Protein AF-A0A7C2FHL5-F1 (afdb_monomer_lite)

Radius of gyration: 35.05 Å; chains: 1; bounding box: 114×62×92 Å

Foldseek 3Di:
DDDDDDDDDDPDPPDDPDPPPPPPPPLDAQLRCLQDLAQPPDPVSVVSNVVNLLPDQAFWQAEAEAQAALDDPPDDPLSNLLVLLVLLQQQLDSWHKYKYNADNRGDRRAYDPVRVVPDDPVVVQCSNCVFWPPGFDRKDWDWDADPNGIMIMITGHHHLPDDIFTQDWDWDPPPVDTDTSDHHRFGWHGDTNDIDGDDPVSVVVSVVVNVVSVVVVVCVQKDFDDPDDPDDPDDDPDDPPQPFDFDPPDPDPVDDTDTDGPDPVPDPDTDIDGDDDPVCLVALQSVLVVQVVVCVPPLARDDDPLNLLSCLLPVVRHDDDASSLLRSLLHCLVVVFQRLSSVLSYALLSNLVSLVVLLVVVDPPNLLVNLLLLLLLALVSLVVSLVSQCVVPVPPPDRDPSNVVSVVLSVCSVPDPSLCSSLVHHQQDWDQQVVVRDIDGLVVLLVDCSLSNSLSVLSVCCSPPVDPCRSVNRSSSSSHRSNSSSVCNVVNVVNHPD

Secondary structure (DSSP, 8-state):
-----------------------------HHHHHTSS-TTTSHHHHHHHHHHHHS--S-BTTEEEESS-SSSTT--HHHHHHHHHHHHHHHTTT-EEEEETB-TT--B--B-HHHHHT--HHHHHHHHHTTEESPP---EEEEEEETTEEEEEEEEPPPTT---EE---EEE-TTSS-EEEE-TTPBEEEETTEEEEPPHHHHHHHHHHHHHHHHHHHHTTEEE---PPPP-----SS-------EE--SS-TTSPPEE--S-TTT--S--EEE---GGGGSSHHHHHHHHHHHTTT-SS--S-HHHHHHHHHTGGGS---HHHHHHHHHHHHHHT---HHHHTTS-HHHHHHHHHHHHHT--TTHHHHHHHHHHHH-HHHHHHHHHHHHHHHTT-TT--HHHHHHHHHHHHHTTS-HHHHHHT--TT-EEEETTTTEEEEHHHHHTSTHHHHHHHHHHHHHHHH--S-HHHHHHHHHHHHHHHHHHTHHHHHTTS--

pLDDT: mean 81.29, std 19.79, range [27.56, 97.69]

Structure (mmCIF, N/CA/C/O backbone):
data_AF-A0A7C2FHL5-F1
#
_entry.id   AF-A0A7C2FHL5-F1
#
loop_
_atom_site.group_PDB
_atom_site.id
_atom_site.type_symbol
_atom_site.label_atom_id
_atom_site.label_alt_id
_atom_site.label_comp_id
_atom_site.label_asym_id
_atom_site.label_entity_id
_atom_site.label_seq_id
_atom_site.pdbx_PDB_ins_code
_atom_site.Cartn_x
_atom_site.Cartn_y
_atom_site.Cartn_z
_atom_site.occupancy
_atom_site.B_iso_or_equiv
_atom_site.auth_seq_id
_atom_site.auth_comp_id
_atom_site.auth_asym_id
_atom_site.auth_atom_id
_atom_site.pdbx_PDB_model_num
ATOM 1 N N . MET A 1 1 ? 76.579 -33.497 33.243 1.00 36.59 1 MET A N 1
ATOM 2 C CA . MET A 1 1 ? 76.816 -33.909 31.842 1.00 36.59 1 MET A CA 1
ATOM 3 C C . MET A 1 1 ? 75.713 -34.894 31.463 1.00 36.59 1 MET A C 1
ATOM 5 O O . MET A 1 1 ? 75.567 -35.861 32.191 1.00 36.59 1 MET A O 1
ATOM 9 N N . LYS A 1 2 ? 74.975 -34.618 30.372 1.00 33.00 2 LYS A N 1
ATOM 10 C CA . LYS A 1 2 ? 73.934 -35.451 29.712 1.00 33.00 2 LYS A CA 1
ATOM 11 C C . LYS A 1 2 ? 72.622 -35.642 30.502 1.00 33.00 2 LYS A C 1
ATOM 13 O O . LYS A 1 2 ? 72.586 -36.342 31.500 1.00 33.00 2 LYS A O 1
ATOM 18 N N . SER A 1 3 ? 71.605 -34.809 30.254 1.00 30.70 3 SER A N 1
ATOM 19 C CA . SER A 1 3 ? 70.575 -34.906 29.190 1.00 30.70 3 SER A CA 1
ATOM 20 C C . SER A 1 3 ? 69.556 -36.023 29.452 1.00 30.70 3 SER A C 1
ATOM 22 O O . SER A 1 3 ? 69.721 -37.145 28.984 1.00 30.70 3 SER A O 1
ATOM 24 N N . GLY A 1 4 ? 68.508 -35.684 30.209 1.00 30.34 4 GLY A N 1
ATOM 25 C CA . GLY A 1 4 ? 67.289 -36.480 30.323 1.00 30.34 4 GLY A CA 1
ATOM 26 C C . GLY A 1 4 ? 66.308 -36.100 29.214 1.00 30.34 4 GLY A C 1
ATOM 27 O O . GLY A 1 4 ? 65.880 -34.949 29.132 1.00 30.34 4 GLY A O 1
ATOM 28 N N . GLU A 1 5 ? 65.976 -37.066 28.362 1.00 34.44 5 GLU A N 1
ATOM 29 C CA . GLU A 1 5 ? 64.854 -36.999 27.428 1.00 34.44 5 GLU A CA 1
ATOM 30 C C . GLU A 1 5 ? 63.545 -37.211 28.195 1.00 34.44 5 GLU A C 1
ATOM 32 O O . GLU A 1 5 ? 63.223 -38.318 28.620 1.00 34.44 5 GLU A O 1
ATOM 37 N N . ALA A 1 6 ? 62.771 -36.139 28.351 1.00 35.81 6 ALA A N 1
ATOM 38 C CA . ALA A 1 6 ? 61.348 -36.213 28.645 1.00 35.81 6 ALA A CA 1
ATOM 39 C C . ALA A 1 6 ? 60.594 -35.762 27.389 1.00 35.81 6 ALA A C 1
ATOM 41 O O . ALA A 1 6 ? 60.762 -34.631 26.925 1.00 35.81 6 ALA A O 1
ATOM 42 N N . ARG A 1 7 ? 59.788 -36.670 26.830 1.00 34.12 7 ARG A N 1
ATOM 43 C CA . ARG A 1 7 ? 58.847 -36.402 25.738 1.00 34.12 7 ARG A CA 1
ATOM 44 C C . ARG A 1 7 ? 57.939 -35.234 26.134 1.00 34.12 7 ARG A C 1
ATOM 46 O O . ARG A 1 7 ? 57.180 -35.345 27.091 1.00 34.12 7 ARG A O 1
ATOM 53 N N . LYS A 1 8 ? 58.031 -34.125 25.400 1.00 33.88 8 LYS A N 1
ATOM 54 C CA . LYS A 1 8 ? 57.023 -33.063 25.395 1.00 33.88 8 LYS A CA 1
ATOM 55 C C . LYS A 1 8 ? 56.150 -33.258 24.167 1.00 33.88 8 LYS A C 1
ATOM 57 O O . LYS A 1 8 ? 56.648 -33.197 23.045 1.00 33.88 8 LYS A O 1
ATOM 62 N N . ASP A 1 9 ? 54.867 -33.479 24.411 1.00 30.56 9 ASP A N 1
ATOM 63 C CA . ASP A 1 9 ? 53.817 -33.419 23.407 1.00 30.56 9 ASP A CA 1
ATOM 64 C C . ASP A 1 9 ? 53.832 -32.039 22.742 1.00 30.56 9 ASP A C 1
ATOM 66 O O . ASP A 1 9 ? 53.577 -31.006 23.367 1.00 30.56 9 ASP A O 1
ATOM 70 N N . VAL A 1 10 ? 54.189 -32.022 21.461 1.00 30.88 10 VAL A N 1
ATOM 71 C CA . VAL A 1 10 ? 54.072 -30.847 20.603 1.00 30.88 10 VAL A CA 1
ATOM 72 C C . VAL A 1 10 ? 52.637 -30.812 20.090 1.00 30.88 10 VAL A C 1
ATOM 74 O O . VAL A 1 10 ? 52.254 -31.577 19.208 1.00 30.88 10 VAL A O 1
ATOM 77 N N . LEU A 1 11 ? 51.848 -29.901 20.657 1.00 28.73 11 LEU A N 1
ATOM 78 C CA . LEU A 1 11 ? 50.611 -29.397 20.068 1.00 28.73 11 LEU A CA 1
ATOM 79 C C . LEU A 1 11 ? 50.942 -28.750 18.715 1.00 28.73 11 LEU A C 1
ATOM 81 O O . LEU A 1 11 ? 51.384 -27.605 18.646 1.00 28.73 11 LEU A O 1
ATOM 85 N N . ILE A 1 12 ? 50.744 -29.505 17.637 1.00 29.19 12 ILE A N 1
ATOM 86 C CA . ILE A 1 12 ? 50.693 -28.975 16.274 1.00 29.19 12 ILE A CA 1
ATOM 87 C C . ILE A 1 12 ? 49.323 -28.299 16.117 1.00 29.19 12 ILE A C 1
ATOM 89 O O . ILE A 1 12 ? 48.303 -28.978 16.267 1.00 29.19 12 ILE A O 1
ATOM 93 N N . PRO A 1 13 ? 49.245 -26.992 15.810 1.00 28.92 13 PRO A N 1
ATOM 94 C CA . PRO A 1 13 ? 47.978 -26.376 15.464 1.00 28.92 13 PRO A CA 1
ATOM 95 C C . PRO A 1 13 ? 47.563 -26.895 14.085 1.00 28.92 13 PRO A C 1
ATOM 97 O O . PRO A 1 13 ? 48.164 -26.555 13.065 1.00 28.92 13 PRO A O 1
ATOM 100 N N . LEU A 1 14 ? 46.535 -27.745 14.060 1.00 28.62 14 LEU A N 1
ATOM 101 C CA . LEU A 1 14 ? 45.795 -28.087 12.850 1.00 28.62 14 LEU A CA 1
ATOM 102 C C . LEU A 1 14 ? 45.135 -26.807 12.326 1.00 28.62 14 LEU A C 1
ATOM 104 O O . LEU A 1 14 ? 44.044 -26.422 12.743 1.00 28.62 14 LEU A O 1
ATOM 108 N N . PHE A 1 15 ? 45.844 -26.135 11.421 1.00 27.78 15 PHE A N 1
ATOM 109 C CA . PHE A 1 15 ? 45.286 -25.157 10.501 1.00 27.78 15 PHE A CA 1
ATOM 110 C C . PHE A 1 15 ? 44.090 -25.803 9.799 1.00 27.78 15 PHE A C 1
ATOM 112 O O . PHE A 1 15 ? 44.254 -26.713 8.986 1.00 27.78 15 PHE A O 1
ATOM 119 N N . MET A 1 16 ? 42.883 -25.343 10.126 1.00 27.56 16 MET A N 1
ATOM 120 C CA . MET A 1 16 ? 41.711 -25.638 9.317 1.00 27.56 16 MET A CA 1
ATOM 121 C C . MET A 1 16 ? 41.935 -25.042 7.923 1.00 27.56 16 MET A C 1
ATOM 123 O O . MET A 1 16 ? 42.155 -23.831 7.819 1.00 27.56 16 MET A O 1
ATOM 127 N N . PRO A 1 17 ? 41.892 -25.847 6.849 1.00 29.75 17 PRO A N 1
ATOM 128 C CA . PRO A 1 17 ? 41.865 -25.302 5.511 1.00 29.75 17 PRO A CA 1
ATOM 129 C C . PRO A 1 17 ? 40.524 -24.592 5.356 1.00 29.75 17 PRO A C 1
ATOM 131 O O . PRO A 1 17 ? 39.458 -25.210 5.382 1.00 29.75 17 PRO A O 1
ATOM 134 N N . SER A 1 18 ? 40.588 -23.273 5.214 1.00 28.47 18 SER A N 1
ATOM 135 C CA . SER A 1 18 ? 39.524 -22.504 4.596 1.00 28.47 18 SER A CA 1
ATOM 136 C C . SER A 1 18 ? 39.122 -23.229 3.314 1.00 28.47 18 SER A C 1
ATOM 138 O O . SER A 1 18 ? 39.941 -23.425 2.414 1.00 28.47 18 SER A O 1
ATOM 140 N N . LEU A 1 19 ? 37.865 -23.673 3.247 1.00 29.00 19 LEU A N 1
ATOM 141 C CA . LEU A 1 19 ? 37.249 -24.128 2.009 1.00 29.00 19 LEU A CA 1
ATOM 142 C C . LEU A 1 19 ? 37.195 -22.925 1.055 1.00 29.00 19 LEU A C 1
ATOM 144 O O . LEU A 1 19 ? 36.190 -22.229 0.931 1.00 29.00 19 LEU A O 1
ATOM 148 N N . PHE A 1 20 ? 38.312 -22.673 0.379 1.00 27.91 20 PHE A N 1
ATOM 149 C CA . PHE A 1 20 ? 38.343 -22.023 -0.914 1.00 27.91 20 PHE A CA 1
ATOM 150 C C . PHE A 1 20 ? 37.576 -22.940 -1.864 1.00 27.91 20 PHE A C 1
ATOM 152 O O . PHE A 1 20 ? 38.133 -23.847 -2.484 1.00 27.91 20 PHE A O 1
ATOM 159 N N . ILE A 1 21 ? 36.269 -22.711 -1.974 1.00 30.30 21 ILE A N 1
ATOM 160 C CA . ILE A 1 21 ? 35.559 -23.067 -3.193 1.00 30.30 21 ILE A CA 1
ATOM 161 C C . ILE A 1 21 ? 36.204 -22.204 -4.274 1.00 30.30 21 ILE A C 1
ATOM 163 O O . ILE A 1 21 ? 35.972 -21.002 -4.367 1.00 30.30 21 ILE A O 1
ATOM 167 N N . ILE A 1 22 ? 37.087 -22.827 -5.048 1.00 30.38 22 ILE A N 1
ATOM 168 C CA . ILE A 1 22 ? 37.561 -22.305 -6.320 1.00 30.38 22 ILE A CA 1
ATOM 169 C C . ILE A 1 22 ? 36.314 -22.187 -7.199 1.00 30.38 22 ILE A C 1
ATOM 171 O O . ILE A 1 22 ? 35.903 -23.140 -7.863 1.00 30.38 22 ILE A O 1
ATOM 175 N N . GLU A 1 23 ? 35.677 -21.016 -7.181 1.00 32.62 23 GLU A N 1
ATOM 176 C CA . GLU A 1 23 ? 34.805 -20.594 -8.264 1.00 32.62 23 GLU A CA 1
ATOM 177 C C . GLU A 1 23 ? 35.649 -20.640 -9.538 1.00 32.62 23 GLU A C 1
ATOM 179 O O . GLU A 1 23 ? 36.493 -19.780 -9.797 1.00 32.62 23 GLU A O 1
ATOM 184 N N . ARG A 1 24 ? 35.432 -21.665 -10.366 1.00 35.47 24 ARG A N 1
ATOM 185 C CA . ARG A 1 24 ? 35.710 -21.552 -11.795 1.00 35.47 24 ARG A CA 1
ATOM 186 C C . ARG A 1 24 ? 34.969 -20.302 -12.268 1.00 35.47 24 ARG A C 1
ATOM 188 O O . ARG A 1 24 ? 33.759 -20.364 -12.473 1.00 35.47 24 ARG A O 1
ATOM 195 N N . GLN A 1 25 ? 35.678 -19.186 -12.434 1.00 44.12 25 GLN A N 1
ATOM 196 C CA . GLN A 1 25 ? 35.160 -17.999 -13.105 1.00 44.12 25 GLN A CA 1
ATOM 197 C C . GLN A 1 25 ? 34.717 -18.416 -14.512 1.00 44.12 25 GLN A C 1
ATOM 199 O O . GLN A 1 25 ? 35.515 -18.509 -15.445 1.00 44.12 25 GLN A O 1
ATOM 204 N N . MET A 1 26 ? 33.432 -18.740 -14.665 1.00 48.00 26 MET A N 1
ATOM 205 C CA . MET A 1 26 ? 32.828 -18.983 -15.965 1.00 48.00 26 MET A CA 1
ATOM 206 C C . MET A 1 26 ? 32.893 -17.671 -16.737 1.00 48.00 26 MET A C 1
ATOM 208 O O . MET A 1 26 ? 32.125 -16.764 -16.440 1.00 48.00 26 MET A O 1
ATOM 212 N N . ASN A 1 27 ? 33.787 -17.575 -17.723 1.00 68.88 27 ASN A N 1
ATOM 213 C CA . ASN A 1 27 ? 33.867 -16.444 -18.646 1.00 68.88 27 ASN A CA 1
ATOM 214 C C . ASN A 1 27 ? 32.524 -16.336 -19.406 1.00 68.88 27 ASN A C 1
ATOM 216 O O . ASN A 1 27 ? 32.251 -17.172 -20.276 1.00 68.88 27 ASN A O 1
ATOM 220 N N . PRO A 1 28 ? 31.634 -15.393 -19.045 1.00 81.38 28 PRO A N 1
ATOM 221 C CA . PRO A 1 28 ? 30.261 -15.393 -19.528 1.00 81.38 28 PRO A CA 1
ATOM 222 C C . PRO A 1 28 ? 30.222 -15.076 -21.029 1.00 81.38 28 PRO A C 1
ATOM 224 O O . PRO A 1 28 ? 30.988 -14.257 -21.541 1.00 81.38 28 PRO A O 1
ATOM 227 N N . SER A 1 29 ? 29.323 -15.734 -21.766 1.00 88.56 29 SER A N 1
ATOM 228 C CA . SER A 1 29 ? 29.104 -15.415 -23.180 1.00 88.56 29 SER A CA 1
ATOM 229 C C . SER A 1 29 ? 28.511 -14.009 -23.335 1.00 88.56 29 SER A C 1
ATOM 231 O O . SER A 1 29 ? 27.846 -13.509 -22.426 1.00 88.56 29 SER A O 1
ATOM 233 N N . LEU A 1 30 ? 28.680 -13.385 -24.508 1.00 88.50 30 LEU A N 1
ATOM 234 C CA . LEU A 1 30 ? 28.091 -12.066 -24.783 1.00 88.50 30 LEU A CA 1
ATOM 235 C C . LEU A 1 30 ? 26.561 -12.077 -24.612 1.00 88.50 30 LEU A C 1
ATOM 237 O O . LEU A 1 30 ? 25.988 -11.118 -24.109 1.00 88.50 30 LEU A O 1
ATOM 241 N N . LYS A 1 31 ? 25.913 -13.203 -24.940 1.00 89.31 31 LYS A N 1
ATOM 242 C CA . LYS A 1 31 ? 24.483 -13.428 -24.692 1.00 89.31 31 LYS A CA 1
ATOM 243 C C . LYS A 1 31 ? 24.139 -13.411 -23.200 1.00 89.31 31 LYS A C 1
ATOM 245 O O . LYS A 1 31 ? 23.158 -12.785 -22.813 1.00 89.31 31 LYS A O 1
ATOM 250 N N . LYS A 1 32 ? 24.948 -14.064 -22.357 1.00 89.06 32 LYS A N 1
ATOM 251 C CA . LYS A 1 32 ? 24.746 -14.048 -20.901 1.00 89.06 32 LYS A CA 1
ATOM 252 C C . LYS A 1 32 ? 24.898 -12.628 -20.352 1.00 89.06 32 LYS A C 1
ATOM 254 O O . LYS A 1 32 ? 24.041 -12.193 -19.595 1.00 89.06 32 LYS A O 1
ATOM 259 N N . LEU A 1 33 ? 25.914 -11.891 -20.803 1.00 90.56 33 LEU A N 1
ATOM 260 C CA . LEU A 1 33 ? 26.119 -10.485 -20.434 1.00 90.56 33 LEU A CA 1
ATOM 261 C C . LEU A 1 33 ? 24.955 -9.584 -20.876 1.00 90.56 33 LEU A C 1
ATOM 263 O O . LEU A 1 33 ? 24.512 -8.749 -20.097 1.00 90.56 33 LEU A O 1
ATOM 267 N N . ALA A 1 34 ? 24.424 -9.776 -22.086 1.00 90.50 34 ALA A N 1
ATOM 268 C CA . ALA A 1 34 ? 23.287 -9.005 -22.598 1.00 90.50 34 ALA A CA 1
ATOM 269 C C . ALA A 1 34 ? 22.016 -9.192 -21.755 1.00 90.50 34 ALA A C 1
ATOM 271 O O . ALA A 1 34 ? 21.274 -8.234 -21.542 1.00 90.50 34 ALA A O 1
ATOM 272 N N . SER A 1 35 ? 21.801 -10.405 -21.235 1.00 88.81 35 SER A N 1
ATOM 273 C CA . SER A 1 35 ? 20.651 -10.733 -20.385 1.00 88.81 35 SER A CA 1
ATOM 274 C C . SER A 1 35 ? 20.741 -10.205 -18.948 1.00 88.81 35 SER A C 1
ATOM 276 O O . SER A 1 35 ? 19.758 -10.285 -18.214 1.00 88.81 35 SER A O 1
ATOM 278 N N . MET A 1 36 ? 21.900 -9.689 -18.524 1.00 88.31 36 MET A N 1
ATOM 279 C CA . MET A 1 36 ? 22.076 -9.142 -17.177 1.00 88.31 36 MET A CA 1
ATOM 280 C C . MET A 1 36 ? 21.360 -7.800 -17.021 1.00 88.31 36 MET A C 1
ATOM 282 O O . MET A 1 36 ? 21.224 -7.035 -17.967 1.00 88.31 36 MET A O 1
ATOM 286 N N . ALA A 1 37 ? 20.966 -7.507 -15.783 1.00 83.00 37 ALA A N 1
ATOM 287 C CA . ALA A 1 37 ? 20.362 -6.250 -15.360 1.00 83.00 37 ALA A CA 1
ATOM 288 C C . ALA A 1 37 ? 21.249 -5.019 -15.625 1.00 83.00 37 ALA A C 1
ATOM 290 O O . ALA A 1 37 ? 20.792 -4.067 -16.248 1.00 83.00 37 ALA A O 1
ATOM 291 N N . SER A 1 38 ? 22.499 -5.071 -15.148 1.00 85.19 38 SER A N 1
ATOM 292 C CA . SER A 1 38 ? 23.453 -3.953 -15.164 1.00 85.19 38 SER A CA 1
ATOM 293 C C . SER A 1 38 ? 24.896 -4.440 -15.421 1.00 85.19 38 SER A C 1
ATOM 295 O O . SER A 1 38 ? 25.765 -4.310 -14.560 1.00 85.19 38 SER A O 1
ATOM 297 N N . PRO A 1 39 ? 25.212 -5.016 -16.598 1.00 86.56 39 PRO A N 1
ATOM 298 C CA . PRO A 1 39 ? 26.547 -5.548 -16.908 1.00 86.56 39 PRO A CA 1
ATOM 299 C C . PRO A 1 39 ? 27.641 -4.469 -17.006 1.00 86.56 39 PRO A C 1
ATOM 301 O O . PRO A 1 39 ? 28.822 -4.796 -17.115 1.00 86.56 39 PRO A O 1
ATOM 304 N N . LEU A 1 40 ? 27.262 -3.188 -17.016 1.00 87.44 40 LEU A N 1
ATOM 305 C CA . LEU A 1 40 ? 28.186 -2.064 -17.146 1.00 87.44 40 LEU A CA 1
ATOM 306 C C . LEU A 1 40 ? 28.649 -1.496 -15.798 1.00 87.44 40 LEU A C 1
ATOM 308 O O . LEU A 1 40 ? 29.641 -0.774 -15.792 1.00 87.44 40 LEU A O 1
ATOM 312 N N . GLU A 1 41 ? 27.988 -1.798 -14.677 1.00 83.69 41 GLU A N 1
ATOM 313 C CA . GLU A 1 41 ? 28.318 -1.220 -13.361 1.00 83.69 41 GLU A CA 1
ATOM 314 C C . GLU A 1 41 ? 29.601 -1.815 -12.766 1.00 83.69 41 GLU A C 1
ATOM 316 O O . GLU A 1 41 ? 30.485 -1.076 -12.335 1.00 83.69 41 GLU A O 1
ATOM 321 N N . ASP A 1 42 ? 29.744 -3.140 -12.815 1.00 85.00 42 ASP A N 1
ATOM 322 C CA . ASP A 1 42 ? 30.903 -3.844 -12.269 1.00 85.00 42 ASP A CA 1
ATOM 323 C C . ASP A 1 42 ? 32.143 -3.741 -13.181 1.00 85.00 42 ASP A C 1
ATOM 325 O O . ASP A 1 42 ? 32.095 -3.998 -14.389 1.00 85.00 42 ASP A O 1
ATOM 329 N N . SER A 1 43 ? 33.291 -3.404 -12.587 1.00 83.00 43 SER A N 1
ATOM 330 C CA . SER A 1 43 ? 34.558 -3.185 -13.300 1.00 83.00 43 SER A CA 1
ATOM 331 C C . SER A 1 43 ? 35.089 -4.462 -13.964 1.00 83.00 43 SER A C 1
ATOM 333 O O . SER A 1 43 ? 35.570 -4.422 -15.105 1.00 83.00 43 SER A O 1
ATOM 335 N N . ALA A 1 44 ? 34.961 -5.616 -13.299 1.00 84.12 44 ALA A N 1
ATOM 336 C CA . ALA A 1 44 ? 35.406 -6.895 -13.851 1.00 84.12 44 ALA A CA 1
ATOM 337 C C . ALA A 1 44 ? 34.530 -7.315 -15.042 1.00 84.12 44 ALA A C 1
ATOM 339 O O . ALA A 1 44 ? 35.044 -7.667 -16.110 1.00 84.12 44 ALA A O 1
ATOM 340 N N . THR A 1 45 ? 33.212 -7.183 -14.902 1.00 85.75 45 THR A N 1
ATOM 341 C CA . THR A 1 45 ? 32.221 -7.458 -15.949 1.00 85.75 45 THR A CA 1
ATOM 342 C C . THR A 1 45 ? 32.410 -6.540 -17.150 1.00 85.75 45 THR A C 1
ATOM 344 O O . THR A 1 45 ? 32.439 -7.016 -18.287 1.00 85.75 45 THR A O 1
ATOM 347 N N . ARG A 1 46 ? 32.669 -5.248 -16.924 1.00 87.19 46 ARG A N 1
ATOM 348 C CA . ARG A 1 46 ? 32.967 -4.279 -17.988 1.00 87.19 46 ARG A CA 1
ATOM 349 C C . ARG A 1 46 ? 34.236 -4.644 -18.763 1.00 87.19 46 ARG A C 1
ATOM 351 O O . ARG A 1 46 ? 34.265 -4.537 -19.992 1.00 87.19 46 ARG A O 1
ATOM 358 N N . LYS A 1 47 ? 35.285 -5.108 -18.075 1.00 86.69 47 LYS A N 1
ATOM 359 C CA . LYS A 1 47 ? 36.525 -5.578 -18.718 1.00 86.69 47 LYS A CA 1
ATOM 360 C C . LYS A 1 47 ? 36.278 -6.821 -19.578 1.00 86.69 47 LYS A C 1
ATOM 362 O O . LYS A 1 47 ? 36.762 -6.875 -20.707 1.00 86.69 47 LYS A O 1
ATOM 367 N N . MET A 1 48 ? 35.498 -7.782 -19.083 1.00 87.88 48 MET A N 1
ATOM 368 C CA . MET A 1 48 ? 35.122 -8.979 -19.847 1.00 87.88 48 MET A CA 1
ATOM 369 C C . MET A 1 48 ? 34.258 -8.633 -21.063 1.00 87.88 48 MET A C 1
ATOM 371 O O . MET A 1 48 ? 34.545 -9.092 -22.168 1.00 87.88 48 MET A O 1
ATOM 375 N N . LEU A 1 49 ? 33.251 -7.773 -20.887 1.00 90.25 49 LEU A N 1
ATOM 376 C CA . LEU A 1 49 ? 32.405 -7.280 -21.973 1.00 90.25 49 LEU A CA 1
ATOM 377 C C . LEU A 1 49 ? 33.248 -6.635 -23.071 1.00 90.25 49 LEU A C 1
ATOM 379 O O . LEU A 1 49 ? 33.070 -6.951 -24.243 1.00 90.25 49 LEU A O 1
ATOM 383 N N . LYS A 1 50 ? 34.216 -5.791 -22.699 1.00 89.62 50 LYS A N 1
ATOM 384 C CA . LYS A 1 50 ? 35.149 -5.180 -23.650 1.00 89.62 50 LYS A CA 1
ATOM 385 C C . LYS A 1 50 ? 35.871 -6.207 -24.503 1.00 89.62 50 LYS A C 1
ATOM 387 O O . LYS A 1 50 ? 35.915 -6.038 -25.715 1.00 89.62 50 LYS A O 1
ATOM 392 N N . MET A 1 51 ? 36.429 -7.246 -23.885 1.00 88.06 51 MET A N 1
ATOM 393 C CA . MET A 1 51 ? 37.112 -8.309 -24.623 1.00 88.06 51 MET A CA 1
ATOM 394 C C . MET A 1 51 ? 36.148 -8.981 -25.607 1.00 88.06 51 MET A C 1
ATOM 396 O O . MET A 1 51 ? 36.444 -9.057 -26.790 1.00 88.06 51 MET A O 1
ATOM 400 N N . LYS A 1 52 ? 34.940 -9.346 -25.156 1.00 90.62 52 LYS A N 1
ATOM 401 C CA . LYS A 1 52 ? 33.934 -10.003 -26.008 1.00 90.62 52 LYS A CA 1
ATOM 402 C C . LYS A 1 52 ? 33.430 -9.137 -27.162 1.00 90.62 52 LYS A C 1
ATOM 404 O O . LYS A 1 52 ? 33.134 -9.677 -28.222 1.00 90.62 52 LYS A O 1
ATOM 409 N N . LEU A 1 53 ? 33.295 -7.827 -26.958 1.00 90.31 53 LEU A N 1
ATOM 410 C CA . LEU A 1 53 ? 32.893 -6.897 -28.015 1.00 90.31 53 LEU A CA 1
ATOM 411 C C . LEU A 1 53 ? 33.994 -6.729 -29.066 1.00 90.31 53 LEU A C 1
ATOM 413 O O . LEU A 1 53 ? 33.679 -6.637 -30.245 1.00 90.31 53 LEU A O 1
ATOM 417 N N . VAL A 1 54 ? 35.261 -6.710 -28.644 1.00 87.94 54 VAL A N 1
ATOM 418 C CA . VAL A 1 54 ? 36.425 -6.628 -29.543 1.00 87.94 54 VAL A CA 1
ATOM 419 C C . VAL A 1 54 ? 36.623 -7.924 -30.329 1.00 87.94 54 VAL A C 1
ATOM 421 O O . VAL A 1 54 ? 36.928 -7.865 -31.514 1.00 87.94 54 VAL A O 1
ATOM 424 N N . ASP A 1 55 ? 36.396 -9.077 -29.699 1.00 87.62 55 ASP A N 1
ATOM 425 C CA . ASP A 1 55 ? 36.516 -10.393 -30.341 1.00 87.62 55 ASP A CA 1
ATOM 426 C C . ASP A 1 55 ? 35.365 -10.693 -31.324 1.00 87.62 55 ASP A C 1
ATOM 428 O O . ASP A 1 55 ? 35.416 -11.673 -32.071 1.00 87.62 55 ASP A O 1
ATOM 432 N N . ALA A 1 56 ? 34.293 -9.893 -31.318 1.00 87.00 56 ALA A N 1
ATOM 433 C CA . ALA A 1 56 ? 33.157 -10.094 -32.206 1.00 87.00 56 ALA A CA 1
ATOM 434 C C . ALA A 1 56 ? 33.516 -9.700 -33.647 1.00 87.00 56 ALA A C 1
ATOM 436 O O . ALA A 1 56 ? 33.853 -8.554 -33.925 1.00 87.00 56 ALA A O 1
ATOM 437 N N . SER A 1 57 ? 33.391 -10.647 -34.579 1.00 81.75 57 SER A N 1
ATOM 438 C CA . SER A 1 57 ? 33.690 -10.430 -36.001 1.00 81.75 57 SER A CA 1
ATOM 439 C C . SER A 1 57 ? 32.502 -9.917 -36.815 1.00 81.75 57 SER A C 1
ATOM 441 O O . SER A 1 57 ? 32.696 -9.371 -37.895 1.00 81.75 57 SER A O 1
ATOM 443 N N . THR A 1 58 ? 31.272 -10.101 -36.324 1.00 87.81 58 THR A N 1
ATOM 444 C CA . THR A 1 58 ? 30.034 -9.716 -37.018 1.00 87.81 58 THR A CA 1
ATOM 445 C C . THR A 1 58 ? 28.918 -9.352 -36.038 1.00 87.81 58 THR A C 1
ATOM 447 O O . THR A 1 58 ? 28.873 -9.841 -34.900 1.00 87.81 58 THR A O 1
ATOM 450 N N . GLU A 1 59 ? 27.978 -8.522 -36.502 1.00 90.12 59 GLU A N 1
ATOM 451 C CA . GLU A 1 59 ? 26.712 -8.281 -35.808 1.00 90.12 59 GLU A CA 1
ATOM 452 C C . GLU A 1 59 ? 25.933 -9.581 -35.602 1.00 90.12 59 GLU A C 1
ATOM 454 O O . GLU A 1 59 ? 25.935 -10.499 -36.426 1.00 90.12 59 GLU A O 1
ATOM 459 N N . ASN A 1 60 ? 25.216 -9.659 -34.486 1.00 90.94 60 ASN A N 1
ATOM 460 C CA . ASN A 1 60 ? 24.507 -10.871 -34.112 1.00 90.94 60 ASN A CA 1
ATOM 461 C C . ASN A 1 60 ? 23.246 -10.558 -33.294 1.00 90.94 60 ASN A C 1
ATOM 463 O O . ASN A 1 60 ? 22.758 -9.425 -33.241 1.00 90.94 60 ASN A O 1
ATOM 467 N N . ARG A 1 61 ? 22.692 -11.598 -32.662 1.00 91.56 61 ARG A N 1
ATOM 468 C CA . ARG A 1 61 ? 21.435 -11.532 -31.901 1.00 91.56 61 ARG A CA 1
ATOM 469 C C . ARG A 1 61 ? 21.477 -10.601 -30.696 1.00 91.56 61 ARG A C 1
ATOM 471 O O . ARG A 1 61 ? 20.415 -10.249 -30.208 1.00 91.56 61 ARG A O 1
ATOM 478 N N . VAL A 1 62 ? 22.660 -10.235 -30.215 1.00 94.31 62 VAL A N 1
ATOM 479 C CA . VAL A 1 62 ? 22.843 -9.407 -29.016 1.00 94.31 62 VAL A CA 1
ATOM 480 C C . VAL A 1 62 ? 23.792 -8.233 -29.258 1.00 94.31 62 VAL A C 1
ATOM 482 O O . VAL A 1 62 ? 24.167 -7.553 -28.310 1.00 94.31 62 VAL A O 1
ATOM 485 N N . LEU A 1 63 ? 24.203 -7.998 -30.508 1.00 94.88 63 LEU A N 1
ATOM 486 C CA . LEU A 1 63 ? 25.165 -6.963 -30.872 1.00 94.88 63 LEU A CA 1
ATOM 487 C C . LEU A 1 63 ? 24.756 -6.270 -32.171 1.00 94.88 63 LEU A C 1
ATOM 489 O O . LEU A 1 63 ? 24.510 -6.935 -33.180 1.00 94.88 63 LEU A O 1
ATOM 493 N N . GLU A 1 64 ? 24.721 -4.944 -32.119 1.00 95.38 64 GLU A N 1
ATOM 494 C CA . GLU A 1 64 ? 24.540 -4.030 -33.246 1.00 95.38 64 GLU A CA 1
ATOM 495 C C . GLU A 1 64 ? 25.694 -3.018 -33.258 1.00 95.38 64 GLU A C 1
ATOM 497 O O . GLU A 1 64 ? 26.063 -2.468 -32.214 1.00 95.38 64 GLU A O 1
ATOM 502 N N . TRP A 1 65 ? 26.236 -2.735 -34.436 1.00 95.00 65 TRP A N 1
ATOM 503 C CA . TRP A 1 65 ? 27.262 -1.726 -34.661 1.00 95.00 65 TRP A CA 1
ATOM 504 C C . TRP A 1 65 ? 26.684 -0.505 -35.365 1.00 95.00 65 TRP A C 1
ATOM 506 O O . TRP A 1 65 ? 25.773 -0.583 -36.194 1.00 95.00 65 TRP A O 1
ATOM 516 N N . LYS A 1 66 ? 27.191 0.669 -34.998 1.00 93.25 66 LYS A N 1
ATOM 517 C CA . LYS A 1 66 ? 26.837 1.941 -35.626 1.00 93.25 66 LYS A CA 1
ATOM 518 C C . LYS A 1 66 ? 28.089 2.780 -35.795 1.00 93.25 66 LYS A C 1
ATOM 520 O O . LYS A 1 66 ? 28.808 3.033 -34.834 1.00 93.25 66 LYS A O 1
ATOM 525 N N . SER A 1 67 ? 28.341 3.253 -37.011 1.00 89.75 67 SER A N 1
ATOM 526 C CA . SER A 1 67 ? 29.563 4.005 -37.313 1.00 89.75 67 SER A CA 1
ATOM 527 C C . SER A 1 67 ? 29.578 5.411 -36.717 1.00 89.75 67 SER A C 1
ATOM 529 O O . SER A 1 67 ? 30.651 5.935 -36.447 1.00 89.75 67 SER A O 1
ATOM 531 N N . THR A 1 68 ? 28.405 6.018 -36.539 1.00 90.00 68 THR A N 1
ATOM 532 C CA . THR A 1 68 ? 28.210 7.397 -36.063 1.00 90.00 68 THR A CA 1
ATOM 533 C C . THR A 1 68 ? 27.395 7.413 -34.778 1.00 90.00 68 THR A C 1
ATOM 535 O O . THR A 1 68 ? 26.794 6.399 -34.425 1.00 90.00 68 THR A O 1
ATOM 538 N N . GLY A 1 69 ? 27.317 8.568 -34.115 1.00 86.69 69 GLY A N 1
ATOM 539 C CA . GLY A 1 69 ? 26.435 8.776 -32.966 1.00 86.69 69 GLY A CA 1
ATOM 540 C C . GLY A 1 69 ? 24.931 8.650 -33.272 1.00 86.69 69 GLY A C 1
ATOM 541 O O . GLY A 1 69 ? 24.518 8.374 -34.403 1.00 86.69 69 GLY A O 1
ATOM 542 N N . LEU A 1 70 ? 24.100 8.854 -32.241 1.00 87.25 70 LEU A N 1
ATOM 543 C CA . LEU A 1 70 ? 22.629 8.847 -32.346 1.00 87.25 70 LEU A CA 1
ATOM 544 C C . LEU A 1 70 ? 22.017 10.252 -32.513 1.00 87.25 70 LEU A C 1
ATOM 546 O O . LEU A 1 70 ? 20.881 10.385 -32.979 1.00 87.25 70 LEU A O 1
ATOM 550 N N . PHE A 1 71 ? 22.773 11.284 -32.149 1.00 87.75 71 PHE A N 1
ATOM 551 C CA . PHE A 1 71 ? 22.382 12.691 -32.176 1.00 87.75 71 PHE A CA 1
ATOM 552 C C . PHE A 1 71 ? 23.454 13.525 -32.893 1.00 87.75 71 PHE A C 1
ATOM 554 O O . PHE A 1 71 ? 24.586 13.068 -33.049 1.00 87.75 71 PHE A O 1
ATOM 561 N N . GLY A 1 72 ? 23.082 14.731 -33.328 1.00 82.31 72 GLY A N 1
ATOM 562 C CA . GLY A 1 72 ? 23.936 15.648 -34.087 1.00 82.31 72 GLY A CA 1
ATOM 563 C C . GLY A 1 72 ? 23.552 15.763 -35.566 1.00 82.31 72 GLY A C 1
ATOM 564 O O . GLY A 1 72 ? 22.841 14.915 -36.112 1.00 82.31 72 GLY A O 1
ATOM 565 N N . ASP A 1 73 ? 24.043 16.817 -36.215 1.00 76.19 73 ASP A N 1
ATOM 566 C CA . ASP A 1 73 ? 23.662 17.198 -37.586 1.00 76.19 73 ASP A CA 1
ATOM 567 C C . ASP A 1 73 ? 24.101 16.181 -38.649 1.00 76.19 73 ASP A C 1
ATOM 569 O O . ASP A 1 73 ? 23.508 16.078 -39.722 1.00 76.19 73 ASP A O 1
ATOM 573 N N . SER A 1 74 ? 25.122 15.379 -38.340 1.00 76.56 74 SER A N 1
ATOM 574 C CA . SER A 1 74 ? 25.625 14.310 -39.206 1.00 76.56 74 SER A CA 1
ATOM 575 C C . SER A 1 74 ? 24.752 13.046 -39.191 1.00 76.56 74 SER A C 1
ATOM 577 O O . SER A 1 74 ? 24.945 12.154 -40.023 1.00 76.56 74 SER A O 1
ATOM 579 N N . VAL A 1 75 ? 23.782 12.937 -38.271 1.00 86.56 75 VAL A N 1
ATOM 580 C CA . VAL A 1 75 ? 22.969 11.727 -38.092 1.00 86.56 75 VAL A CA 1
ATOM 581 C C . VAL A 1 75 ? 21.692 11.801 -38.919 1.00 86.56 75 VAL A C 1
ATOM 583 O O . VAL A 1 75 ? 20.726 12.490 -38.597 1.00 86.56 75 VAL A O 1
ATOM 586 N N . THR A 1 76 ? 21.644 10.997 -39.979 1.00 89.38 76 THR A N 1
ATOM 587 C CA . THR A 1 76 ? 20.440 10.889 -40.810 1.00 89.38 76 THR A CA 1
ATOM 588 C C . THR A 1 76 ? 19.272 10.253 -40.049 1.00 89.38 76 THR A C 1
ATOM 590 O O . THR A 1 76 ? 19.440 9.368 -39.202 1.00 89.38 76 THR A O 1
ATOM 593 N N . LYS A 1 77 ? 18.043 10.620 -40.439 1.00 89.81 77 LYS A N 1
ATOM 594 C CA . LYS A 1 77 ? 16.796 10.002 -39.949 1.00 89.81 77 LYS A CA 1
ATOM 595 C C . LYS A 1 77 ? 16.826 8.471 -40.066 1.00 89.81 77 LYS A C 1
ATOM 597 O O . LYS A 1 77 ? 16.342 7.767 -39.180 1.00 89.81 77 LYS A O 1
ATOM 602 N N . ARG A 1 78 ? 17.443 7.965 -41.137 1.00 90.25 78 ARG A N 1
ATOM 603 C CA . ARG A 1 78 ? 17.643 6.538 -41.401 1.00 90.25 78 ARG A CA 1
ATOM 604 C C . ARG A 1 78 ? 18.455 5.851 -40.312 1.00 90.25 78 ARG A C 1
ATOM 606 O O . ARG A 1 78 ? 18.009 4.832 -39.791 1.00 90.25 78 ARG A O 1
ATOM 613 N N . ILE A 1 79 ? 19.620 6.398 -39.965 1.00 90.50 79 ILE A N 1
ATOM 614 C CA . ILE A 1 79 ? 20.487 5.848 -38.912 1.00 90.50 79 ILE A CA 1
ATOM 615 C C . ILE A 1 79 ? 19.747 5.894 -37.577 1.00 90.50 79 ILE A C 1
ATOM 617 O O . ILE A 1 79 ? 19.615 4.865 -36.915 1.00 90.50 79 ILE A O 1
ATOM 621 N N . LYS A 1 80 ? 19.168 7.053 -37.246 1.00 93.25 80 LYS A N 1
ATOM 622 C CA . LYS A 1 80 ? 18.446 7.285 -35.992 1.00 93.25 80 LYS A CA 1
ATOM 623 C C . LYS A 1 80 ? 17.365 6.233 -35.737 1.00 93.25 80 LYS A C 1
ATOM 625 O O . LYS A 1 80 ? 17.391 5.546 -34.719 1.00 93.25 80 LYS A O 1
ATOM 630 N N . TYR A 1 81 ? 16.442 6.051 -36.681 1.00 94.06 81 TYR A N 1
ATOM 631 C CA . TYR A 1 81 ? 15.312 5.140 -36.477 1.00 94.06 81 TYR A CA 1
ATOM 632 C C . TYR A 1 81 ? 15.634 3.666 -36.736 1.00 94.06 81 TYR A C 1
ATOM 634 O O . TYR A 1 81 ? 14.946 2.804 -36.191 1.00 94.06 81 TYR A O 1
ATOM 642 N N . ARG A 1 82 ? 16.712 3.342 -37.463 1.00 92.81 82 ARG A N 1
ATOM 643 C CA . ARG A 1 82 ? 17.255 1.972 -37.479 1.00 92.81 82 ARG A CA 1
ATOM 644 C C . ARG A 1 82 ? 17.824 1.579 -36.121 1.00 92.81 82 ARG A C 1
ATOM 646 O O . ARG A 1 82 ? 17.568 0.466 -35.668 1.00 92.81 82 ARG A O 1
ATOM 653 N N . THR A 1 83 ? 18.514 2.498 -35.450 1.00 95.06 83 THR A N 1
ATOM 654 C CA . THR A 1 83 ? 19.001 2.272 -34.086 1.00 95.06 83 THR A CA 1
ATOM 655 C C . THR A 1 83 ? 17.843 2.127 -33.101 1.00 95.06 83 THR A C 1
ATOM 657 O O . THR A 1 83 ? 17.825 1.166 -32.338 1.00 95.06 83 THR A O 1
ATOM 660 N N . VAL A 1 84 ? 16.822 2.992 -33.171 1.00 96.31 84 VAL A N 1
ATOM 661 C CA . VAL A 1 84 ? 15.597 2.843 -32.355 1.00 96.31 84 VAL A CA 1
ATOM 662 C C . VAL A 1 84 ? 14.942 1.478 -32.593 1.00 96.31 84 VAL A C 1
ATOM 664 O O . VAL A 1 84 ? 14.626 0.769 -31.642 1.00 96.31 84 VAL A O 1
ATOM 667 N N . LYS A 1 85 ? 14.809 1.048 -33.853 1.00 96.31 85 LYS A N 1
ATOM 668 C CA . LYS A 1 85 ? 14.275 -0.279 -34.195 1.00 96.31 85 LYS A CA 1
ATOM 669 C C . LYS A 1 85 ? 15.105 -1.419 -33.586 1.00 96.31 85 LYS A C 1
ATOM 671 O O . LYS A 1 85 ? 14.528 -2.399 -33.111 1.00 96.31 85 LYS A O 1
ATOM 676 N N . ALA A 1 86 ? 16.436 -1.313 -33.586 1.00 96.06 86 ALA A N 1
ATOM 677 C CA . ALA A 1 86 ? 17.321 -2.290 -32.950 1.00 96.06 86 ALA A CA 1
ATOM 678 C C . ALA A 1 86 ? 17.138 -2.332 -31.427 1.00 96.06 86 ALA A C 1
ATOM 680 O O . ALA A 1 86 ? 16.956 -3.415 -30.877 1.00 96.06 86 ALA A O 1
ATOM 681 N N . ILE A 1 87 ? 17.072 -1.171 -30.772 1.00 97.12 87 ILE A N 1
ATOM 682 C CA . ILE A 1 87 ? 16.811 -1.047 -29.330 1.00 97.12 87 ILE A CA 1
ATOM 683 C C . ILE A 1 87 ? 15.501 -1.749 -28.943 1.00 97.12 87 ILE A C 1
ATOM 685 O O . ILE A 1 87 ? 15.490 -2.596 -28.049 1.00 97.12 87 ILE A O 1
ATOM 689 N N . ILE A 1 88 ? 14.412 -1.464 -29.662 1.00 97.19 88 ILE A N 1
ATOM 690 C CA . ILE A 1 88 ? 13.099 -2.086 -29.422 1.00 97.19 88 ILE A CA 1
ATOM 691 C C . ILE A 1 88 ? 13.180 -3.608 -29.597 1.00 97.19 88 ILE A C 1
ATOM 693 O O . ILE A 1 88 ? 12.645 -4.371 -28.793 1.00 97.19 88 ILE A O 1
ATOM 697 N N . SER A 1 89 ? 13.895 -4.059 -30.629 1.00 96.81 89 SER A N 1
ATOM 698 C CA . SER A 1 89 ? 14.063 -5.485 -30.919 1.00 96.81 89 SER A CA 1
ATOM 699 C C . SER A 1 89 ? 14.849 -6.216 -29.832 1.00 96.81 89 SER A C 1
ATOM 701 O O . SER A 1 89 ? 14.504 -7.353 -29.505 1.00 96.81 89 SER A O 1
ATOM 703 N N . PHE A 1 90 ? 15.873 -5.585 -29.250 1.00 97.19 90 PHE A N 1
ATOM 704 C CA . PHE A 1 90 ? 16.622 -6.144 -28.122 1.00 97.19 90 PHE A CA 1
ATOM 705 C C . PHE A 1 90 ? 15.754 -6.262 -26.869 1.00 97.19 90 PHE A C 1
ATOM 707 O O . PHE A 1 90 ? 15.701 -7.340 -26.275 1.00 97.19 90 PHE A O 1
ATOM 714 N N . ALA A 1 91 ? 15.000 -5.212 -26.527 1.00 96.19 91 ALA A N 1
ATOM 715 C CA . ALA A 1 91 ? 14.100 -5.216 -25.371 1.00 96.19 91 ALA A CA 1
ATOM 716 C C . ALA A 1 91 ? 13.022 -6.316 -25.464 1.00 96.19 91 ALA A C 1
ATOM 718 O O . ALA A 1 91 ? 12.706 -6.962 -24.466 1.00 96.19 91 ALA A O 1
ATOM 719 N N . ASN A 1 92 ? 12.505 -6.581 -26.670 1.00 95.50 92 ASN A N 1
ATOM 720 C CA . ASN A 1 92 ? 11.524 -7.644 -26.938 1.00 95.50 92 ASN A CA 1
ATOM 721 C C . ASN A 1 92 ? 12.126 -9.059 -27.044 1.00 95.50 92 ASN A C 1
ATOM 723 O O . ASN A 1 92 ? 11.388 -10.038 -27.202 1.00 95.50 92 ASN A O 1
ATOM 727 N N . THR A 1 93 ? 13.454 -9.192 -26.996 1.00 93.69 93 THR A N 1
ATOM 728 C CA . THR A 1 93 ? 14.153 -10.476 -27.126 1.00 93.69 93 THR A CA 1
ATOM 729 C C . THR A 1 93 ? 15.090 -10.737 -25.945 1.00 93.69 93 THR A C 1
ATOM 731 O O . THR A 1 93 ? 14.638 -10.793 -24.803 1.00 93.69 93 THR A O 1
ATOM 734 N N . GLU A 1 94 ? 16.369 -10.997 -26.191 1.00 91.25 94 GLU A N 1
ATOM 735 C CA . GLU A 1 94 ? 17.338 -11.456 -25.185 1.00 91.25 94 GLU A CA 1
ATOM 736 C C . GLU A 1 94 ? 18.168 -10.300 -24.608 1.00 91.25 94 GLU A C 1
ATOM 738 O O . GLU A 1 94 ? 19.157 -10.538 -23.917 1.00 91.25 94 GLU A O 1
ATOM 743 N N . GLY A 1 95 ? 17.763 -9.056 -24.877 1.00 95.00 95 GLY A N 1
ATOM 744 C CA . GLY A 1 95 ? 18.603 -7.886 -24.673 1.00 95.00 95 GLY A CA 1
ATOM 745 C C . GLY A 1 95 ? 19.725 -7.799 -25.708 1.00 95.00 95 GLY A C 1
ATOM 746 O O . GLY A 1 95 ? 19.800 -8.590 -26.654 1.00 95.00 95 GLY A O 1
ATOM 747 N N . GLY A 1 96 ? 20.602 -6.817 -25.545 1.00 96.38 96 GLY A N 1
ATOM 748 C CA . GLY A 1 96 ? 21.742 -6.629 -26.428 1.00 96.38 96 GLY A CA 1
ATOM 749 C C . GLY A 1 96 ? 22.534 -5.361 -26.162 1.00 96.38 96 GLY A C 1
ATOM 750 O O . GLY A 1 96 ? 22.262 -4.600 -25.232 1.00 96.38 96 GLY A O 1
ATOM 751 N N . PHE A 1 97 ? 23.528 -5.152 -27.014 1.00 96.62 97 PHE A N 1
ATOM 752 C CA . PHE A 1 97 ? 24.421 -4.009 -26.998 1.00 96.62 97 PHE A CA 1
ATOM 753 C C . PHE A 1 97 ? 24.386 -3.305 -28.351 1.00 96.62 97 PHE A C 1
ATOM 755 O O . PHE A 1 97 ? 24.468 -3.948 -29.399 1.00 96.62 97 PHE A O 1
ATOM 762 N N . VAL A 1 98 ? 24.316 -1.979 -28.321 1.00 96.19 98 VAL A N 1
ATOM 763 C CA . VAL A 1 98 ? 24.594 -1.126 -29.476 1.00 96.19 98 VAL A CA 1
ATOM 764 C C . VAL A 1 98 ? 25.934 -0.447 -29.229 1.00 96.19 98 VAL A C 1
ATOM 766 O O . VAL A 1 98 ? 26.093 0.270 -28.239 1.00 96.19 98 VAL A O 1
ATOM 769 N N . VAL A 1 99 ? 26.901 -0.685 -30.113 1.00 95.50 99 VAL A N 1
ATOM 770 C CA . VAL A 1 99 ? 28.238 -0.084 -30.036 1.00 95.50 99 VAL A CA 1
ATOM 771 C C . VAL A 1 99 ? 28.371 0.981 -31.115 1.00 95.50 99 VAL A C 1
ATOM 773 O O . VAL A 1 99 ? 28.285 0.690 -32.308 1.00 95.50 99 VAL A O 1
ATOM 776 N N . PHE A 1 100 ? 28.601 2.216 -30.685 1.00 95.12 100 PHE A N 1
ATOM 777 C CA . PHE A 1 100 ? 28.780 3.367 -31.560 1.00 95.12 100 PHE A CA 1
ATOM 778 C C . PHE A 1 100 ? 30.268 3.650 -31.809 1.00 95.12 100 PHE A C 1
ATOM 780 O O . PHE A 1 100 ? 31.094 3.542 -30.900 1.00 95.12 100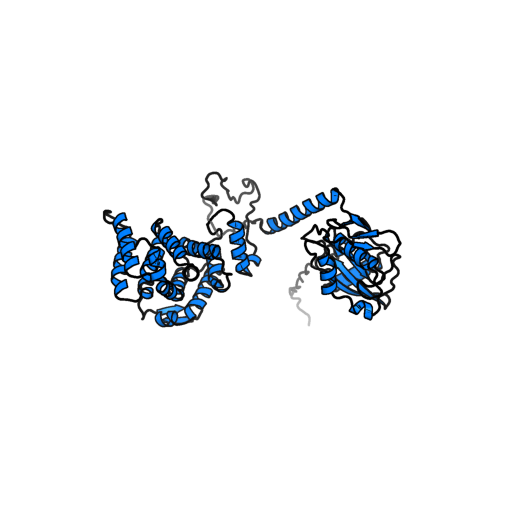 PHE A O 1
ATOM 787 N N . GLY A 1 101 ? 30.602 4.042 -33.038 1.00 92.06 101 GLY A N 1
ATOM 788 C CA . GLY A 1 101 ? 31.967 4.232 -33.535 1.00 92.06 101 GLY A CA 1
ATOM 789 C C . GLY A 1 101 ? 32.547 3.015 -34.267 1.00 92.06 101 GLY A C 1
ATOM 790 O O . GLY A 1 101 ? 33.745 3.001 -34.547 1.00 92.06 101 GLY A O 1
ATOM 791 N N . VAL A 1 102 ? 31.739 1.998 -34.585 1.00 92.38 102 VAL A N 1
ATOM 792 C CA . VAL A 1 102 ? 32.161 0.787 -35.317 1.00 92.38 102 VAL A CA 1
ATOM 793 C C . VAL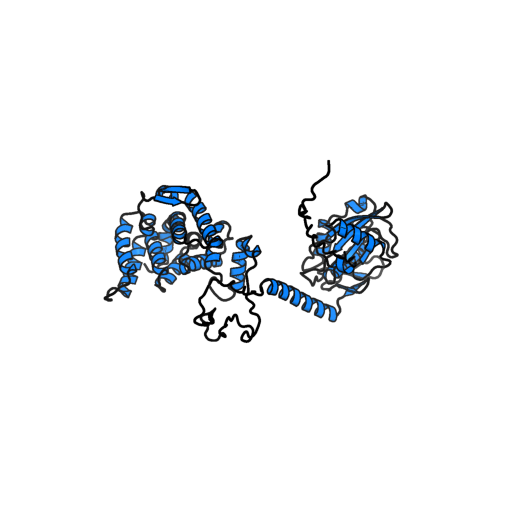 A 1 102 ? 31.392 0.718 -36.631 1.00 92.38 102 VAL A C 1
ATOM 795 O O . VAL A 1 102 ? 30.174 0.874 -36.631 1.00 92.38 102 VAL A O 1
ATOM 798 N N . SER A 1 103 ? 32.077 0.558 -37.763 1.00 88.81 103 SER A N 1
ATOM 799 C CA . SER A 1 103 ? 31.390 0.419 -39.052 1.00 88.81 103 SER A CA 1
ATOM 800 C C . SER A 1 103 ? 30.769 -0.959 -39.245 1.00 88.81 103 SER A C 1
ATOM 802 O O . SER A 1 103 ? 31.097 -1.909 -38.544 1.00 88.81 103 SER A O 1
ATOM 804 N N . ASP A 1 104 ? 29.870 -1.055 -40.224 1.00 83.50 104 ASP A N 1
ATOM 805 C CA . ASP A 1 104 ? 29.129 -2.279 -40.550 1.00 83.50 104 ASP A CA 1
ATOM 806 C C . ASP A 1 104 ? 30.049 -3.464 -40.934 1.00 83.50 104 ASP A C 1
ATOM 808 O O . ASP A 1 104 ? 29.638 -4.618 -40.858 1.00 83.50 104 ASP A O 1
ATOM 812 N N . ASP A 1 105 ? 31.302 -3.189 -41.317 1.00 84.00 105 ASP A N 1
ATOM 813 C CA . ASP A 1 105 ? 32.368 -4.163 -41.606 1.00 84.00 105 ASP A CA 1
ATOM 814 C C . ASP A 1 105 ? 33.214 -4.556 -40.374 1.00 84.00 105 ASP A C 1
ATOM 816 O O . ASP A 1 105 ? 34.149 -5.345 -40.493 1.00 84.00 105 ASP A O 1
ATOM 820 N N . GLY A 1 106 ? 32.913 -4.004 -39.194 1.00 83.69 106 GLY A N 1
ATOM 821 C CA . GLY A 1 106 ? 33.640 -4.253 -37.946 1.00 83.69 106 GLY A CA 1
ATOM 822 C C . GLY A 1 106 ? 34.869 -3.376 -37.719 1.00 83.69 106 GLY A C 1
ATOM 823 O O . GLY A 1 106 ? 35.585 -3.575 -36.734 1.00 83.69 106 GLY A O 1
ATOM 824 N N . ALA A 1 107 ? 35.134 -2.379 -38.571 1.00 88.50 107 ALA A N 1
ATOM 825 C CA . ALA A 1 107 ? 36.263 -1.481 -38.347 1.00 88.50 107 ALA A CA 1
ATOM 826 C C . ALA A 1 107 ? 35.988 -0.470 -37.210 1.00 88.50 107 ALA A C 1
ATOM 828 O O . ALA A 1 107 ? 35.010 0.283 -37.209 1.00 88.50 107 ALA A O 1
ATOM 829 N N . TRP A 1 108 ? 36.907 -0.407 -36.242 1.00 90.25 108 TRP A N 1
ATOM 830 C CA . TRP A 1 108 ? 36.832 0.466 -35.064 1.00 90.25 108 TRP A CA 1
ATOM 831 C C . TRP A 1 108 ? 37.242 1.911 -35.413 1.00 90.25 108 TRP A C 1
ATOM 833 O O . TRP A 1 108 ? 38.401 2.331 -35.266 1.00 90.25 108 TRP A O 1
ATOM 843 N N . LYS A 1 109 ? 36.284 2.701 -35.910 1.00 90.56 109 LYS A N 1
ATOM 844 C CA . LYS A 1 109 ? 36.493 4.093 -36.349 1.00 90.56 109 LYS A CA 1
ATOM 845 C C . LYS A 1 109 ? 36.645 5.071 -35.186 1.00 90.56 109 LYS A C 1
ATOM 847 O O . LYS A 1 109 ? 37.521 5.933 -35.274 1.00 90.56 109 LYS A O 1
ATOM 852 N N . GLY A 1 110 ? 35.921 4.848 -34.091 1.00 90.81 110 GLY A N 1
ATOM 853 C CA . GLY A 1 110 ? 35.858 5.737 -32.929 1.00 90.81 110 GLY A CA 1
ATOM 854 C C . GLY A 1 110 ? 34.912 6.913 -33.151 1.00 90.81 110 GLY A C 1
ATOM 855 O O . GLY A 1 110 ? 34.566 7.226 -34.287 1.00 90.81 110 GLY A O 1
ATOM 856 N N . LEU A 1 111 ? 34.507 7.551 -32.058 1.00 91.44 111 LEU A N 1
ATOM 857 C CA . LEU A 1 111 ? 33.727 8.789 -32.061 1.00 91.44 111 LEU A CA 1
ATOM 858 C C . LEU A 1 111 ? 34.606 9.975 -31.662 1.00 91.44 111 LEU A C 1
ATOM 860 O O . LEU A 1 111 ? 35.578 9.811 -30.913 1.00 91.44 111 LEU A O 1
ATOM 864 N N . LYS A 1 112 ? 34.254 11.166 -32.147 1.00 90.44 112 LYS A N 1
ATOM 865 C CA . LYS A 1 112 ? 34.863 12.424 -31.697 1.00 90.44 112 LYS A CA 1
ATOM 866 C C . LYS A 1 112 ? 34.305 12.843 -30.335 1.00 90.44 112 LYS A C 1
ATOM 868 O O . LYS A 1 112 ? 33.213 12.430 -29.946 1.00 90.44 112 LYS A O 1
ATOM 873 N N . ASP A 1 113 ? 35.040 13.688 -29.616 1.00 88.25 113 ASP A N 1
ATOM 874 C CA . ASP A 1 113 ? 34.640 14.136 -28.277 1.00 88.25 113 ASP A CA 1
ATOM 875 C C . ASP A 1 113 ? 33.331 14.943 -28.297 1.00 88.25 113 ASP A C 1
ATOM 877 O O . ASP A 1 113 ? 32.554 14.868 -27.345 1.00 88.25 113 ASP A O 1
ATOM 881 N N . GLU A 1 114 ? 33.042 15.661 -29.384 1.00 86.31 114 GLU A N 1
ATOM 882 C CA . GLU A 1 114 ? 31.774 16.377 -29.564 1.00 86.31 114 GLU A CA 1
ATOM 883 C C . GLU A 1 114 ? 30.596 15.404 -29.715 1.00 86.31 114 GLU A C 1
ATOM 885 O O . GLU A 1 114 ? 29.562 15.585 -29.081 1.00 86.31 114 GLU A O 1
ATOM 890 N N . GLU A 1 115 ? 30.770 14.327 -30.490 1.00 86.56 115 GLU A N 1
ATOM 891 C CA . GLU A 1 115 ? 29.738 13.300 -30.686 1.00 86.56 115 GLU A CA 1
ATOM 892 C C . GLU A 1 115 ? 29.448 12.535 -29.391 1.00 86.56 115 GLU A C 1
ATOM 894 O O . GLU A 1 115 ? 28.308 12.157 -29.139 1.00 86.56 115 GLU A O 1
ATOM 899 N N . ILE A 1 116 ? 30.471 12.313 -28.561 1.00 88.81 116 ILE A N 1
ATOM 900 C CA . ILE A 1 116 ? 30.342 11.636 -27.264 1.00 88.81 116 ILE A CA 1
ATOM 901 C C . ILE A 1 116 ? 29.533 12.481 -26.280 1.00 88.81 116 ILE A C 1
ATOM 903 O O . ILE A 1 116 ? 28.687 11.937 -25.575 1.00 88.81 116 ILE A O 1
ATOM 907 N N . LYS A 1 117 ? 29.748 13.803 -26.251 1.00 87.62 117 LYS A N 1
ATOM 908 C CA . LYS A 1 117 ? 29.006 14.724 -25.371 1.00 87.62 117 LYS A CA 1
ATOM 909 C C . LYS A 1 117 ? 27.507 14.771 -25.673 1.00 87.62 117 LYS A C 1
ATOM 911 O O . LYS A 1 117 ? 26.725 15.088 -24.784 1.00 87.62 117 LYS A O 1
ATOM 916 N N . GLU A 1 118 ? 27.103 14.441 -26.897 1.00 87.25 118 GLU A N 1
ATOM 917 C CA . GLU A 1 118 ? 25.690 14.385 -27.284 1.00 87.25 118 GLU A CA 1
ATOM 918 C C . GLU A 1 118 ? 24.957 13.132 -26.774 1.00 87.25 118 GLU A C 1
ATOM 920 O O . GLU A 1 118 ? 23.722 13.090 -26.794 1.00 87.25 118 GLU A O 1
ATOM 925 N N . PHE A 1 119 ? 25.682 12.112 -26.299 1.00 88.50 119 PHE A N 1
ATOM 926 C CA . PHE A 1 119 ? 25.076 10.936 -25.680 1.00 88.50 119 PHE A CA 1
ATOM 927 C C . PHE A 1 119 ? 24.616 11.243 -24.255 1.00 88.50 119 PHE A C 1
ATOM 929 O O . PHE A 1 119 ? 25.352 11.077 -23.286 1.00 88.50 119 PHE A O 1
ATOM 936 N N . ASP A 1 120 ? 23.352 11.631 -24.143 1.00 89.25 120 ASP A N 1
ATOM 937 C CA . ASP A 1 120 ? 22.630 11.743 -22.880 1.00 89.25 120 ASP A CA 1
ATOM 938 C C . ASP A 1 120 ? 21.589 10.625 -22.785 1.00 89.25 120 ASP A C 1
ATOM 940 O O . ASP A 1 120 ? 20.781 10.420 -23.697 1.00 89.25 120 ASP A O 1
ATOM 944 N N . MET A 1 121 ? 21.603 9.910 -21.662 1.00 91.50 121 MET A N 1
ATOM 945 C CA . MET A 1 121 ? 20.657 8.841 -21.371 1.00 91.50 121 MET A CA 1
ATOM 946 C C . MET A 1 121 ? 19.199 9.314 -21.457 1.00 91.50 121 MET A C 1
ATOM 948 O O . MET A 1 121 ? 18.367 8.626 -22.047 1.00 91.50 121 MET A O 1
ATOM 952 N N . SER A 1 122 ? 18.907 10.519 -20.966 1.00 91.38 122 SER A N 1
ATOM 953 C CA . SER A 1 122 ? 17.556 11.093 -20.971 1.00 91.38 122 SER A CA 1
ATOM 954 C C . SER A 1 122 ? 17.059 11.328 -22.400 1.00 91.38 122 SER A C 1
ATOM 956 O O . SER A 1 122 ? 15.930 10.974 -22.738 1.00 91.38 122 SER A O 1
ATOM 958 N N . LYS A 1 123 ? 17.933 11.837 -23.283 1.00 93.12 123 LYS A N 1
ATOM 959 C CA . LYS A 1 123 ? 17.622 12.031 -24.710 1.00 93.12 123 LYS A CA 1
ATOM 960 C C . LYS A 1 123 ? 17.368 10.700 -25.423 1.00 93.12 123 LYS A C 1
ATOM 962 O O . LYS A 1 123 ? 16.513 10.625 -26.308 1.00 93.12 123 LYS A O 1
ATOM 967 N N . ILE A 1 124 ? 18.122 9.649 -25.080 1.00 94.12 124 ILE A N 1
ATOM 968 C CA . ILE A 1 124 ? 17.935 8.301 -25.646 1.00 94.12 124 ILE A CA 1
ATOM 969 C C . ILE A 1 124 ? 16.582 7.738 -25.211 1.00 94.12 124 ILE A C 1
ATOM 971 O O . ILE A 1 124 ? 15.823 7.265 -26.061 1.00 94.12 124 ILE A O 1
ATOM 975 N N . GLU A 1 125 ? 16.265 7.822 -23.918 1.00 94.31 125 GLU A N 1
ATOM 976 C CA . GLU A 1 125 ? 14.983 7.373 -23.374 1.00 94.31 125 GLU A CA 1
ATOM 977 C C . GLU A 1 125 ? 13.812 8.104 -24.012 1.00 94.31 125 GLU A C 1
ATOM 979 O O . GLU A 1 125 ? 12.884 7.452 -24.486 1.00 94.31 125 GLU A O 1
ATOM 984 N N . GLU A 1 126 ? 13.867 9.432 -24.091 1.00 95.00 126 GLU A N 1
ATOM 985 C CA . GLU A 1 126 ? 12.821 10.240 -24.715 1.00 95.00 126 GLU A CA 1
ATOM 986 C C . GLU A 1 126 ? 12.621 9.849 -26.186 1.00 95.00 126 GLU A C 1
ATOM 988 O O . GLU A 1 126 ? 11.498 9.582 -26.629 1.00 95.00 126 GLU A O 1
ATOM 993 N N . LEU A 1 127 ? 13.712 9.733 -26.950 1.00 94.75 127 LEU A N 1
ATOM 994 C CA . LEU A 1 127 ? 13.653 9.350 -28.357 1.00 94.75 127 LEU A CA 1
ATOM 995 C C . LEU A 1 127 ? 12.984 7.982 -28.547 1.00 94.75 127 LEU A C 1
ATOM 997 O O . LEU A 1 127 ? 12.076 7.847 -29.377 1.00 94.75 127 LEU A O 1
ATOM 1001 N N . VAL A 1 128 ? 13.430 6.976 -27.794 1.00 96.12 128 VAL A N 1
ATOM 1002 C CA . VAL A 1 128 ? 12.935 5.600 -27.909 1.00 96.12 128 VAL A CA 1
ATOM 1003 C C . VAL A 1 128 ? 11.495 5.508 -27.407 1.00 96.12 128 VAL A C 1
ATOM 1005 O O . VAL A 1 128 ? 10.624 5.048 -28.147 1.00 96.12 128 VAL A O 1
ATOM 1008 N N . ASN A 1 129 ? 11.218 5.997 -26.197 1.00 96.56 129 ASN A N 1
ATOM 1009 C CA . ASN A 1 129 ? 9.917 5.863 -25.538 1.00 96.56 129 ASN A CA 1
ATOM 1010 C C . ASN A 1 129 ? 8.832 6.731 -26.171 1.00 96.56 129 ASN A C 1
ATOM 1012 O O . ASN A 1 129 ? 7.662 6.362 -26.124 1.00 96.56 129 ASN A O 1
ATOM 1016 N N . SER A 1 130 ? 9.189 7.801 -26.887 1.00 95.12 130 SER A N 1
ATOM 1017 C CA . SER A 1 130 ? 8.219 8.513 -27.726 1.00 95.12 130 SER A CA 1
ATOM 1018 C C . SER A 1 130 ? 7.677 7.659 -28.884 1.00 95.12 130 SER A C 1
ATOM 1020 O O . SER A 1 130 ? 6.721 8.072 -29.539 1.00 95.12 130 SER A O 1
ATOM 1022 N N . SER A 1 131 ? 8.297 6.512 -29.185 1.00 94.88 131 SER A N 1
ATOM 1023 C CA . SER A 1 131 ? 7.974 5.659 -30.335 1.00 94.88 131 SER A CA 1
ATOM 1024 C C . SER A 1 131 ? 7.394 4.292 -29.956 1.00 94.88 131 SER A C 1
ATOM 1026 O O . SER A 1 131 ? 7.070 3.531 -30.870 1.00 94.88 131 SER A O 1
ATOM 1028 N N . VAL A 1 132 ? 7.252 3.963 -28.663 1.00 96.56 132 VAL A N 1
ATOM 1029 C CA . VAL A 1 132 ? 6.763 2.653 -28.189 1.00 96.56 132 VAL A CA 1
ATOM 1030 C C . VAL A 1 132 ? 5.829 2.733 -26.985 1.00 96.56 132 VAL A C 1
ATOM 1032 O O . VAL A 1 132 ? 5.885 3.670 -26.198 1.00 96.56 132 VAL A O 1
ATOM 1035 N N . THR A 1 133 ? 4.997 1.704 -26.824 1.00 93.88 133 THR A N 1
ATOM 1036 C CA . THR A 1 133 ? 4.218 1.431 -25.613 1.00 93.88 133 THR A CA 1
ATOM 1037 C C . THR A 1 133 ? 4.243 -0.073 -25.286 1.00 93.88 133 THR A C 1
ATOM 1039 O O . THR A 1 133 ? 4.127 -0.884 -26.211 1.00 93.88 133 THR A O 1
ATOM 1042 N N . PRO A 1 134 ? 4.416 -0.480 -24.012 1.00 95.31 134 PRO A N 1
ATOM 1043 C CA . PRO A 1 134 ? 4.807 0.355 -22.872 1.00 95.31 134 PRO A CA 1
ATOM 1044 C C . PRO A 1 134 ? 6.233 0.913 -23.044 1.00 95.31 134 PRO A C 1
ATOM 1046 O O . PRO A 1 134 ? 6.961 0.502 -23.947 1.00 95.31 134 PRO A O 1
ATOM 1049 N N . ALA A 1 135 ? 6.640 1.865 -22.201 1.00 95.81 135 ALA A N 1
ATOM 1050 C CA . ALA A 1 135 ? 7.991 2.431 -22.243 1.00 95.81 135 ALA A CA 1
ATOM 1051 C C . ALA A 1 135 ? 9.062 1.382 -21.880 1.00 95.81 135 ALA A C 1
ATOM 1053 O O . ALA A 1 135 ? 8.865 0.564 -20.978 1.00 95.81 135 ALA A O 1
ATOM 1054 N N . ILE A 1 136 ? 10.202 1.423 -22.569 1.00 94.94 136 ILE A N 1
ATOM 1055 C CA . ILE A 1 136 ? 11.402 0.643 -22.251 1.00 94.94 136 ILE A CA 1
ATOM 1056 C C . ILE A 1 136 ? 12.170 1.383 -21.148 1.00 94.94 136 ILE A C 1
ATOM 1058 O O . ILE A 1 136 ? 12.312 2.606 -21.189 1.00 94.94 136 ILE A O 1
ATOM 1062 N N . LYS A 1 137 ? 12.655 0.637 -20.153 1.00 91.38 137 LYS A N 1
ATOM 1063 C CA . LYS A 1 137 ? 13.391 1.154 -18.990 1.00 91.38 137 LYS A CA 1
ATOM 1064 C C . LYS A 1 137 ? 14.743 0.446 -18.854 1.00 91.38 137 LYS A C 1
ATOM 1066 O O . LYS A 1 137 ? 14.942 -0.606 -19.459 1.00 91.38 137 LYS A O 1
ATOM 1071 N N . ARG A 1 138 ? 15.607 0.969 -17.973 1.00 89.44 138 ARG A N 1
ATOM 1072 C CA . ARG A 1 138 ? 16.872 0.340 -17.530 1.00 89.44 138 ARG A CA 1
ATOM 1073 C C . ARG A 1 138 ? 17.939 0.235 -18.620 1.00 89.44 138 ARG A C 1
ATOM 1075 O O . ARG A 1 138 ? 18.638 -0.768 -18.722 1.00 89.44 138 ARG A O 1
ATOM 1082 N N . PHE A 1 139 ? 18.068 1.268 -19.440 1.00 92.56 139 PHE A N 1
ATOM 1083 C CA . PHE A 1 139 ? 19.205 1.359 -20.345 1.00 92.56 139 PHE A CA 1
ATOM 1084 C C . PHE A 1 139 ? 20.501 1.558 -19.554 1.00 92.56 139 PHE A C 1
ATOM 1086 O O . PHE A 1 139 ? 20.531 2.294 -18.569 1.00 92.56 139 PHE A O 1
ATOM 1093 N N . GLY A 1 140 ? 21.580 0.925 -20.005 1.00 92.62 140 GLY A N 1
ATOM 1094 C CA . GLY A 1 140 ? 22.924 1.167 -19.491 1.00 92.62 140 GLY A CA 1
ATOM 1095 C C . GLY A 1 140 ? 23.766 1.898 -20.528 1.00 92.62 140 GLY A C 1
ATOM 1096 O O . GLY A 1 140 ? 23.760 1.516 -21.693 1.00 92.62 140 GLY A O 1
ATOM 1097 N N . LEU A 1 141 ? 24.528 2.913 -20.128 1.00 93.56 141 LEU A N 1
ATOM 1098 C CA . LEU A 1 141 ? 25.405 3.661 -21.030 1.00 93.56 141 LEU A CA 1
ATOM 1099 C C . LEU A 1 141 ? 26.828 3.697 -20.472 1.00 93.56 141 LEU A C 1
ATOM 1101 O O . LEU A 1 141 ? 27.030 3.998 -19.298 1.00 93.56 141 LEU A O 1
ATOM 1105 N N . CYS A 1 142 ? 27.824 3.391 -21.302 1.00 92.69 142 CYS A N 1
ATOM 1106 C CA . CYS A 1 142 ? 29.229 3.440 -20.901 1.00 92.69 142 CYS A CA 1
ATOM 1107 C C . CYS A 1 142 ? 30.132 3.914 -22.043 1.00 92.69 142 CYS A C 1
ATOM 1109 O O . CYS A 1 142 ? 30.040 3.419 -23.167 1.00 92.69 142 CYS A O 1
ATOM 1111 N N . GLU A 1 143 ? 31.075 4.806 -21.729 1.00 93.19 143 GLU A N 1
ATOM 1112 C CA . GLU A 1 143 ? 32.213 5.100 -22.605 1.00 93.19 143 GLU A CA 1
ATOM 1113 C C . GLU A 1 143 ? 33.273 3.999 -22.480 1.00 93.19 143 GLU A C 1
ATOM 1115 O O . GLU A 1 143 ? 33.626 3.555 -21.383 1.00 93.19 143 GLU A O 1
ATOM 1120 N N . MET A 1 144 ? 33.813 3.560 -23.613 1.00 91.00 144 MET A N 1
ATOM 1121 C CA . MET A 1 144 ? 34.872 2.561 -23.687 1.00 91.00 144 MET A CA 1
ATOM 1122 C C . MET A 1 144 ? 36.009 3.043 -24.583 1.00 91.00 144 MET A C 1
ATOM 1124 O O . MET A 1 144 ? 35.789 3.655 -25.623 1.00 91.00 144 MET A O 1
ATOM 1128 N N . LYS A 1 145 ? 37.250 2.728 -24.196 1.00 90.88 145 LYS A N 1
ATOM 1129 C CA . LYS A 1 145 ? 38.454 3.071 -24.970 1.00 90.88 145 LYS A CA 1
ATOM 1130 C C . LYS A 1 145 ? 39.069 1.837 -25.618 1.00 90.88 145 LYS A C 1
ATOM 1132 O O . LYS A 1 145 ? 39.434 0.904 -24.902 1.00 90.88 145 LYS A O 1
ATOM 1137 N N . HIS A 1 146 ? 39.258 1.831 -26.932 1.00 88.00 146 HIS A N 1
ATOM 1138 C CA . HIS A 1 146 ? 39.928 0.755 -27.674 1.00 88.00 146 HIS A CA 1
ATOM 1139 C C . HIS A 1 146 ? 40.829 1.354 -28.765 1.00 88.00 146 HIS A C 1
ATOM 1141 O O . HIS A 1 146 ? 40.433 2.303 -29.426 1.00 88.00 146 HIS A O 1
ATOM 1147 N N . ILE A 1 147 ? 42.069 0.870 -28.909 1.00 86.94 147 ILE A N 1
ATOM 1148 C CA . ILE A 1 147 ? 43.061 1.402 -29.875 1.00 86.94 147 ILE A CA 1
ATOM 1149 C C . ILE A 1 147 ? 43.157 2.947 -29.806 1.00 86.94 147 ILE A C 1
ATOM 1151 O O . ILE A 1 147 ? 43.058 3.650 -30.803 1.00 86.94 147 ILE A O 1
ATOM 1155 N N . ARG A 1 148 ? 43.273 3.501 -28.586 1.00 87.38 148 ARG A N 1
ATOM 1156 C CA . ARG A 1 148 ? 43.317 4.959 -28.301 1.00 87.38 148 ARG A CA 1
ATOM 1157 C C . ARG A 1 148 ? 42.115 5.781 -28.802 1.00 87.38 148 ARG A C 1
ATOM 1159 O O . ARG A 1 148 ? 42.137 7.002 -28.702 1.00 87.38 148 ARG A O 1
ATOM 1166 N N . LYS A 1 149 ? 41.057 5.131 -29.275 1.00 92.00 149 LYS A N 1
ATOM 1167 C CA . LYS A 1 149 ? 39.797 5.745 -29.691 1.00 92.00 149 LYS A CA 1
ATOM 1168 C C . LYS A 1 149 ? 38.722 5.506 -28.638 1.00 92.00 149 LYS A C 1
ATOM 1170 O O . LYS A 1 149 ? 38.810 4.547 -27.865 1.00 92.00 149 LYS A O 1
ATOM 1175 N N . LYS A 1 150 ? 37.724 6.382 -28.605 1.00 92.69 150 LYS A N 1
ATOM 1176 C CA . LYS A 1 150 ? 36.580 6.307 -27.694 1.00 92.69 150 LYS A CA 1
ATOM 1177 C C . LYS A 1 150 ? 35.340 5.811 -28.435 1.00 92.69 150 LYS A C 1
ATOM 1179 O O . LYS A 1 150 ? 35.146 6.126 -29.608 1.00 92.69 150 LYS A O 1
ATOM 1184 N N . PHE A 1 151 ? 34.524 5.035 -27.736 1.00 94.12 151 PHE A N 1
ATOM 1185 C CA . PHE A 1 151 ? 33.304 4.400 -28.226 1.00 94.12 151 PHE A CA 1
ATOM 1186 C C . PHE A 1 151 ? 32.239 4.503 -27.146 1.00 94.12 151 PHE A C 1
ATOM 1188 O O . PHE A 1 151 ? 32.564 4.515 -25.957 1.00 94.12 151 PHE A O 1
ATOM 1195 N N . ILE A 1 152 ? 30.978 4.512 -27.557 1.00 94.69 152 ILE A N 1
ATOM 1196 C CA . ILE A 1 152 ? 29.848 4.434 -26.636 1.00 94.69 152 ILE A CA 1
ATOM 1197 C C . ILE A 1 152 ? 29.203 3.063 -26.764 1.00 94.69 152 ILE A C 1
ATOM 1199 O O . ILE A 1 152 ? 28.941 2.593 -27.871 1.00 94.69 152 ILE A O 1
ATOM 1203 N N . VAL A 1 153 ? 28.941 2.433 -25.625 1.00 95.31 153 VAL A N 1
ATOM 1204 C CA . VAL A 1 153 ? 28.184 1.187 -25.540 1.00 95.31 153 VAL A CA 1
ATOM 1205 C C . VAL A 1 153 ? 26.883 1.460 -24.811 1.00 95.31 153 VAL A C 1
ATOM 1207 O O . VAL A 1 153 ? 26.885 1.839 -23.639 1.00 95.31 153 VAL A O 1
ATOM 1210 N N . LEU A 1 154 ? 25.782 1.254 -25.525 1.00 96.62 154 LEU A N 1
ATOM 1211 C CA . LEU A 1 154 ? 24.434 1.250 -24.979 1.00 96.62 154 LEU A CA 1
ATOM 1212 C C . LEU A 1 154 ? 24.019 -0.202 -24.749 1.00 96.62 154 LEU A C 1
ATOM 1214 O O . LEU A 1 154 ? 23.994 -1.004 -25.681 1.00 96.62 154 LEU A O 1
ATOM 1218 N N . HIS A 1 155 ? 23.692 -0.541 -23.512 1.00 96.81 155 HIS A N 1
ATOM 1219 C CA . HIS A 1 155 ? 23.134 -1.823 -23.115 1.00 96.81 155 HIS A CA 1
ATOM 1220 C C . HIS A 1 155 ? 21.616 -1.710 -22.976 1.00 96.81 155 HIS A C 1
ATOM 1222 O O . HIS A 1 155 ? 21.094 -0.772 -22.372 1.00 96.81 155 HIS A O 1
ATOM 1228 N N . ILE A 1 156 ? 20.921 -2.678 -23.567 1.00 96.81 156 ILE A N 1
ATOM 1229 C CA . ILE A 1 156 ? 19.473 -2.816 -23.529 1.00 96.81 156 ILE A CA 1
ATOM 1230 C C . ILE A 1 156 ? 19.186 -4.187 -22.914 1.00 96.81 156 ILE A C 1
ATOM 1232 O O . ILE A 1 156 ? 19.393 -5.195 -23.595 1.00 96.81 156 ILE A O 1
ATOM 1236 N N . PRO A 1 157 ? 18.734 -4.274 -21.654 1.00 94.38 157 PRO A N 1
ATOM 1237 C CA . PRO A 1 157 ? 18.355 -5.555 -21.077 1.00 94.38 157 PRO A CA 1
ATOM 1238 C C . PRO A 1 157 ? 17.077 -6.102 -21.739 1.00 94.38 157 PRO A C 1
ATOM 1240 O O . PRO A 1 157 ? 16.292 -5.341 -22.318 1.00 94.38 157 PRO A O 1
ATOM 1243 N N . PRO A 1 158 ? 16.821 -7.421 -21.645 1.00 93.50 158 PRO A N 1
ATOM 1244 C CA . PRO A 1 158 ? 15.491 -7.947 -21.910 1.00 93.50 158 PRO A CA 1
ATOM 1245 C C . PRO A 1 158 ? 14.476 -7.244 -21.008 1.00 93.50 158 PRO A C 1
ATOM 1247 O O . PRO A 1 158 ? 14.700 -7.130 -19.805 1.00 93.50 158 PRO A O 1
ATOM 1250 N N . SER A 1 159 ? 13.359 -6.797 -21.570 1.00 93.56 159 SER A N 1
ATOM 1251 C CA . SER A 1 159 ? 12.375 -6.057 -20.789 1.00 93.56 159 SER A CA 1
ATOM 1252 C C . SER A 1 159 ? 11.399 -6.971 -20.065 1.00 93.56 159 SER A C 1
ATOM 1254 O O . SER A 1 159 ? 10.807 -7.869 -20.661 1.00 93.56 159 SER A O 1
ATOM 1256 N N . ASP A 1 160 ? 11.134 -6.670 -18.800 1.00 89.31 160 ASP A N 1
ATOM 1257 C CA . ASP A 1 160 ? 10.094 -7.351 -18.030 1.00 89.31 160 ASP A CA 1
ATOM 1258 C C . ASP A 1 160 ? 8.679 -6.924 -18.472 1.00 89.31 160 ASP A C 1
ATOM 1260 O O . ASP A 1 160 ? 7.707 -7.644 -18.242 1.00 89.31 160 ASP A O 1
ATOM 1264 N N . LEU A 1 161 ? 8.558 -5.784 -19.168 1.00 90.38 161 LEU A N 1
ATOM 1265 C CA . LEU A 1 161 ? 7.302 -5.197 -19.656 1.00 90.38 161 LEU A CA 1
ATOM 1266 C C . LEU A 1 161 ? 6.997 -5.512 -21.129 1.00 90.38 161 LEU A C 1
ATOM 1268 O O . LEU A 1 161 ? 6.078 -4.926 -21.697 1.00 90.38 161 LEU A O 1
ATOM 1272 N N . LEU A 1 162 ? 7.751 -6.416 -21.761 1.00 90.50 162 LEU A N 1
ATOM 1273 C CA . LEU A 1 162 ? 7.481 -6.837 -23.138 1.00 90.50 162 LEU A CA 1
ATOM 1274 C C . LEU A 1 162 ? 6.024 -7.350 -23.298 1.00 90.50 162 LEU A C 1
ATOM 1276 O O . LEU A 1 162 ? 5.473 -7.931 -22.361 1.00 90.50 162 LEU A O 1
ATOM 1280 N N . PRO A 1 163 ? 5.377 -7.188 -24.466 1.00 94.81 163 PRO A N 1
ATOM 1281 C CA . PRO A 1 163 ? 5.915 -6.627 -25.703 1.00 94.81 163 PRO A CA 1
ATOM 1282 C C . PRO A 1 163 ? 5.880 -5.094 -25.762 1.00 94.81 163 PRO A C 1
ATOM 1284 O O . PRO A 1 163 ? 4.862 -4.480 -25.469 1.00 94.81 163 PRO A O 1
ATOM 1287 N N . HIS A 1 164 ? 6.956 -4.494 -26.272 1.00 95.81 164 HIS A N 1
ATOM 1288 C CA . HIS A 1 164 ? 7.016 -3.093 -26.689 1.00 95.81 164 HIS A CA 1
ATOM 1289 C C . HIS A 1 164 ? 6.573 -2.956 -28.143 1.00 95.81 164 HIS A C 1
ATOM 1291 O O . HIS A 1 164 ? 7.272 -3.402 -29.061 1.00 95.81 164 HIS A O 1
ATOM 1297 N N . ILE A 1 165 ? 5.415 -2.334 -28.340 1.00 96.19 165 ILE A N 1
ATOM 1298 C CA . ILE A 1 165 ? 4.775 -2.134 -29.640 1.00 96.19 165 ILE A CA 1
ATOM 1299 C C . ILE A 1 165 ? 4.977 -0.685 -30.071 1.00 96.19 165 ILE A C 1
ATOM 1301 O O . ILE A 1 165 ? 4.846 0.241 -29.270 1.00 96.19 165 ILE A O 1
ATOM 1305 N N . THR A 1 166 ? 5.294 -0.467 -31.342 1.00 97.19 166 THR A N 1
ATOM 1306 C CA . THR A 1 166 ? 5.523 0.881 -31.865 1.00 97.19 166 THR A CA 1
ATOM 1307 C C . THR A 1 166 ? 4.243 1.699 -31.998 1.00 97.19 166 THR A C 1
ATOM 1309 O O . THR A 1 166 ? 3.187 1.194 -32.370 1.00 97.19 166 THR A O 1
ATOM 1312 N N . THR A 1 167 ? 4.336 3.003 -31.748 1.00 94.69 167 THR A N 1
ATOM 1313 C CA . THR A 1 167 ? 3.194 3.939 -31.796 1.00 94.69 167 THR A CA 1
ATOM 1314 C C . THR A 1 167 ? 3.258 4.915 -32.970 1.00 94.69 167 THR A C 1
ATOM 1316 O O . THR A 1 167 ? 2.256 5.549 -33.307 1.00 94.69 167 THR A O 1
ATOM 1319 N N . LYS A 1 168 ? 4.422 5.017 -33.619 1.00 92.12 168 LYS A N 1
ATOM 1320 C CA . LYS A 1 168 ? 4.706 5.951 -34.713 1.00 92.12 168 LYS A CA 1
ATOM 1321 C C . LYS A 1 168 ? 4.999 5.221 -36.013 1.00 92.12 168 LYS A C 1
ATOM 1323 O O . LYS A 1 168 ? 5.536 4.117 -36.011 1.00 92.12 168 LYS A O 1
ATOM 1328 N N . GLU A 1 169 ? 4.708 5.900 -37.113 1.00 93.38 169 GLU A N 1
ATOM 1329 C CA . GLU A 1 169 ? 5.090 5.487 -38.456 1.00 93.38 169 GLU A CA 1
ATOM 1330 C C . GLU A 1 169 ? 6.077 6.490 -39.050 1.00 93.38 169 GLU A C 1
ATOM 1332 O O . GLU A 1 169 ? 5.900 7.705 -38.948 1.00 93.38 169 GLU A O 1
ATOM 1337 N N . ILE A 1 170 ? 7.170 5.979 -39.609 1.00 92.12 170 ILE A N 1
ATOM 1338 C CA . ILE A 1 170 ? 8.328 6.780 -39.983 1.00 92.12 170 ILE A CA 1
ATOM 1339 C C . ILE A 1 170 ? 8.888 6.280 -41.306 1.00 92.12 170 ILE A C 1
ATOM 1341 O O . ILE A 1 170 ? 9.398 5.164 -41.398 1.00 92.12 170 ILE A O 1
ATOM 1345 N N . TYR A 1 171 ? 8.865 7.162 -42.301 1.00 90.12 171 TYR A N 1
ATOM 1346 C CA . TYR A 1 171 ? 9.432 6.933 -43.625 1.00 90.12 171 TYR A CA 1
ATOM 1347 C C . TYR A 1 171 ? 10.730 7.711 -43.841 1.00 90.12 171 TYR A C 1
ATOM 1349 O O . TYR A 1 171 ? 10.924 8.810 -43.297 1.00 90.12 171 TYR A O 1
ATOM 1357 N N . ASP A 1 172 ? 11.592 7.129 -44.667 1.00 87.19 172 ASP A N 1
ATOM 1358 C CA . ASP A 1 172 ? 12.722 7.773 -45.322 1.00 87.19 172 ASP A CA 1
ATOM 1359 C C . ASP A 1 172 ? 12.360 8.076 -46.781 1.00 87.19 172 ASP A C 1
ATOM 1361 O O . ASP A 1 172 ? 11.938 7.181 -47.514 1.00 87.19 172 ASP A O 1
ATOM 1365 N N . GLN A 1 173 ? 12.507 9.335 -47.193 1.00 80.06 173 GLN A N 1
ATOM 1366 C CA . GLN A 1 173 ? 12.213 9.802 -48.555 1.00 80.06 173 GLN A CA 1
ATOM 1367 C C . GLN A 1 173 ? 13.483 10.149 -49.348 1.00 80.06 173 GLN A C 1
ATOM 1369 O O . GLN A 1 173 ? 13.399 10.545 -50.506 1.00 80.06 173 GLN A O 1
ATOM 1374 N N . SER A 1 174 ? 14.671 9.964 -48.764 1.00 70.94 174 SER A N 1
ATOM 1375 C CA . SER A 1 174 ? 15.951 10.396 -49.347 1.00 70.94 174 SER A CA 1
ATOM 1376 C C . SER A 1 174 ? 16.384 9.647 -50.620 1.00 70.94 174 SER A C 1
ATOM 1378 O O . SER A 1 174 ? 17.325 10.067 -51.283 1.00 70.94 174 SER A O 1
ATOM 1380 N N . SER A 1 175 ? 15.708 8.553 -50.990 1.00 59.50 175 SER A N 1
ATOM 1381 C CA . SER A 1 175 ? 16.085 7.672 -52.113 1.00 59.50 175 SER A CA 1
ATOM 1382 C C . SER A 1 175 ? 15.011 7.551 -53.209 1.00 59.50 175 SER A C 1
ATOM 1384 O O . SER A 1 175 ? 15.014 6.596 -53.983 1.00 59.50 175 SER A O 1
ATOM 1386 N N . GLY A 1 176 ? 14.067 8.498 -53.289 1.00 67.25 176 GLY A N 1
ATOM 1387 C CA . GLY A 1 176 ? 13.046 8.568 -54.352 1.00 67.25 176 GLY A CA 1
ATOM 1388 C C . GLY A 1 176 ? 11.913 7.532 -54.254 1.00 67.25 176 GLY A C 1
ATOM 1389 O O . GLY A 1 176 ? 10.855 7.722 -54.847 1.00 67.25 176 GLY A O 1
ATOM 1390 N N . LYS A 1 177 ? 12.081 6.472 -53.453 1.00 73.50 177 LYS A N 1
ATOM 1391 C CA . LYS A 1 177 ? 11.016 5.563 -53.001 1.00 73.50 177 LYS A CA 1
ATOM 1392 C C . LYS A 1 177 ? 10.877 5.677 -51.486 1.00 73.50 177 LYS A C 1
ATOM 1394 O O . LYS A 1 177 ? 11.877 5.605 -50.776 1.00 73.50 177 LYS A O 1
ATOM 1399 N N . ALA A 1 178 ? 9.649 5.831 -50.989 1.00 79.56 178 ALA A N 1
ATOM 1400 C CA . ALA A 1 178 ? 9.387 5.894 -49.554 1.00 79.56 178 ALA A CA 1
ATOM 1401 C C . ALA A 1 178 ? 9.730 4.546 -48.894 1.00 79.56 178 ALA A C 1
ATOM 1403 O O . ALA A 1 178 ? 9.015 3.559 -49.066 1.00 79.56 178 ALA A O 1
ATOM 1404 N N . GLN A 1 179 ? 10.834 4.491 -48.143 1.00 84.56 179 GLN A N 1
ATOM 1405 C CA . GLN A 1 179 ? 11.226 3.307 -47.377 1.00 84.56 179 GLN A CA 1
ATOM 1406 C C . GLN A 1 179 ? 10.741 3.453 -45.931 1.00 84.56 179 GLN A C 1
ATOM 1408 O O . GLN A 1 179 ? 11.126 4.390 -45.233 1.00 84.56 179 GLN A O 1
ATOM 1413 N N . MET A 1 180 ? 9.927 2.511 -45.452 1.00 88.44 180 MET A N 1
ATOM 1414 C CA . MET A 1 180 ? 9.491 2.488 -44.053 1.00 88.44 180 MET A CA 1
ATOM 1415 C C . MET A 1 180 ? 10.661 2.113 -43.130 1.00 88.44 180 MET A C 1
ATOM 1417 O O . MET A 1 180 ? 11.267 1.049 -43.270 1.00 88.44 180 MET A O 1
ATOM 1421 N N . LEU A 1 181 ? 10.975 2.988 -42.176 1.00 90.50 181 LEU A N 1
ATOM 1422 C CA . LEU A 1 181 ? 11.991 2.766 -41.143 1.00 90.50 181 LEU A CA 1
ATOM 1423 C C . LEU A 1 181 ? 11.380 2.155 -39.880 1.00 90.50 181 LEU A C 1
ATOM 1425 O O . LEU A 1 181 ? 11.971 1.255 -39.282 1.00 90.50 181 LEU A O 1
ATOM 1429 N N . LEU A 1 182 ? 10.194 2.636 -39.501 1.00 93.62 182 LEU A N 1
ATOM 1430 C CA . LEU A 1 182 ? 9.425 2.181 -38.348 1.00 93.62 182 LEU A CA 1
ATOM 1431 C C . LEU A 1 182 ? 7.939 2.199 -38.725 1.00 93.62 182 LEU A C 1
ATOM 1433 O O . LEU A 1 182 ? 7.447 3.228 -39.174 1.00 93.62 182 LEU A O 1
ATOM 1437 N N . GLY A 1 183 ? 7.246 1.073 -38.588 1.00 92.44 183 GLY A N 1
ATOM 1438 C CA . GLY A 1 183 ? 5.801 0.970 -38.810 1.00 92.44 183 GLY A CA 1
ATOM 1439 C C . GLY A 1 183 ? 5.035 1.174 -37.510 1.00 92.44 183 GLY A C 1
ATOM 1440 O O . GLY A 1 183 ? 5.571 0.879 -36.444 1.00 92.44 183 GLY A O 1
ATOM 1441 N N . LYS A 1 184 ? 3.793 1.656 -37.585 1.00 94.38 184 LYS A N 1
ATOM 1442 C CA . LYS A 1 184 ? 2.910 1.816 -36.420 1.00 94.38 184 LYS A CA 1
ATOM 1443 C C . LYS A 1 184 ? 2.258 0.480 -36.045 1.00 94.38 184 LYS A C 1
ATOM 1445 O O . LYS A 1 184 ? 1.866 -0.282 -36.920 1.00 94.38 184 LYS A O 1
ATOM 1450 N N . HIS A 1 185 ? 2.124 0.217 -34.746 1.00 94.56 185 HIS A N 1
ATOM 1451 C CA . HIS A 1 185 ? 1.587 -1.020 -34.159 1.00 94.56 185 HIS A CA 1
ATOM 1452 C C . HIS A 1 185 ? 2.374 -2.289 -34.504 1.00 94.56 185 HIS A C 1
ATOM 1454 O O . HIS A 1 185 ? 1.843 -3.397 -34.446 1.00 94.56 185 HIS A O 1
ATOM 1460 N N . TYR A 1 186 ? 3.646 -2.143 -34.868 1.00 95.12 186 TYR A N 1
ATOM 1461 C CA . TYR A 1 186 ? 4.497 -3.273 -35.201 1.00 95.12 186 TYR A CA 1
ATOM 1462 C C . TYR A 1 186 ? 5.272 -3.721 -33.969 1.00 95.12 186 TYR A C 1
ATOM 1464 O O . TYR A 1 186 ? 5.760 -2.924 -33.166 1.00 95.12 186 TYR A O 1
ATOM 1472 N N . LEU A 1 187 ? 5.396 -5.037 -33.846 1.00 95.44 187 LEU A N 1
ATOM 1473 C CA . LEU A 1 187 ? 6.256 -5.672 -32.869 1.00 95.44 187 LEU A CA 1
ATOM 1474 C C . LEU A 1 187 ? 7.546 -6.076 -33.572 1.00 95.44 187 LEU A C 1
ATOM 1476 O O . LEU A 1 187 ? 7.515 -6.896 -34.486 1.00 95.44 187 LEU A O 1
ATOM 1480 N N . TYR A 1 188 ? 8.672 -5.502 -33.158 1.00 96.56 188 TYR A N 1
ATOM 1481 C CA . TYR A 1 188 ? 9.976 -5.843 -33.720 1.00 96.56 188 TYR A CA 1
ATOM 1482 C C . TYR A 1 188 ? 10.738 -6.797 -32.805 1.00 96.56 188 TYR A C 1
ATOM 1484 O O . TYR A 1 188 ? 10.759 -6.618 -31.585 1.00 96.56 188 TYR A O 1
ATOM 1492 N N . CYS A 1 189 ? 11.355 -7.810 -33.409 1.00 95.62 189 CYS A N 1
ATOM 1493 C CA . CYS A 1 189 ? 12.171 -8.829 -32.762 1.00 95.62 189 CYS A CA 1
ATOM 1494 C C . CYS A 1 189 ? 13.513 -8.983 -33.488 1.00 95.62 189 CYS A C 1
ATOM 1496 O O . CYS A 1 189 ? 13.666 -8.654 -34.668 1.00 95.62 189 CYS A O 1
ATOM 1498 N N . ARG A 1 190 ? 14.506 -9.492 -32.758 1.00 93.50 190 ARG A N 1
ATOM 1499 C CA . ARG A 1 190 ? 15.860 -9.711 -33.263 1.00 93.50 190 ARG A CA 1
ATOM 1500 C C . ARG A 1 190 ? 16.025 -11.122 -33.842 1.00 93.50 190 ARG A C 1
ATOM 1502 O O . ARG A 1 190 ? 15.817 -12.114 -33.141 1.00 93.50 190 ARG A O 1
ATOM 1509 N N . TYR A 1 191 ? 16.476 -11.212 -35.094 1.00 91.62 191 TYR A N 1
ATOM 1510 C CA . TYR A 1 191 ? 16.794 -12.458 -35.800 1.00 91.62 191 TYR A CA 1
ATOM 1511 C C . TYR A 1 191 ? 18.210 -12.387 -36.378 1.00 91.62 191 TYR A C 1
ATOM 1513 O O . TYR A 1 191 ? 18.464 -11.692 -37.362 1.00 91.62 191 TYR A O 1
ATOM 1521 N N . GLY A 1 192 ? 19.156 -13.102 -35.765 1.00 88.25 192 GLY A N 1
ATOM 1522 C CA . GLY A 1 192 ? 20.573 -12.921 -36.101 1.00 88.25 192 GLY A CA 1
ATOM 1523 C C . GLY A 1 192 ? 20.988 -11.460 -35.892 1.00 88.25 192 GLY A C 1
ATOM 1524 O O . GLY A 1 192 ? 20.601 -10.857 -34.896 1.00 88.25 192 GLY A O 1
ATOM 1525 N N . GLY A 1 193 ? 21.718 -10.881 -36.844 1.00 86.12 193 GLY A N 1
ATOM 1526 C CA . GLY A 1 193 ? 22.074 -9.455 -36.856 1.00 86.12 193 GLY A CA 1
ATOM 1527 C C . GLY A 1 193 ? 20.974 -8.506 -37.360 1.00 86.12 193 GLY A C 1
ATOM 1528 O O . GLY A 1 193 ? 21.259 -7.347 -37.620 1.00 86.12 193 GLY A O 1
ATOM 1529 N N . LYS A 1 194 ? 19.725 -8.957 -37.562 1.00 91.06 194 LYS A N 1
ATOM 1530 C CA . LYS A 1 194 ? 18.659 -8.129 -38.161 1.00 91.06 194 LYS A CA 1
ATOM 1531 C C . LYS A 1 194 ? 17.468 -7.931 -37.230 1.00 91.06 194 LYS A C 1
ATOM 1533 O O . LYS A 1 194 ? 17.086 -8.827 -36.481 1.00 91.06 194 LYS A O 1
ATOM 1538 N N . SER A 1 195 ? 16.850 -6.758 -37.335 1.00 94.44 195 SER A N 1
ATOM 1539 C CA . SER A 1 195 ? 15.631 -6.377 -36.614 1.00 94.44 195 SER A CA 1
ATOM 1540 C C . SER A 1 195 ? 14.435 -6.396 -37.563 1.00 94.44 195 SER A C 1
ATOM 1542 O O . SER A 1 195 ? 14.364 -5.572 -38.485 1.00 94.44 195 SER A O 1
ATOM 1544 N N . ASP A 1 196 ? 13.499 -7.317 -37.343 1.00 94.62 196 ASP A N 1
ATOM 1545 C CA . ASP A 1 196 ? 12.368 -7.562 -38.245 1.00 94.62 196 ASP A CA 1
ATOM 1546 C C . ASP A 1 196 ? 11.043 -7.734 -37.491 1.00 94.62 196 ASP A C 1
ATOM 1548 O O . ASP A 1 196 ? 11.025 -7.793 -36.260 1.00 94.62 196 ASP A O 1
ATOM 1552 N N . ILE A 1 197 ? 9.928 -7.733 -38.220 1.00 94.44 197 ILE A N 1
ATOM 1553 C CA . ILE A 1 197 ? 8.582 -7.884 -37.656 1.00 94.44 197 ILE A CA 1
ATOM 1554 C C . ILE A 1 197 ? 8.451 -9.273 -37.017 1.00 94.44 197 ILE A C 1
ATOM 1556 O O . ILE A 1 197 ? 8.935 -10.268 -37.558 1.00 94.44 197 ILE A O 1
ATOM 1560 N N . ALA A 1 198 ? 7.799 -9.323 -35.857 1.00 94.25 198 ALA A N 1
ATOM 1561 C CA . ALA A 1 198 ? 7.548 -10.543 -35.109 1.00 94.25 198 ALA A CA 1
ATOM 1562 C C . ALA A 1 198 ? 6.801 -11.587 -35.951 1.00 94.25 198 ALA A C 1
ATOM 1564 O O . ALA A 1 198 ? 5.806 -11.290 -36.613 1.00 94.25 198 ALA A O 1
ATOM 1565 N N . LYS A 1 199 ? 7.262 -12.837 -35.886 1.00 93.69 199 LYS A N 1
ATOM 1566 C CA . LYS A 1 199 ? 6.599 -13.999 -36.485 1.00 93.69 199 LYS A CA 1
ATOM 1567 C C . LYS A 1 199 ? 5.636 -14.618 -35.464 1.00 93.69 199 LYS A C 1
ATOM 1569 O O . LYS A 1 199 ? 5.802 -14.387 -34.268 1.00 93.69 199 LYS A O 1
ATOM 1574 N N . PRO A 1 200 ? 4.677 -15.470 -35.874 1.00 90.81 200 PRO A N 1
ATOM 1575 C CA . PRO A 1 200 ? 3.745 -16.131 -34.949 1.00 90.81 200 PRO A CA 1
ATOM 1576 C C . PRO A 1 200 ? 4.417 -16.806 -33.736 1.00 90.81 200 PRO A C 1
ATOM 1578 O O . PRO A 1 200 ? 3.954 -16.663 -32.607 1.00 90.81 200 PRO A O 1
ATOM 1581 N N . ALA A 1 201 ? 5.569 -17.454 -33.945 1.00 88.25 201 ALA A N 1
ATOM 1582 C CA . ALA A 1 201 ? 6.350 -18.079 -32.874 1.00 88.25 201 ALA A CA 1
ATOM 1583 C C . ALA A 1 201 ? 6.872 -17.076 -31.822 1.00 88.25 201 ALA A C 1
ATOM 1585 O O . ALA A 1 201 ? 7.039 -17.426 -30.654 1.00 88.25 201 ALA A O 1
ATOM 1586 N N . ASP A 1 202 ? 7.119 -15.820 -32.206 1.00 91.12 202 ASP A N 1
ATOM 1587 C CA . ASP A 1 202 ? 7.552 -14.775 -31.279 1.00 91.12 202 ASP A CA 1
ATOM 1588 C C . ASP A 1 202 ? 6.423 -14.342 -30.351 1.00 91.12 202 ASP A C 1
ATOM 1590 O O . ASP A 1 202 ? 6.673 -14.162 -29.163 1.00 91.12 202 ASP A O 1
ATOM 1594 N N . TYR A 1 203 ? 5.189 -14.239 -30.855 1.00 90.56 203 TYR A N 1
ATOM 1595 C CA . TYR A 1 203 ? 4.021 -13.943 -30.021 1.00 90.56 203 TYR A CA 1
ATOM 1596 C C . TYR A 1 203 ? 3.808 -15.031 -28.970 1.00 90.56 203 TYR A C 1
ATOM 1598 O O . TYR A 1 203 ? 3.621 -14.715 -27.797 1.00 90.56 203 TYR A O 1
ATOM 1606 N N . GLN A 1 204 ? 3.926 -16.305 -29.360 1.00 87.88 204 GLN A N 1
ATOM 1607 C CA . GLN A 1 204 ? 3.846 -17.423 -28.420 1.00 87.88 204 GLN A CA 1
ATOM 1608 C C . GLN A 1 204 ? 4.964 -17.356 -27.372 1.00 87.88 204 GLN A C 1
ATOM 1610 O O . GLN A 1 204 ? 4.687 -17.455 -26.178 1.00 87.88 204 GLN A O 1
ATOM 1615 N N . ARG A 1 205 ? 6.219 -17.128 -27.788 1.00 91.94 205 ARG A N 1
ATOM 1616 C CA . ARG A 1 205 ? 7.351 -16.967 -26.859 1.00 91.94 205 ARG A CA 1
ATOM 1617 C C . ARG A 1 205 ? 7.116 -15.816 -25.882 1.00 91.94 205 ARG A C 1
ATOM 1619 O O . ARG A 1 205 ? 7.396 -15.959 -24.698 1.00 91.94 205 ARG A O 1
ATOM 1626 N N . ILE A 1 206 ? 6.641 -14.676 -26.372 1.00 91.06 206 ILE A N 1
ATOM 1627 C CA . ILE A 1 206 ? 6.378 -13.476 -25.572 1.00 91.06 206 ILE A CA 1
ATOM 1628 C C . ILE A 1 206 ? 5.257 -13.734 -24.566 1.00 91.06 206 ILE A C 1
ATOM 1630 O O . ILE A 1 206 ? 5.422 -13.412 -23.392 1.00 91.06 206 ILE A O 1
ATOM 1634 N N . ALA A 1 207 ? 4.164 -14.368 -24.996 1.00 85.88 207 ALA A N 1
ATOM 1635 C CA . ALA A 1 207 ? 3.060 -14.741 -24.121 1.00 85.88 207 ALA A CA 1
ATOM 1636 C C . ALA A 1 207 ? 3.514 -15.723 -23.032 1.00 85.88 207 ALA A C 1
ATOM 1638 O O . ALA A 1 207 ? 3.252 -15.482 -21.857 1.00 85.88 207 ALA A O 1
ATOM 1639 N N . LEU A 1 208 ? 4.259 -16.773 -23.398 1.00 87.69 208 LEU A N 1
ATOM 1640 C CA . LEU A 1 208 ? 4.811 -17.743 -22.446 1.00 87.69 208 LEU A CA 1
ATOM 1641 C C . LEU A 1 208 ? 5.783 -17.088 -21.469 1.00 87.69 208 LEU A C 1
ATOM 1643 O O . LEU A 1 208 ? 5.680 -17.306 -20.270 1.00 87.69 208 LEU A O 1
ATOM 1647 N N . ARG A 1 209 ? 6.686 -16.235 -21.959 1.00 84.00 209 ARG A N 1
ATOM 1648 C CA . ARG A 1 209 ? 7.636 -15.519 -21.107 1.00 84.00 209 ARG A CA 1
ATOM 1649 C C . ARG A 1 209 ? 6.933 -14.558 -20.158 1.00 84.00 209 ARG A C 1
ATOM 1651 O O . ARG A 1 209 ? 7.336 -14.455 -19.008 1.00 84.00 209 ARG A O 1
ATOM 1658 N N . ARG A 1 210 ? 5.885 -13.860 -20.602 1.00 84.00 210 ARG A N 1
ATOM 1659 C CA . ARG A 1 210 ? 5.080 -13.001 -19.721 1.00 84.00 210 ARG A CA 1
ATOM 1660 C C . ARG A 1 210 ? 4.297 -13.814 -18.709 1.00 84.00 210 ARG A C 1
ATOM 1662 O O . ARG A 1 210 ? 4.278 -13.432 -17.547 1.00 84.00 210 ARG A O 1
ATOM 1669 N N . ALA A 1 211 ? 3.723 -14.942 -19.115 1.00 81.69 211 ALA A N 1
ATOM 1670 C CA . ALA A 1 211 ? 3.096 -15.875 -18.193 1.00 81.69 211 ALA A CA 1
ATOM 1671 C C . ALA A 1 211 ? 4.110 -16.399 -17.169 1.00 81.69 211 ALA A C 1
ATOM 1673 O O . ALA A 1 211 ? 3.779 -16.467 -15.997 1.00 81.69 211 ALA A O 1
ATOM 1674 N N . GLU A 1 212 ? 5.347 -16.695 -17.569 1.00 81.75 212 GLU A N 1
ATOM 1675 C CA . GLU A 1 212 ? 6.410 -17.145 -16.671 1.00 81.75 212 GLU A CA 1
ATOM 1676 C C . GLU A 1 212 ? 6.915 -16.032 -15.749 1.00 81.75 212 GLU A C 1
ATOM 1678 O O . GLU A 1 212 ? 7.112 -16.287 -14.569 1.00 81.75 212 GLU A O 1
ATOM 1683 N N . LEU A 1 213 ? 7.078 -14.799 -16.237 1.00 79.50 213 LEU A N 1
ATOM 1684 C CA . LEU A 1 213 ? 7.420 -13.641 -15.405 1.00 79.50 213 LEU A CA 1
ATOM 1685 C C . LEU A 1 213 ? 6.327 -13.376 -14.374 1.00 79.50 213 LEU A C 1
ATOM 1687 O O . LEU A 1 213 ? 6.634 -13.279 -13.194 1.00 79.50 213 LEU A O 1
ATOM 1691 N N . LEU A 1 214 ? 5.062 -13.353 -14.798 1.00 76.06 214 LEU A N 1
ATOM 1692 C CA . LEU A 1 214 ? 3.922 -13.231 -13.893 1.00 76.06 214 LEU A CA 1
ATOM 1693 C C . LEU A 1 214 ? 3.868 -14.415 -12.930 1.00 76.06 214 LEU A C 1
ATOM 1695 O O . LEU A 1 214 ? 3.703 -14.215 -11.738 1.00 76.06 214 LEU A O 1
ATOM 1699 N N . ARG A 1 215 ? 4.073 -15.647 -13.405 1.00 71.31 215 ARG A N 1
ATOM 1700 C CA . ARG A 1 215 ? 4.129 -16.844 -12.560 1.00 71.31 215 ARG A CA 1
ATOM 1701 C C . ARG A 1 215 ? 5.273 -16.757 -11.565 1.00 71.31 215 ARG A C 1
ATOM 1703 O O . ARG A 1 215 ? 5.072 -17.147 -10.435 1.00 71.31 215 ARG A O 1
ATOM 1710 N N . ASN A 1 216 ? 6.446 -16.260 -11.936 1.00 69.31 216 ASN A N 1
ATOM 1711 C CA . ASN A 1 216 ? 7.596 -16.129 -11.044 1.00 69.31 216 ASN A CA 1
ATOM 1712 C C . ASN A 1 216 ? 7.427 -14.948 -10.081 1.00 69.31 216 ASN A C 1
ATOM 1714 O O . ASN A 1 216 ? 7.869 -15.040 -8.943 1.00 69.31 216 ASN A O 1
ATOM 1718 N N . GLU A 1 217 ? 6.755 -13.871 -10.484 1.00 67.00 217 GLU A N 1
ATOM 1719 C CA . GLU A 1 217 ? 6.304 -12.816 -9.573 1.00 67.00 217 GLU A CA 1
ATOM 1720 C C . GLU A 1 217 ? 5.245 -13.331 -8.599 1.00 67.00 217 GLU A C 1
ATOM 1722 O O . GLU A 1 217 ? 5.270 -12.946 -7.435 1.00 67.00 217 GLU A O 1
ATOM 1727 N N . MET A 1 218 ? 4.355 -14.221 -9.044 1.00 52.31 218 MET A N 1
ATOM 1728 C CA . MET A 1 218 ? 3.387 -14.904 -8.188 1.00 52.31 218 MET A CA 1
ATOM 1729 C C . MET A 1 218 ? 4.097 -15.912 -7.277 1.00 52.31 218 MET A C 1
ATOM 1731 O O . MET A 1 218 ? 3.876 -15.883 -6.083 1.00 52.31 218 MET A O 1
ATOM 1735 N N . LEU A 1 219 ? 5.014 -16.737 -7.789 1.00 50.84 219 LEU A N 1
ATOM 1736 C CA . LEU A 1 219 ? 5.784 -17.755 -7.057 1.00 50.84 219 LEU A CA 1
ATOM 1737 C C . LEU A 1 219 ? 6.842 -17.180 -6.128 1.00 50.84 219 LEU A C 1
ATOM 1739 O O . LEU A 1 219 ? 7.118 -17.792 -5.109 1.00 50.84 219 LEU A O 1
ATOM 1743 N N . ARG A 1 220 ? 7.369 -15.981 -6.384 1.00 52.03 220 ARG A N 1
ATOM 1744 C CA . ARG A 1 220 ? 8.108 -15.221 -5.363 1.00 52.03 220 ARG A CA 1
ATOM 1745 C C . ARG A 1 220 ? 7.256 -14.944 -4.121 1.00 52.03 220 ARG A C 1
ATOM 1747 O O . ARG A 1 220 ? 7.826 -14.697 -3.067 1.00 52.03 220 ARG A O 1
ATOM 1754 N N . ARG A 1 221 ? 5.924 -15.003 -4.235 1.00 42.66 221 ARG A N 1
ATOM 1755 C CA . ARG A 1 221 ? 4.970 -14.908 -3.118 1.00 42.66 221 ARG A CA 1
ATOM 1756 C C . ARG A 1 221 ? 4.691 -16.261 -2.459 1.00 42.66 221 ARG A C 1
ATOM 1758 O O . ARG A 1 221 ? 4.050 -16.278 -1.420 1.00 42.66 221 ARG A O 1
ATOM 1765 N N . PHE A 1 222 ? 5.161 -17.376 -3.021 1.00 36.25 222 PHE A N 1
ATOM 1766 C CA . PHE A 1 222 ? 5.002 -18.718 -2.460 1.00 36.25 222 PHE A CA 1
ATOM 1767 C C . PHE A 1 222 ? 6.363 -19.233 -1.970 1.00 36.25 222 PHE A C 1
ATOM 1769 O O . PHE A 1 222 ? 7.209 -19.636 -2.767 1.00 36.25 222 PHE A O 1
ATOM 1776 N N . GLN A 1 223 ? 6.584 -19.238 -0.654 1.00 38.78 223 GLN A N 1
ATOM 1777 C CA . GLN A 1 223 ? 7.725 -19.934 -0.052 1.00 38.78 223 GLN A CA 1
ATOM 1778 C C . GLN A 1 223 ? 7.341 -21.380 0.282 1.00 38.78 223 GLN A C 1
ATOM 1780 O O . GLN A 1 223 ? 6.256 -21.652 0.796 1.00 38.78 223 GLN A O 1
ATOM 1785 N N . GLU A 1 224 ? 8.251 -22.314 0.009 1.00 39.91 224 GLU A N 1
ATOM 1786 C CA . GLU A 1 224 ? 8.177 -23.667 0.556 1.00 39.91 224 GLU A CA 1
ATOM 1787 C C . GLU A 1 224 ? 8.565 -23.611 2.039 1.00 39.91 224 GLU A C 1
ATOM 1789 O O . GLU A 1 224 ? 9.693 -23.252 2.388 1.00 39.91 224 GLU A O 1
ATOM 1794 N N . VAL A 1 225 ? 7.630 -23.941 2.931 1.00 39.47 225 VAL A N 1
ATOM 1795 C CA . VAL A 1 225 ? 7.916 -23.991 4.369 1.00 39.47 225 VAL A CA 1
ATOM 1796 C C . VAL A 1 225 ? 8.615 -25.302 4.681 1.00 39.47 225 VAL A C 1
ATOM 1798 O O . VAL A 1 225 ? 8.001 -26.369 4.699 1.00 39.47 225 VAL A O 1
ATOM 1801 N N . THR A 1 226 ? 9.907 -25.219 4.990 1.00 40.00 226 THR A N 1
ATOM 1802 C CA . THR A 1 226 ? 10.612 -26.345 5.601 1.00 40.00 226 THR A CA 1
ATOM 1803 C C . THR A 1 226 ? 10.215 -26.395 7.073 1.00 40.00 226 THR A C 1
ATOM 1805 O O . THR A 1 226 ? 10.608 -25.541 7.864 1.00 40.00 226 THR A O 1
ATOM 1808 N N . VAL A 1 227 ? 9.398 -27.376 7.459 1.00 39.88 227 VAL A N 1
ATOM 1809 C CA . VAL A 1 227 ? 9.103 -27.613 8.877 1.00 39.88 227 VAL A CA 1
ATOM 1810 C C . VAL A 1 227 ? 10.380 -28.148 9.523 1.00 39.88 227 VAL A C 1
ATOM 1812 O O . VAL A 1 227 ? 10.750 -29.302 9.304 1.00 39.88 227 VAL A O 1
ATOM 1815 N N . ASN A 1 228 ? 11.071 -27.307 10.297 1.00 35.81 228 ASN A N 1
ATOM 1816 C CA . ASN A 1 228 ? 12.228 -27.737 11.078 1.00 35.81 228 ASN A CA 1
ATOM 1817 C C . ASN A 1 228 ? 11.827 -28.929 11.959 1.00 35.81 228 ASN A C 1
ATOM 1819 O O . ASN A 1 228 ? 10.792 -28.899 12.635 1.00 35.81 228 ASN A O 1
ATOM 1823 N N . LYS A 1 229 ? 12.647 -29.987 11.965 1.00 36.94 229 LYS A N 1
ATOM 1824 C CA . LYS A 1 229 ? 12.554 -31.006 13.014 1.00 36.94 229 LYS A CA 1
ATOM 1825 C C . LYS A 1 229 ? 12.733 -30.276 14.347 1.00 36.94 229 LYS A C 1
ATOM 1827 O O . LYS A 1 229 ? 13.693 -29.528 14.495 1.00 36.94 229 LYS A O 1
ATOM 1832 N N . CYS A 1 230 ? 11.799 -30.452 15.284 1.00 35.47 230 CYS A N 1
ATOM 1833 C CA . CYS A 1 230 ? 12.077 -30.090 16.673 1.00 35.47 230 CYS A CA 1
ATOM 1834 C C . CYS A 1 230 ? 13.3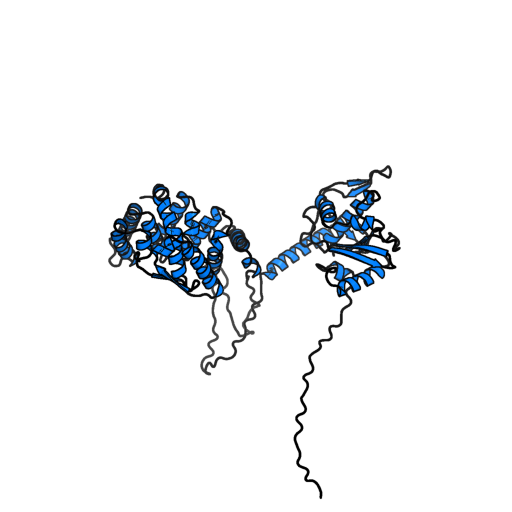32 -30.856 17.076 1.00 35.47 230 CYS A C 1
ATOM 1836 O O . CYS A 1 230 ? 13.314 -32.082 17.013 1.00 35.47 230 CYS A O 1
ATOM 1838 N N . GLU A 1 231 ? 14.386 -30.149 17.470 1.00 36.03 231 GLU A N 1
ATOM 1839 C CA . GLU A 1 231 ? 15.391 -30.759 18.326 1.00 36.03 231 GLU A CA 1
ATOM 1840 C C . GLU A 1 231 ? 14.700 -31.158 19.629 1.00 36.03 231 GLU A C 1
ATOM 1842 O O . GLU A 1 231 ? 13.842 -30.432 20.146 1.00 36.03 231 GLU A O 1
ATOM 1847 N N . ASP A 1 232 ? 15.005 -32.371 20.069 1.00 39.00 232 ASP A N 1
ATOM 1848 C CA . ASP A 1 232 ? 14.327 -33.084 21.137 1.00 39.00 232 ASP A CA 1
ATOM 1849 C C . ASP A 1 232 ? 14.462 -32.340 22.471 1.00 39.00 232 ASP A C 1
ATOM 1851 O O . ASP A 1 232 ? 15.360 -32.583 23.276 1.00 39.00 232 ASP A O 1
ATOM 1855 N N . ALA A 1 233 ? 13.526 -31.432 22.744 1.00 36.41 233 ALA A N 1
ATOM 1856 C CA . ALA A 1 233 ? 13.203 -31.065 24.110 1.00 36.41 233 ALA A CA 1
ATOM 1857 C C . ALA A 1 233 ? 12.597 -32.312 24.763 1.00 36.41 233 ALA A C 1
ATOM 1859 O O . ALA A 1 233 ? 11.447 -32.641 24.494 1.00 36.41 233 ALA A O 1
ATOM 1860 N N . ALA A 1 234 ? 13.423 -33.015 25.541 1.00 38.75 234 ALA A N 1
ATOM 1861 C CA . ALA A 1 234 ? 13.122 -34.137 26.427 1.00 38.75 234 ALA A CA 1
ATOM 1862 C C . ALA A 1 234 ? 11.618 -34.378 26.682 1.00 38.75 234 ALA A C 1
ATOM 1864 O O . ALA A 1 234 ? 11.056 -33.918 27.676 1.00 38.75 234 ALA A O 1
ATOM 1865 N N . PHE A 1 235 ? 10.970 -35.135 25.797 1.00 37.97 235 PHE A N 1
ATOM 1866 C CA . PHE A 1 235 ? 9.679 -35.753 26.072 1.00 37.97 235 PHE A CA 1
ATOM 1867 C C . PHE A 1 235 ? 9.935 -37.229 26.355 1.00 37.97 235 PHE A C 1
ATOM 1869 O O . PHE A 1 235 ? 10.522 -37.937 25.541 1.00 37.97 235 PHE A O 1
ATOM 1876 N N . SER A 1 236 ? 9.542 -37.655 27.555 1.00 37.28 236 SER A N 1
ATOM 1877 C CA . SER A 1 236 ? 9.697 -39.016 28.060 1.00 37.28 236 SER A CA 1
ATOM 1878 C C . SER A 1 236 ? 9.133 -40.055 27.094 1.00 37.28 236 SER A C 1
ATOM 1880 O O . SER A 1 236 ? 8.058 -39.848 26.527 1.00 37.28 236 SER A O 1
ATOM 1882 N N . GLU A 1 237 ? 9.814 -41.196 27.005 1.00 40.78 237 GLU A N 1
ATOM 1883 C CA . GLU A 1 237 ? 9.385 -42.432 26.346 1.00 40.78 237 GLU A CA 1
ATOM 1884 C C . GLU A 1 237 ? 8.073 -42.976 26.948 1.00 40.78 237 GLU A C 1
ATOM 1886 O O . GLU A 1 237 ? 8.063 -43.926 27.721 1.00 40.78 237 GLU A O 1
ATOM 1891 N N . ALA A 1 238 ? 6.942 -42.350 26.636 1.00 39.44 238 ALA A N 1
ATOM 1892 C CA . ALA A 1 238 ? 5.612 -42.912 26.839 1.00 39.44 238 ALA A CA 1
ATOM 1893 C C . ALA A 1 238 ? 4.588 -42.074 26.064 1.00 39.44 238 ALA A C 1
ATOM 1895 O O . ALA A 1 238 ? 4.207 -40.984 26.490 1.00 39.44 238 ALA A O 1
ATOM 1896 N N . ASN A 1 239 ? 4.093 -42.648 24.965 1.00 36.44 239 ASN A N 1
ATOM 1897 C CA . ASN A 1 239 ? 3.104 -42.132 24.012 1.00 36.44 239 ASN A CA 1
ATOM 1898 C C . ASN A 1 239 ? 3.682 -41.365 22.816 1.00 36.44 239 ASN A C 1
ATOM 1900 O O . ASN A 1 239 ? 3.821 -40.142 22.836 1.00 36.44 239 ASN A O 1
ATOM 1904 N N . GLU A 1 240 ? 3.842 -42.091 21.707 1.00 38.72 240 GLU A N 1
ATOM 1905 C CA . GLU A 1 240 ? 3.740 -41.555 20.347 1.00 38.72 240 GLU A CA 1
ATOM 1906 C C . GLU A 1 240 ? 2.364 -40.894 20.143 1.00 38.72 240 GLU A C 1
ATOM 1908 O O . GLU A 1 240 ? 1.449 -41.436 19.525 1.00 38.72 240 GLU A O 1
ATOM 1913 N N . ARG A 1 241 ? 2.174 -39.687 20.672 1.00 39.53 241 ARG A N 1
ATOM 1914 C CA . ARG A 1 241 ? 1.133 -38.790 20.176 1.00 39.53 241 ARG A CA 1
ATOM 1915 C C . ARG A 1 241 ? 1.748 -37.995 19.042 1.00 39.53 241 ARG A C 1
ATOM 1917 O O . ARG A 1 241 ? 2.316 -36.927 19.252 1.00 39.53 241 ARG A O 1
ATOM 1924 N N . VAL A 1 242 ? 1.616 -38.528 17.829 1.00 42.81 242 VAL A N 1
ATOM 1925 C CA . VAL A 1 242 ? 1.754 -37.746 16.599 1.00 42.81 242 VAL A CA 1
ATOM 1926 C C . VAL A 1 242 ? 0.804 -36.558 16.739 1.00 42.81 242 VAL A C 1
ATOM 1928 O O . VAL A 1 242 ? -0.415 -36.713 16.696 1.00 42.81 242 VAL A O 1
ATOM 1931 N N . VAL A 1 243 ? 1.351 -35.372 17.004 1.00 38.81 243 VAL A N 1
ATOM 1932 C CA . VAL A 1 243 ? 0.566 -34.142 17.115 1.00 38.81 243 VAL A CA 1
ATOM 1933 C C . VAL A 1 243 ? 0.034 -33.811 15.722 1.00 38.81 243 VAL A C 1
ATOM 1935 O O . VAL A 1 243 ? 0.684 -33.125 14.938 1.00 38.81 243 VAL A O 1
ATOM 1938 N N . VAL A 1 244 ? -1.157 -34.319 15.405 1.00 41.09 244 VAL A N 1
ATOM 1939 C CA . VAL A 1 244 ? -1.922 -33.935 14.218 1.00 41.09 244 VAL A CA 1
ATOM 1940 C C . VAL A 1 244 ? -2.615 -32.614 14.541 1.00 41.09 244 VAL A C 1
ATOM 1942 O O . VAL A 1 244 ? -3.724 -32.583 15.072 1.00 41.09 244 VAL A O 1
ATOM 1945 N N . ARG A 1 245 ? -1.956 -31.488 14.255 1.00 39.41 245 ARG A N 1
ATOM 1946 C CA . ARG A 1 245 ? -2.655 -30.197 14.211 1.00 39.41 245 ARG A CA 1
ATOM 1947 C C . ARG A 1 245 ? -3.391 -30.111 12.877 1.00 39.41 245 ARG A C 1
ATOM 1949 O O . ARG A 1 245 ? -2.768 -29.941 11.833 1.00 39.41 245 ARG A O 1
ATOM 1956 N N . THR A 1 246 ? -4.715 -30.235 12.923 1.00 37.34 246 THR A N 1
ATOM 1957 C CA . THR A 1 246 ? -5.580 -29.875 11.794 1.00 37.34 246 THR A CA 1
ATOM 1958 C C . THR A 1 246 ? -5.744 -28.363 11.828 1.00 37.34 246 THR A C 1
ATOM 1960 O O . THR A 1 246 ? -6.342 -27.835 12.764 1.00 37.34 246 THR A O 1
ATOM 1963 N N . ILE A 1 247 ? -5.170 -27.657 10.856 1.00 42.72 247 ILE A N 1
ATOM 1964 C CA . ILE A 1 247 ? -5.397 -26.219 10.703 1.00 42.72 247 ILE A CA 1
ATOM 1965 C C . ILE A 1 247 ? -6.497 -26.070 9.661 1.00 42.72 247 ILE A C 1
ATOM 1967 O O . ILE A 1 247 ? -6.281 -26.299 8.475 1.00 42.72 247 ILE A O 1
ATOM 1971 N N . VAL A 1 248 ? -7.693 -25.726 10.125 1.00 39.84 248 VAL A N 1
ATOM 1972 C CA . VAL A 1 248 ? -8.787 -25.295 9.259 1.00 39.84 248 VAL A CA 1
ATOM 1973 C C . VAL A 1 248 ? -8.581 -23.799 9.031 1.00 39.84 248 VAL A C 1
ATOM 1975 O O . VAL A 1 248 ? -8.790 -22.997 9.936 1.00 39.84 248 VAL A O 1
ATOM 1978 N N . THR A 1 249 ? -8.077 -23.418 7.857 1.00 41.62 249 THR A N 1
ATOM 1979 C CA . THR A 1 249 ? -7.774 -22.019 7.502 1.00 41.62 249 THR A CA 1
ATOM 1980 C C . THR A 1 249 ? -9.002 -21.218 7.048 1.00 41.62 249 THR A C 1
ATOM 1982 O O . THR A 1 249 ? -8.862 -20.042 6.720 1.00 41.62 249 THR A O 1
ATOM 1985 N N . SER A 1 250 ? -10.208 -21.800 7.045 1.00 44.81 250 SER A N 1
ATOM 1986 C CA . SER A 1 250 ? -11.440 -21.091 6.674 1.00 44.81 250 SER A CA 1
ATOM 1987 C C . SER A 1 250 ? -12.696 -21.707 7.301 1.00 44.81 250 SER A C 1
ATOM 1989 O O . SER A 1 250 ? -12.743 -22.919 7.482 1.00 44.81 250 SER A O 1
ATOM 1991 N N . ASP A 1 251 ? -13.743 -20.908 7.512 1.00 44.75 251 ASP A N 1
ATOM 1992 C CA . ASP A 1 251 ? -15.073 -21.383 7.937 1.00 44.75 251 ASP A CA 1
ATOM 1993 C C . ASP A 1 251 ? -15.830 -22.175 6.838 1.00 44.75 251 ASP A C 1
ATOM 1995 O O . ASP A 1 251 ? -16.961 -22.612 7.054 1.00 44.75 251 ASP A O 1
ATOM 1999 N N . ASP A 1 252 ? -15.243 -22.353 5.647 1.00 47.03 252 ASP A N 1
ATOM 2000 C CA . ASP A 1 252 ? -15.853 -23.063 4.522 1.00 47.03 252 ASP A CA 1
ATOM 2001 C C . ASP A 1 252 ? -15.598 -24.578 4.607 1.00 47.03 252 ASP A C 1
ATOM 2003 O O . ASP A 1 252 ? -14.498 -25.074 4.351 1.00 47.03 252 ASP A O 1
ATOM 2007 N N . SER A 1 253 ? -16.649 -25.329 4.945 1.00 53.38 253 SER A N 1
ATOM 2008 C CA . SER A 1 253 ? -16.627 -26.795 5.062 1.00 53.38 253 SER A CA 1
ATOM 2009 C C . SER A 1 253 ? -16.381 -27.543 3.745 1.00 53.38 253 SER A C 1
ATOM 2011 O O . SER A 1 253 ? -16.177 -28.756 3.772 1.00 53.38 253 SER A O 1
ATOM 2013 N N . SER A 1 254 ? -16.432 -26.854 2.600 1.00 49.16 254 SER A N 1
ATOM 2014 C CA . SER A 1 254 ? -16.165 -27.450 1.286 1.00 49.16 254 SER A CA 1
ATOM 2015 C C . SER A 1 254 ? -14.672 -27.562 0.964 1.00 49.16 254 SER A C 1
ATOM 2017 O O . SER A 1 254 ? -14.296 -28.284 0.037 1.00 49.16 254 SER A O 1
ATOM 2019 N N . LEU A 1 255 ? -13.810 -26.880 1.728 1.00 46.34 255 LEU A N 1
ATOM 2020 C CA . LEU A 1 255 ? -12.371 -26.913 1.508 1.00 46.34 255 LEU A CA 1
ATOM 2021 C C . LEU A 1 255 ? -11.723 -28.141 2.172 1.00 46.34 255 LEU A C 1
ATOM 2023 O O . LEU A 1 255 ? -12.059 -28.502 3.304 1.00 46.34 255 LEU A O 1
ATOM 2027 N N . PRO A 1 256 ? -10.770 -28.801 1.490 1.00 48.75 256 PRO A N 1
ATOM 2028 C CA . PRO A 1 256 ? -10.122 -29.997 2.009 1.00 48.75 256 PRO A CA 1
ATOM 2029 C C . PRO A 1 256 ? -9.284 -29.683 3.258 1.00 48.75 256 PRO A C 1
ATOM 2031 O O . PRO A 1 256 ? -8.466 -28.764 3.269 1.00 48.75 256 PRO A O 1
ATOM 2034 N N . SER A 1 257 ? -9.459 -30.480 4.315 1.00 53.56 257 SER A N 1
ATOM 2035 C CA . SER A 1 257 ? -8.693 -30.349 5.558 1.00 53.56 257 SER A CA 1
ATOM 2036 C C . SER A 1 257 ? -7.215 -30.679 5.333 1.00 53.56 257 SER A C 1
ATOM 2038 O O . SER A 1 257 ? -6.892 -31.785 4.891 1.00 53.56 257 SER A O 1
ATOM 2040 N N . ILE A 1 258 ? -6.315 -29.769 5.701 1.00 54.22 258 ILE A N 1
ATOM 2041 C CA . ILE A 1 258 ? -4.869 -29.994 5.610 1.00 54.22 258 ILE A CA 1
ATOM 2042 C C . ILE A 1 258 ? -4.384 -30.690 6.888 1.00 54.22 258 ILE A C 1
ATOM 2044 O O . ILE A 1 258 ? -4.612 -30.206 8.001 1.00 54.22 258 ILE A O 1
ATOM 2048 N N . ARG A 1 259 ? -3.696 -31.830 6.734 1.00 56.00 259 ARG A N 1
ATOM 2049 C CA . ARG A 1 259 ? -3.047 -32.561 7.835 1.00 56.00 259 ARG A CA 1
ATOM 2050 C C . ARG A 1 259 ? -1.540 -32.347 7.778 1.00 56.00 259 ARG A C 1
ATOM 2052 O O . ARG A 1 259 ? -0.893 -32.755 6.819 1.00 56.00 259 ARG A O 1
ATOM 2059 N N . LEU A 1 260 ? -0.985 -31.740 8.822 1.00 55.34 260 LEU A N 1
ATOM 2060 C CA . LEU A 1 260 ? 0.459 -31.617 8.996 1.00 55.34 260 LEU A CA 1
ATOM 2061 C C . LEU A 1 260 ? 0.975 -32.850 9.747 1.00 55.34 260 LEU A C 1
ATOM 2063 O O . LEU A 1 260 ? 0.489 -33.158 10.835 1.00 55.34 260 LEU A O 1
ATOM 2067 N N . SER A 1 261 ? 1.951 -33.551 9.170 1.00 58.66 261 SER A N 1
ATOM 2068 C CA . SER A 1 261 ? 2.622 -34.688 9.803 1.00 58.66 261 SER A CA 1
ATOM 2069 C C . SER A 1 261 ? 4.136 -34.570 9.664 1.00 58.66 261 SER A C 1
ATOM 2071 O O . SER A 1 261 ? 4.639 -34.060 8.665 1.00 58.66 261 SER A O 1
ATOM 2073 N N . ARG A 1 262 ? 4.860 -35.054 10.678 1.00 55.88 262 ARG A N 1
ATOM 2074 C CA . ARG A 1 262 ? 6.326 -35.182 10.664 1.00 55.88 262 ARG A CA 1
ATOM 2075 C C . ARG A 1 262 ? 6.801 -36.479 10.001 1.00 55.88 262 ARG A C 1
ATOM 2077 O O . ARG A 1 262 ? 7.985 -36.598 9.696 1.00 55.88 262 ARG A O 1
ATOM 2084 N N . ASP A 1 263 ? 5.899 -37.435 9.790 1.00 58.19 263 ASP A N 1
ATOM 2085 C CA . ASP A 1 263 ? 6.197 -38.697 9.119 1.00 58.19 263 ASP A CA 1
ATOM 2086 C C . ASP A 1 263 ? 6.059 -38.536 7.596 1.00 58.19 263 ASP A C 1
ATOM 2088 O O . ASP A 1 263 ? 4.966 -38.312 7.067 1.00 58.19 263 ASP A O 1
ATOM 2092 N N . LYS A 1 264 ? 7.197 -38.660 6.898 1.00 59.12 264 LYS A N 1
ATOM 2093 C CA . LYS A 1 264 ? 7.306 -38.538 5.436 1.00 59.12 264 LYS A CA 1
ATOM 2094 C C . LYS A 1 264 ? 6.495 -39.594 4.679 1.00 59.12 264 LYS A C 1
ATOM 2096 O O . LYS A 1 264 ? 6.166 -39.365 3.519 1.00 59.12 264 LYS A O 1
ATOM 2101 N N . ASN A 1 265 ? 6.161 -40.721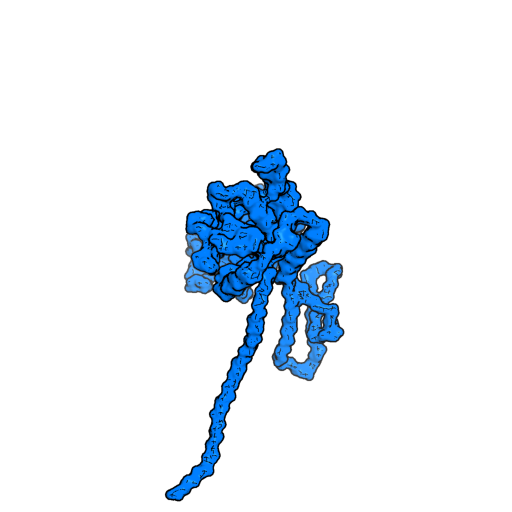 5.307 1.00 63.66 265 ASN A N 1
ATOM 2102 C CA . ASN A 1 265 ? 5.405 -41.796 4.661 1.00 63.66 265 ASN A CA 1
ATOM 2103 C C . ASN A 1 265 ? 3.906 -41.479 4.546 1.00 63.66 265 ASN A C 1
ATOM 2105 O O . ASN A 1 265 ? 3.216 -42.079 3.725 1.00 63.66 265 ASN A O 1
ATOM 2109 N N . ILE A 1 266 ? 3.402 -40.529 5.345 1.00 60.28 266 ILE A N 1
ATOM 2110 C CA . ILE A 1 266 ? 1.985 -40.124 5.355 1.00 60.28 266 ILE A CA 1
ATOM 2111 C C . ILE A 1 266 ? 1.746 -38.709 4.812 1.00 60.28 266 ILE A C 1
ATOM 2113 O O . ILE A 1 266 ? 0.595 -38.290 4.672 1.00 60.28 266 ILE A O 1
ATOM 2117 N N . THR A 1 267 ? 2.803 -37.963 4.475 1.00 57.91 267 THR A N 1
ATOM 2118 C CA . THR A 1 267 ? 2.695 -36.663 3.796 1.00 57.91 267 THR A CA 1
ATOM 2119 C C . THR A 1 267 ? 2.382 -36.848 2.311 1.00 57.91 267 THR A C 1
ATOM 2121 O O . THR A 1 267 ? 3.166 -37.451 1.585 1.00 57.91 267 THR A O 1
ATOM 2124 N N . GLN A 1 268 ? 1.256 -36.298 1.846 1.00 53.78 268 GLN A N 1
ATOM 2125 C CA . GLN A 1 268 ? 0.780 -36.449 0.460 1.00 53.78 268 GLN A CA 1
ATOM 2126 C C . GLN A 1 268 ? 1.344 -35.413 -0.534 1.00 53.78 268 GLN A C 1
ATOM 2128 O O . GLN A 1 268 ? 1.009 -35.458 -1.715 1.00 53.78 268 GLN A O 1
ATOM 2133 N N . GLY A 1 269 ? 2.207 -34.491 -0.095 1.00 54.25 269 GLY A N 1
ATOM 2134 C CA . GLY A 1 269 ? 2.865 -33.530 -0.982 1.00 54.25 269 GLY A CA 1
ATOM 2135 C C . GLY A 1 269 ? 3.434 -32.306 -0.255 1.00 54.25 269 GLY A C 1
ATOM 2136 O O . GLY A 1 269 ? 3.203 -32.143 0.946 1.00 54.25 269 GLY A O 1
ATOM 2137 N N . PRO A 1 270 ? 4.191 -31.454 -0.968 1.00 51.34 270 PRO A N 1
ATOM 2138 C CA . PRO A 1 270 ? 4.670 -30.175 -0.449 1.00 51.34 270 PRO A CA 1
ATOM 2139 C C . PRO A 1 270 ? 3.509 -29.192 -0.231 1.00 51.34 270 PRO A C 1
ATOM 2141 O O . PRO A 1 270 ? 2.581 -29.112 -1.037 1.00 51.34 270 PRO A O 1
ATOM 2144 N N . PHE A 1 271 ? 3.569 -28.435 0.867 1.00 52.22 271 PHE A N 1
ATOM 2145 C CA . PHE A 1 271 ? 2.615 -27.373 1.182 1.00 52.22 271 PHE A CA 1
ATOM 2146 C C . PHE A 1 271 ? 3.206 -26.018 0.789 1.00 52.22 271 PHE A C 1
ATOM 2148 O O . PHE A 1 271 ? 4.274 -25.637 1.267 1.00 52.22 271 PHE A O 1
ATOM 2155 N N . TYR A 1 272 ? 2.488 -25.289 -0.060 1.00 45.91 272 TYR A N 1
ATOM 2156 C CA . TYR A 1 272 ? 2.825 -23.926 -0.452 1.00 45.91 272 TYR A CA 1
ATOM 2157 C C . TYR A 1 272 ? 1.782 -22.987 0.143 1.00 45.91 272 TYR A C 1
ATOM 2159 O O . TYR A 1 272 ? 0.584 -23.228 -0.010 1.00 45.91 272 TYR A O 1
ATOM 2167 N N . HIS A 1 273 ? 2.219 -21.913 0.796 1.00 47.03 273 HIS A N 1
ATOM 2168 C CA . HIS A 1 273 ? 1.321 -20.832 1.185 1.00 47.03 273 HIS A CA 1
ATOM 2169 C C . HIS A 1 273 ? 1.875 -19.485 0.745 1.00 47.03 273 HIS A C 1
ATOM 2171 O O . HIS A 1 273 ? 3.087 -19.301 0.621 1.00 47.03 273 HIS A O 1
ATOM 2177 N N . GLU A 1 274 ? 0.960 -18.557 0.486 1.00 40.75 274 GLU A N 1
ATOM 2178 C CA . GLU A 1 274 ? 1.314 -17.191 0.140 1.00 40.75 274 GLU A CA 1
ATOM 2179 C C . GLU A 1 274 ? 1.851 -16.467 1.380 1.00 40.75 274 GLU A C 1
ATOM 2181 O O . GLU A 1 274 ? 1.237 -16.500 2.453 1.00 40.75 274 GLU A O 1
ATOM 2186 N N . VAL A 1 275 ? 3.001 -15.813 1.229 1.00 42.31 275 VAL A N 1
ATOM 2187 C CA . VAL A 1 275 ? 3.578 -14.894 2.214 1.00 42.31 275 VAL A CA 1
ATOM 2188 C C . VAL A 1 275 ? 3.740 -13.538 1.540 1.00 42.31 275 VAL A C 1
ATOM 2190 O O . VAL A 1 275 ? 4.210 -13.438 0.405 1.00 42.31 275 VAL A O 1
ATOM 2193 N N . LEU A 1 276 ? 3.317 -12.478 2.227 1.00 46.31 276 LEU A N 1
ATOM 2194 C CA . LEU A 1 276 ? 3.500 -11.112 1.745 1.00 46.31 276 LEU A CA 1
ATOM 2195 C C . LEU A 1 276 ? 4.994 -10.775 1.742 1.00 46.31 276 LEU A C 1
ATOM 2197 O O . LEU A 1 276 ? 5.692 -11.062 2.707 1.00 46.31 276 LEU A O 1
ATOM 2201 N N . SER A 1 277 ? 5.483 -10.170 0.657 1.00 52.50 277 SER A N 1
ATOM 2202 C CA . SER A 1 277 ? 6.880 -9.734 0.566 1.00 52.50 277 SER A CA 1
ATOM 2203 C C . SER A 1 277 ? 7.179 -8.640 1.593 1.00 52.50 277 SER A C 1
ATOM 2205 O O . SER A 1 277 ? 6.382 -7.716 1.740 1.00 52.50 277 SER A O 1
ATOM 2207 N N . ASP A 1 278 ? 8.350 -8.693 2.234 1.00 51.47 278 ASP A N 1
ATOM 2208 C CA . ASP A 1 278 ? 8.780 -7.683 3.212 1.00 51.47 278 ASP A CA 1
ATOM 2209 C C . ASP A 1 278 ? 8.833 -6.263 2.621 1.00 51.47 278 ASP A C 1
ATOM 2211 O O . ASP A 1 278 ? 8.500 -5.297 3.308 1.00 51.47 278 ASP A O 1
ATOM 2215 N N . SER A 1 279 ? 9.134 -6.127 1.320 1.00 51.41 279 SER A N 1
ATOM 2216 C CA . SER A 1 279 ? 9.160 -4.826 0.634 1.00 51.41 279 SER A CA 1
ATOM 2217 C C . SER A 1 279 ? 7.777 -4.174 0.530 1.00 51.41 279 SER A C 1
ATOM 2219 O O . SER A 1 279 ? 7.675 -2.968 0.323 1.00 51.41 279 SER A O 1
ATOM 2221 N N . LEU A 1 280 ? 6.689 -4.944 0.688 1.00 54.44 280 LEU A N 1
ATOM 2222 C CA . LEU A 1 280 ? 5.332 -4.396 0.776 1.00 54.44 280 LEU A CA 1
ATOM 2223 C C . LEU A 1 280 ? 5.191 -3.464 1.984 1.00 54.44 280 LEU A C 1
ATOM 2225 O O . LEU A 1 280 ? 4.441 -2.495 1.926 1.00 54.44 280 LEU A O 1
ATOM 2229 N N . PHE A 1 281 ? 5.902 -3.760 3.071 1.00 56.62 281 PHE A N 1
ATOM 2230 C CA . PHE A 1 281 ? 5.795 -3.044 4.339 1.00 56.62 281 PHE A CA 1
ATOM 2231 C C . PHE A 1 281 ? 6.761 -1.857 4.455 1.00 56.62 281 PHE A C 1
ATOM 2233 O O . PHE A 1 281 ? 6.702 -1.141 5.462 1.00 56.62 281 PHE A O 1
ATOM 2240 N N . GLU A 1 282 ? 7.615 -1.637 3.447 1.00 62.84 282 GLU A N 1
ATOM 2241 C CA . GLU A 1 282 ? 8.518 -0.479 3.370 1.00 62.84 282 GLU A CA 1
ATOM 2242 C C . GLU A 1 282 ? 7.747 0.833 3.180 1.00 62.84 282 GLU A C 1
ATOM 2244 O O . GLU A 1 282 ? 8.121 1.849 3.758 1.00 62.84 282 GLU A O 1
ATOM 2249 N N . GLU A 1 283 ? 6.635 0.808 2.439 1.00 78.00 283 GLU A N 1
ATOM 2250 C CA . GLU A 1 283 ? 5.786 1.976 2.196 1.00 78.00 283 GLU A CA 1
ATOM 2251 C C . GLU A 1 283 ? 4.324 1.654 2.514 1.00 78.00 283 GLU A C 1
ATOM 2253 O O . GLU A 1 283 ? 3.730 0.730 1.955 1.00 78.00 283 GLU A O 1
ATOM 2258 N N . ILE A 1 284 ? 3.707 2.440 3.402 1.00 83.56 284 ILE A N 1
ATOM 2259 C CA . ILE A 1 284 ? 2.394 2.082 3.941 1.00 83.56 284 ILE A CA 1
ATOM 2260 C C . ILE A 1 284 ? 1.269 2.085 2.903 1.00 83.56 284 ILE A C 1
ATOM 2262 O O . ILE A 1 284 ? 0.336 1.285 2.995 1.00 83.56 284 ILE A O 1
ATOM 2266 N N . ASN A 1 285 ? 1.375 2.940 1.884 1.00 85.19 285 ASN A N 1
ATOM 2267 C CA . ASN A 1 285 ? 0.390 2.996 0.809 1.00 85.19 285 ASN A CA 1
ATOM 2268 C C . ASN A 1 285 ? 0.430 1.734 -0.063 1.00 85.19 285 ASN A C 1
ATOM 2270 O O . ASN A 1 285 ? -0.629 1.281 -0.483 1.00 85.19 285 ASN A O 1
ATOM 2274 N N . ASN A 1 286 ? 1.585 1.067 -0.200 1.00 80.56 286 ASN A N 1
ATOM 2275 C CA . ASN A 1 286 ? 1.664 -0.225 -0.888 1.00 80.56 286 ASN A CA 1
ATOM 2276 C C . ASN A 1 286 ? 0.874 -1.305 -0.135 1.00 80.56 286 ASN A C 1
ATOM 2278 O O . ASN A 1 286 ? 0.163 -2.095 -0.757 1.00 80.56 286 ASN A O 1
ATOM 2282 N N . VAL A 1 287 ? 0.925 -1.311 1.204 1.00 81.50 287 VAL A N 1
ATOM 2283 C CA . VAL A 1 287 ? 0.111 -2.217 2.037 1.00 81.50 287 VAL A CA 1
ATOM 2284 C C . VAL A 1 287 ? -1.384 -1.950 1.828 1.00 81.50 287 VAL A C 1
ATOM 2286 O O . VAL A 1 287 ? -2.176 -2.881 1.674 1.00 81.50 287 VAL A O 1
ATOM 2289 N N . VAL A 1 288 ? -1.787 -0.679 1.805 1.00 82.19 288 VAL A N 1
ATOM 2290 C CA . VAL A 1 288 ? -3.189 -0.281 1.611 1.00 82.19 288 VAL A CA 1
ATOM 2291 C C . VAL A 1 288 ? -3.682 -0.642 0.206 1.00 82.19 288 VAL A C 1
ATOM 2293 O O . VAL A 1 288 ? -4.763 -1.225 0.072 1.00 82.19 288 VAL A O 1
ATOM 2296 N N . ASP A 1 289 ? -2.874 -0.385 -0.821 1.00 80.94 289 ASP A N 1
ATOM 2297 C CA . ASP A 1 289 ? -3.163 -0.728 -2.214 1.00 80.94 289 ASP A CA 1
ATOM 2298 C C . ASP A 1 289 ? -3.237 -2.241 -2.420 1.00 80.94 289 ASP A C 1
ATOM 2300 O O . ASP A 1 289 ? -4.142 -2.734 -3.097 1.00 80.94 289 ASP A O 1
ATOM 2304 N N . ALA A 1 290 ? -2.362 -3.012 -1.771 1.00 78.06 290 ALA A N 1
ATOM 2305 C CA . ALA A 1 290 ? -2.453 -4.466 -1.780 1.00 78.06 290 ALA A CA 1
ATOM 2306 C C . ALA A 1 290 ? -3.762 -4.951 -1.144 1.00 78.06 290 ALA A C 1
ATOM 2308 O O . ALA A 1 290 ? -4.443 -5.793 -1.732 1.00 78.06 290 ALA A O 1
ATOM 2309 N N . ASN A 1 291 ? -4.180 -4.388 -0.001 1.00 81.69 291 ASN A N 1
ATOM 2310 C CA . ASN A 1 291 ? -5.481 -4.732 0.582 1.00 81.69 291 ASN A CA 1
ATOM 2311 C C . ASN A 1 291 ? -6.617 -4.399 -0.397 1.00 81.69 291 ASN A C 1
ATOM 2313 O O . ASN A 1 291 ? -7.514 -5.216 -0.588 1.00 81.69 291 ASN A O 1
ATOM 2317 N N . LYS A 1 292 ? -6.569 -3.233 -1.053 1.00 79.88 292 LYS A N 1
ATOM 2318 C CA . LYS A 1 292 ? -7.564 -2.807 -2.050 1.00 79.88 292 LYS A CA 1
ATOM 2319 C C . LYS A 1 292 ? -7.654 -3.778 -3.229 1.00 79.88 292 LYS A C 1
ATOM 2321 O O . LYS A 1 292 ? -8.757 -4.145 -3.633 1.00 79.88 292 LYS A O 1
ATOM 2326 N N . LEU A 1 293 ? -6.513 -4.224 -3.752 1.00 76.44 293 LEU A N 1
ATOM 2327 C CA . LEU A 1 293 ? -6.442 -5.181 -4.857 1.00 76.44 293 LEU A CA 1
ATOM 2328 C C . LEU A 1 293 ? -6.963 -6.567 -4.481 1.00 76.44 293 LEU A C 1
ATOM 2330 O O . LEU A 1 293 ? -7.503 -7.252 -5.343 1.00 76.44 293 LEU A O 1
ATOM 2334 N N . LEU A 1 294 ? -6.818 -6.988 -3.226 1.00 71.69 294 LEU A N 1
ATOM 2335 C CA . LEU A 1 294 ? -7.336 -8.275 -2.754 1.00 71.69 294 LEU A CA 1
ATOM 2336 C C . LEU A 1 294 ? -8.842 -8.206 -2.440 1.00 71.69 294 LEU A C 1
ATOM 2338 O O . LEU A 1 294 ? -9.559 -9.194 -2.561 1.00 71.69 294 LEU A O 1
ATOM 2342 N N . VAL A 1 295 ? -9.340 -7.020 -2.085 1.00 72.25 295 VAL A N 1
ATOM 2343 C CA . VAL A 1 295 ? -10.726 -6.737 -1.672 1.00 72.25 295 VAL A CA 1
ATOM 2344 C C . VAL A 1 295 ? -11.752 -6.806 -2.814 1.00 72.25 295 VAL A C 1
ATOM 2346 O O . VAL A 1 295 ? -12.935 -6.667 -2.529 1.00 72.25 295 VAL A O 1
ATOM 2349 N N . GLN A 1 296 ? -11.344 -7.094 -4.063 1.00 56.53 296 GLN A N 1
ATOM 2350 C CA . GLN A 1 296 ? -12.097 -7.033 -5.343 1.00 56.53 296 GLN A CA 1
ATOM 2351 C C . GLN A 1 296 ? -13.618 -7.328 -5.323 1.00 56.53 296 GLN A C 1
ATOM 2353 O O . GLN A 1 296 ? -14.340 -6.788 -6.157 1.00 56.53 296 GLN A O 1
ATOM 2358 N N . SER A 1 297 ? -14.137 -8.125 -4.383 1.00 54.03 297 SER A N 1
ATOM 2359 C CA . SER A 1 297 ? -15.580 -8.329 -4.146 1.00 54.03 297 SER A CA 1
ATOM 2360 C C . SER A 1 297 ? -16.022 -8.309 -2.669 1.00 54.03 297 SER A C 1
ATOM 2362 O O . SER A 1 297 ? -17.218 -8.292 -2.374 1.00 54.03 297 SER A O 1
ATOM 2364 N N . HIS A 1 298 ? -15.089 -8.301 -1.717 1.00 57.69 298 HIS A N 1
ATOM 2365 C CA . HIS A 1 298 ? -15.361 -8.467 -0.291 1.00 57.69 298 HIS A CA 1
ATOM 2366 C C . HIS A 1 298 ? -15.201 -7.128 0.427 1.00 57.69 298 HIS A C 1
ATOM 2368 O O . HIS A 1 298 ? -14.092 -6.641 0.567 1.00 57.69 298 HIS A O 1
ATOM 2374 N N . LYS A 1 299 ? -16.273 -6.545 0.986 1.00 71.44 299 LYS A N 1
ATOM 2375 C CA . LYS A 1 299 ? -16.219 -5.288 1.781 1.00 71.44 299 LYS A CA 1
ATOM 2376 C C . LYS A 1 299 ? -15.494 -5.428 3.139 1.00 71.44 299 LYS A C 1
ATOM 2378 O O . LYS A 1 299 ? -15.848 -4.754 4.105 1.00 71.44 299 LYS A O 1
ATOM 2383 N N . LYS A 1 300 ? -14.543 -6.354 3.259 1.00 82.50 300 LYS A N 1
ATOM 2384 C CA . LYS A 1 300 ? -13.849 -6.716 4.495 1.00 82.50 300 LYS A CA 1
ATOM 2385 C C . LYS A 1 300 ? -12.349 -6.619 4.275 1.00 82.50 300 LYS A C 1
ATOM 2387 O O . LYS A 1 300 ? -11.845 -7.092 3.270 1.00 82.50 300 LYS A O 1
ATOM 2392 N N . PHE A 1 301 ? -11.655 -6.043 5.247 1.00 86.00 301 PHE A N 1
ATOM 2393 C CA . PHE A 1 301 ? -10.200 -6.027 5.277 1.00 86.00 301 PHE A CA 1
ATOM 2394 C C . PHE A 1 301 ? -9.662 -7.453 5.402 1.00 86.00 301 PHE A C 1
ATOM 2396 O O . PHE A 1 301 ? -10.153 -8.228 6.237 1.00 86.00 301 PHE A O 1
ATOM 2403 N N . ILE A 1 302 ? -8.702 -7.776 4.537 1.00 81.69 302 ILE A N 1
ATOM 2404 C CA . ILE A 1 302 ? -8.245 -9.149 4.294 1.00 81.69 302 ILE A CA 1
ATOM 2405 C C . ILE A 1 302 ? -7.044 -9.494 5.165 1.00 81.69 302 ILE A C 1
ATOM 2407 O O . ILE A 1 302 ? -6.924 -10.632 5.611 1.00 81.69 302 ILE A O 1
ATOM 2411 N N . PHE A 1 303 ? -6.180 -8.522 5.452 1.00 83.12 303 PHE A N 1
ATOM 2412 C CA . PHE A 1 303 ? -5.018 -8.781 6.290 1.00 83.12 303 PHE A CA 1
ATOM 2413 C C . PHE A 1 303 ? -5.386 -8.989 7.765 1.00 83.12 303 PHE A C 1
ATOM 2415 O O . PHE A 1 303 ? -6.478 -8.645 8.233 1.00 83.12 303 PHE A O 1
ATOM 2422 N N . GLY A 1 304 ? -4.442 -9.574 8.503 1.00 83.31 304 GLY A N 1
ATOM 2423 C CA . GLY A 1 304 ? -4.564 -9.796 9.939 1.00 83.31 304 GLY A CA 1
ATOM 2424 C C . GLY A 1 304 ? -4.539 -8.503 10.757 1.00 83.31 304 GLY A C 1
ATOM 2425 O O . GLY A 1 304 ? -4.183 -7.428 10.269 1.00 83.31 304 GLY A O 1
ATOM 2426 N N . GLU A 1 305 ? -4.894 -8.630 12.035 1.00 89.31 305 GLU A N 1
ATOM 2427 C CA . GLU A 1 305 ? -4.892 -7.527 13.004 1.00 89.31 305 GLU A CA 1
ATOM 2428 C C . GLU A 1 305 ? -3.511 -6.855 13.119 1.00 89.31 305 GLU A C 1
ATOM 2430 O O . GLU A 1 305 ? -3.434 -5.632 13.160 1.00 89.31 305 GLU A O 1
ATOM 2435 N N . GLU A 1 306 ? -2.421 -7.623 13.069 1.00 88.31 306 GLU A N 1
ATOM 2436 C CA . GLU A 1 306 ? -1.044 -7.102 13.110 1.00 88.31 306 GLU A CA 1
ATOM 2437 C C . GLU A 1 306 ? -0.788 -6.058 12.009 1.00 88.31 306 GLU A C 1
ATOM 2439 O O . GLU A 1 306 ? -0.314 -4.948 12.257 1.00 88.31 306 GLU A O 1
ATOM 2444 N N . VAL A 1 307 ? -1.191 -6.374 10.774 1.00 88.94 307 VAL A N 1
ATOM 2445 C CA . VAL A 1 307 ? -1.035 -5.473 9.622 1.00 88.94 307 VAL A CA 1
ATOM 2446 C C . VAL A 1 307 ? -1.918 -4.236 9.772 1.00 88.94 307 VAL A C 1
ATOM 2448 O O . VAL A 1 307 ? -1.526 -3.140 9.373 1.00 88.94 307 VAL A O 1
ATOM 2451 N N . TYR A 1 308 ? -3.092 -4.370 10.392 1.00 94.38 308 TYR A N 1
ATOM 2452 C CA . TYR A 1 308 ? -3.920 -3.213 10.721 1.00 94.38 308 TYR A CA 1
ATOM 2453 C C . TYR A 1 308 ? -3.190 -2.249 11.670 1.00 94.38 308 TYR A C 1
ATOM 2455 O O . TYR A 1 308 ? -3.198 -1.040 11.434 1.00 94.38 308 TYR A O 1
ATOM 2463 N N . TYR A 1 309 ? -2.512 -2.760 12.702 1.00 94.50 309 TYR A N 1
ATOM 2464 C CA . TYR A 1 309 ? -1.710 -1.936 13.611 1.00 94.50 309 TYR A CA 1
ATOM 2465 C C . TYR A 1 309 ? -0.521 -1.270 12.909 1.00 94.50 309 TYR A C 1
ATOM 2467 O O . TYR A 1 309 ? -0.257 -0.094 13.165 1.00 94.50 309 TYR A O 1
ATOM 2475 N N . ARG A 1 310 ? 0.125 -1.947 11.951 1.00 92.81 310 ARG A N 1
ATOM 2476 C CA . ARG A 1 310 ? 1.131 -1.323 11.072 1.00 92.81 310 ARG A CA 1
ATOM 2477 C C . ARG A 1 310 ? 0.553 -0.124 10.315 1.00 92.81 310 ARG A C 1
ATOM 2479 O O . ARG A 1 310 ? 1.119 0.964 10.400 1.00 92.81 310 ARG A O 1
ATOM 2486 N N . ILE A 1 311 ? -0.598 -0.283 9.657 1.00 93.50 311 ILE A N 1
ATOM 2487 C CA . ILE A 1 311 ? -1.304 0.816 8.962 1.00 93.50 311 ILE A CA 1
ATOM 2488 C C . ILE A 1 311 ? -1.662 1.942 9.926 1.00 93.50 311 ILE A C 1
ATOM 2490 O O . ILE A 1 311 ? -1.459 3.113 9.613 1.00 93.50 311 ILE A O 1
ATOM 2494 N N . TYR A 1 312 ? -2.133 1.611 11.126 1.00 96.62 312 TYR A N 1
ATOM 2495 C CA . TYR A 1 312 ? -2.483 2.623 12.116 1.00 96.62 312 TYR A CA 1
ATOM 2496 C C . TYR A 1 312 ? -1.268 3.388 12.659 1.00 96.62 312 TYR A C 1
ATOM 2498 O O . TYR A 1 312 ? -1.379 4.570 13.000 1.00 96.62 312 TYR A O 1
ATOM 2506 N N . SER A 1 313 ? -0.103 2.739 12.741 1.00 94.88 313 SER A N 1
ATOM 2507 C CA . SER A 1 313 ? 1.127 3.380 13.220 1.00 94.88 313 SER A CA 1
ATOM 2508 C C . SER A 1 313 ? 1.572 4.533 12.314 1.00 94.88 313 SER A C 1
ATOM 2510 O O . SER A 1 313 ? 2.045 5.548 12.812 1.00 94.88 313 SER A O 1
ATOM 2512 N N . GLU A 1 314 ? 1.307 4.433 11.010 1.00 92.88 314 GLU A N 1
ATOM 2513 C CA . GLU A 1 314 ? 1.650 5.441 9.997 1.00 92.88 314 GLU A CA 1
ATOM 2514 C C . GLU A 1 314 ? 0.408 6.114 9.397 1.00 92.88 314 GLU A C 1
ATOM 2516 O O . GLU A 1 314 ? 0.424 6.612 8.274 1.00 92.88 314 GLU A O 1
ATOM 2521 N N . ARG A 1 315 ? -0.693 6.153 10.155 1.00 95.12 315 ARG A N 1
ATOM 2522 C CA . ARG A 1 315 ? -2.008 6.625 9.690 1.00 95.12 315 ARG A CA 1
ATOM 2523 C C . ARG A 1 315 ? -2.020 8.008 9.037 1.00 95.12 315 ARG A C 1
ATOM 2525 O O . ARG A 1 315 ? -2.846 8.259 8.168 1.00 95.12 315 ARG A O 1
ATOM 2532 N N . GLU A 1 316 ? -1.114 8.893 9.444 1.00 91.94 316 GLU A N 1
ATOM 2533 C CA . GLU A 1 316 ? -0.987 10.250 8.900 1.00 91.94 316 GLU A CA 1
ATOM 2534 C C . GLU A 1 316 ? -0.370 10.289 7.494 1.00 91.94 316 GLU A C 1
ATOM 2536 O O . GLU A 1 316 ? -0.547 11.276 6.783 1.00 91.94 316 GLU A O 1
ATOM 2541 N N . HIS A 1 317 ? 0.292 9.208 7.075 1.00 91.06 317 HIS A N 1
ATOM 2542 C CA . HIS A 1 317 ? 0.909 9.047 5.756 1.00 91.06 317 HIS A CA 1
ATOM 2543 C C . HIS A 1 317 ? 0.046 8.236 4.777 1.00 91.06 317 HIS A C 1
ATOM 2545 O O . HIS A 1 317 ? 0.404 8.102 3.604 1.00 91.06 317 HIS A O 1
ATOM 2551 N N . VAL A 1 318 ? -1.095 7.706 5.233 1.00 92.06 318 VAL A N 1
ATOM 2552 C CA . VAL A 1 318 ? -2.036 6.982 4.374 1.00 92.06 318 VAL A CA 1
ATOM 2553 C C . VAL A 1 318 ? -2.802 7.974 3.499 1.00 92.06 318 VAL A C 1
ATOM 2555 O O . VAL A 1 318 ? -3.460 8.888 4.004 1.00 92.06 318 VAL A O 1
ATOM 2558 N N . ILE A 1 319 ? -2.745 7.778 2.180 1.00 89.38 319 ILE A N 1
ATOM 2559 C CA . ILE A 1 319 ? -3.435 8.629 1.206 1.00 89.38 319 ILE A CA 1
ATOM 2560 C C . ILE A 1 319 ? -4.946 8.549 1.436 1.00 89.38 319 ILE A C 1
ATOM 2562 O O . ILE A 1 319 ? -5.537 7.469 1.491 1.00 89.38 319 ILE A O 1
ATOM 2566 N N . TYR A 1 320 ? -5.585 9.713 1.568 1.00 91.00 320 TYR A N 1
ATOM 2567 C CA . TYR A 1 320 ? -7.018 9.778 1.817 1.00 91.00 320 TYR A CA 1
ATOM 2568 C C . TYR A 1 320 ? -7.823 9.296 0.607 1.00 91.00 320 TYR A C 1
ATOM 2570 O O . TYR A 1 320 ? -7.897 9.958 -0.426 1.00 91.00 320 TYR A O 1
ATOM 2578 N N . GLU A 1 321 ? -8.516 8.178 0.796 1.00 90.62 321 GLU A N 1
ATOM 2579 C CA . GLU A 1 321 ? -9.549 7.680 -0.101 1.00 90.62 321 GLU A CA 1
ATOM 2580 C C . GLU A 1 321 ? -10.777 7.293 0.728 1.00 90.62 321 GLU A C 1
ATOM 2582 O O . GLU A 1 321 ? -10.683 6.533 1.696 1.00 90.62 321 GLU A O 1
ATOM 2587 N N . LYS A 1 322 ? -11.948 7.826 0.355 1.00 89.50 322 LYS A N 1
ATOM 2588 C CA . LYS A 1 322 ? -13.190 7.718 1.140 1.00 89.50 322 LYS A CA 1
ATOM 2589 C C . LYS A 1 322 ? -13.520 6.268 1.516 1.00 89.50 322 LYS A C 1
ATOM 2591 O O . LYS A 1 322 ? -13.812 5.984 2.677 1.00 89.50 322 LYS A O 1
ATOM 2596 N N . ASP A 1 323 ? -13.486 5.367 0.539 1.00 89.38 323 ASP A N 1
ATOM 2597 C CA . ASP A 1 323 ? -13.905 3.977 0.733 1.00 89.38 323 ASP A CA 1
ATOM 2598 C C . ASP A 1 323 ? -12.880 3.183 1.552 1.00 89.38 323 ASP A C 1
ATOM 2600 O O . ASP A 1 323 ? -13.257 2.350 2.379 1.00 89.38 323 ASP A O 1
ATOM 2604 N N . ILE A 1 324 ? -11.593 3.508 1.408 1.00 91.06 324 ILE A N 1
ATOM 2605 C CA . ILE A 1 324 ? -10.508 2.919 2.196 1.00 91.06 324 ILE A CA 1
ATOM 2606 C C . ILE A 1 324 ? -10.602 3.347 3.659 1.00 91.06 324 ILE A C 1
ATOM 2608 O O . ILE A 1 324 ? -10.549 2.501 4.547 1.00 91.06 324 ILE A O 1
ATOM 2612 N N . PHE A 1 325 ? -10.813 4.631 3.940 1.00 95.00 325 PHE A N 1
ATOM 2613 C CA . PHE A 1 325 ? -10.935 5.111 5.320 1.00 95.00 325 PHE A CA 1
ATOM 2614 C C . PHE A 1 325 ? -12.184 4.542 5.999 1.00 95.00 325 PHE A C 1
ATOM 2616 O O . PHE A 1 325 ? -12.136 4.175 7.174 1.00 95.00 325 PHE A O 1
ATOM 2623 N N . ALA A 1 326 ? -13.289 4.390 5.261 1.00 93.69 326 ALA A N 1
ATOM 2624 C CA . ALA A 1 326 ? -14.488 3.732 5.773 1.00 93.69 326 ALA A CA 1
ATOM 2625 C C . ALA A 1 326 ? -14.238 2.243 6.069 1.00 93.69 326 ALA A C 1
ATOM 2627 O O . ALA A 1 326 ? -14.691 1.735 7.099 1.00 93.69 326 ALA A O 1
ATOM 2628 N N . LEU A 1 327 ? -13.493 1.551 5.201 1.00 93.38 327 LEU A N 1
ATOM 2629 C CA . LEU A 1 327 ? -13.073 0.166 5.409 1.00 93.38 327 LEU A CA 1
ATOM 2630 C C . LEU A 1 327 ? -12.172 0.030 6.643 1.00 93.38 327 LEU A C 1
ATOM 2632 O O . LEU A 1 327 ? -12.419 -0.839 7.481 1.00 93.38 327 LEU A O 1
ATOM 2636 N N . LEU A 1 328 ? -11.164 0.891 6.786 1.00 95.56 328 LEU A N 1
ATOM 2637 C CA . LEU A 1 328 ? -10.230 0.885 7.913 1.00 95.56 328 LEU A CA 1
ATOM 2638 C C . LEU A 1 328 ? -10.936 1.215 9.234 1.00 95.56 328 LEU A C 1
ATOM 2640 O O . LEU A 1 328 ? -10.727 0.506 10.215 1.00 95.56 328 LEU A O 1
ATOM 2644 N N . ALA A 1 329 ? -11.849 2.191 9.256 1.00 96.00 329 ALA A N 1
ATOM 2645 C CA . ALA A 1 329 ? -12.657 2.503 10.438 1.00 96.00 329 ALA A CA 1
ATOM 2646 C C . ALA A 1 329 ? -13.478 1.289 10.907 1.00 96.00 329 ALA A C 1
ATOM 2648 O O . ALA A 1 329 ? -13.401 0.890 12.070 1.00 96.00 329 ALA A O 1
ATOM 2649 N N . ARG A 1 330 ? -14.213 0.640 9.992 1.00 93.56 330 ARG A N 1
ATOM 2650 C CA . ARG A 1 330 ? -14.987 -0.580 10.300 1.00 93.56 330 ARG A CA 1
ATOM 2651 C C . ARG A 1 330 ? -14.092 -1.728 10.755 1.00 93.56 330 ARG A C 1
ATOM 2653 O O . ARG A 1 330 ? -14.470 -2.496 11.637 1.00 93.56 330 ARG A O 1
ATOM 2660 N N . THR A 1 331 ? -12.910 -1.841 10.161 1.00 94.19 331 THR A N 1
ATOM 2661 C CA . THR A 1 331 ? -11.929 -2.876 10.498 1.00 94.19 331 THR A CA 1
ATOM 2662 C C . THR A 1 331 ? -11.379 -2.684 11.902 1.00 94.19 331 THR A C 1
ATOM 2664 O O . THR A 1 331 ? -11.365 -3.644 12.670 1.00 94.19 331 THR A O 1
ATOM 2667 N N . GLY A 1 332 ? -11.015 -1.456 12.273 1.00 94.88 332 GLY A N 1
ATOM 2668 C CA . GLY A 1 332 ? -10.590 -1.139 13.631 1.00 94.88 332 GLY A CA 1
ATOM 2669 C C . GLY A 1 332 ? -11.685 -1.420 14.653 1.00 94.88 332 GLY A C 1
ATOM 2670 O O . GLY A 1 332 ? -11.410 -2.024 15.690 1.00 94.88 332 GLY A O 1
ATOM 2671 N N . CYS A 1 333 ? -12.946 -1.116 14.324 1.00 93.44 333 CYS A N 1
ATOM 2672 C CA . CYS A 1 333 ? -14.069 -1.515 15.166 1.00 93.44 333 CYS A CA 1
ATOM 2673 C C . CYS A 1 333 ? -14.162 -3.044 15.318 1.00 93.44 333 CYS A C 1
ATOM 2675 O O . CYS A 1 333 ? -14.256 -3.546 16.436 1.00 93.44 333 CYS A O 1
ATOM 2677 N N . ARG A 1 334 ? -14.078 -3.794 14.210 1.00 91.06 334 ARG A N 1
ATOM 2678 C CA . ARG A 1 334 ? -14.144 -5.267 14.200 1.00 91.06 334 ARG A CA 1
ATOM 2679 C C . ARG A 1 334 ? -13.032 -5.913 15.027 1.00 91.06 334 ARG A C 1
ATOM 2681 O O . ARG A 1 334 ? -13.292 -6.882 15.733 1.00 91.06 334 ARG A O 1
ATOM 2688 N N . PHE A 1 335 ? -11.808 -5.404 14.922 1.00 91.75 335 PHE A N 1
ATOM 2689 C CA . PHE A 1 335 ? -10.655 -5.920 15.661 1.00 91.75 335 PHE A CA 1
ATOM 2690 C C . PHE A 1 335 ? -10.565 -5.395 17.095 1.00 91.75 335 PHE A C 1
ATOM 2692 O O . PHE A 1 335 ? -9.704 -5.838 17.846 1.00 91.75 335 PHE A O 1
ATOM 2699 N N . TYR A 1 336 ? -11.444 -4.474 17.504 1.00 93.56 336 TYR A N 1
ATOM 2700 C CA . TYR A 1 336 ? -11.294 -3.753 18.770 1.00 93.56 336 TYR A CA 1
ATOM 2701 C C . TYR A 1 336 ? -9.921 -3.083 18.892 1.00 93.56 336 TYR A C 1
ATOM 2703 O O . TYR A 1 336 ? -9.257 -3.125 19.931 1.00 93.56 336 TYR A O 1
ATOM 2711 N N . ALA A 1 337 ? -9.508 -2.459 17.798 1.00 94.94 337 ALA A N 1
ATOM 2712 C CA . ALA A 1 337 ? -8.261 -1.735 17.641 1.00 94.94 337 ALA A CA 1
ATOM 2713 C C . ALA A 1 337 ? -8.541 -0.215 17.576 1.00 94.94 337 ALA A C 1
ATOM 2715 O O . ALA A 1 337 ? -9.708 0.196 17.521 1.00 94.94 337 ALA A O 1
ATOM 2716 N N . PRO A 1 338 ? -7.506 0.643 17.620 1.00 97.25 338 PRO A N 1
ATOM 2717 C CA . PRO A 1 338 ? -7.642 2.074 17.338 1.00 97.25 338 PRO A CA 1
ATOM 2718 C C . PRO A 1 338 ? -8.397 2.329 16.030 1.00 97.25 338 PRO A C 1
ATOM 2720 O O . PRO A 1 338 ? -8.183 1.611 15.058 1.00 97.25 338 PRO A O 1
ATOM 2723 N N . HIS A 1 339 ? -9.299 3.303 15.993 1.00 96.88 339 HIS A N 1
ATOM 2724 C CA . HIS A 1 339 ? -10.144 3.600 14.826 1.00 96.88 339 HIS A CA 1
ATOM 2725 C C . HIS A 1 339 ? -10.633 5.053 14.767 1.00 96.88 339 HIS A C 1
ATOM 2727 O O . HIS A 1 339 ? -11.173 5.466 13.735 1.00 96.88 339 HIS A O 1
ATOM 2733 N N . PHE A 1 340 ? -10.452 5.843 15.830 1.00 97.25 340 PHE A N 1
ATOM 2734 C CA . PHE A 1 340 ? -10.964 7.209 15.889 1.00 97.25 340 PHE A CA 1
ATOM 2735 C C . PHE A 1 340 ? -10.322 8.118 14.844 1.00 97.25 340 PHE A C 1
ATOM 2737 O O . PHE A 1 340 ? -11.032 8.918 14.240 1.00 97.25 340 PHE A O 1
ATOM 2744 N N . TYR A 1 341 ? -9.031 7.951 14.539 1.00 97.44 341 TYR A N 1
ATOM 2745 C CA . TYR A 1 341 ? -8.380 8.715 13.472 1.00 97.44 341 TYR A CA 1
ATOM 2746 C C . TYR A 1 341 ? -9.138 8.586 12.147 1.00 97.44 341 TYR A C 1
ATOM 2748 O O . TYR A 1 341 ? -9.499 9.598 11.545 1.00 97.44 341 TYR A O 1
ATOM 2756 N N . TRP A 1 342 ? -9.455 7.355 11.732 1.00 97.69 342 TRP A N 1
ATOM 2757 C CA . TRP A 1 342 ? -10.210 7.109 10.504 1.00 97.69 342 TRP A CA 1
ATOM 2758 C C . TRP A 1 342 ? -11.601 7.738 10.569 1.00 97.69 342 TRP A C 1
ATOM 2760 O O . TRP A 1 342 ? -11.999 8.411 9.622 1.00 97.69 342 TRP A O 1
ATOM 2770 N N . ILE A 1 343 ? -12.308 7.588 11.698 1.00 96.62 343 ILE A N 1
ATOM 2771 C CA . ILE A 1 343 ? -13.634 8.189 11.914 1.00 96.62 343 ILE A CA 1
ATOM 2772 C C . ILE A 1 343 ? -13.594 9.708 11.724 1.00 96.62 343 ILE A C 1
ATOM 2774 O O . ILE A 1 343 ? -14.444 10.239 11.014 1.00 96.62 343 ILE A O 1
ATOM 2778 N N . THR A 1 344 ? -12.591 10.401 12.274 1.00 96.12 344 THR A N 1
ATOM 2779 C CA . THR A 1 344 ? -12.482 11.873 12.170 1.00 96.12 344 THR A CA 1
ATOM 2780 C C . THR A 1 344 ? -12.279 12.388 10.742 1.00 96.12 344 THR A C 1
ATOM 2782 O O . THR A 1 344 ? -12.364 13.589 10.501 1.00 96.12 344 THR A O 1
ATOM 2785 N N . LYS A 1 345 ? -12.003 11.502 9.780 1.00 96.69 345 LYS A N 1
ATOM 2786 C CA . LYS A 1 345 ? -11.836 11.839 8.360 1.00 96.69 345 LYS A CA 1
ATOM 2787 C C . LYS A 1 345 ? -13.065 11.502 7.513 1.00 96.69 345 LYS A C 1
ATOM 2789 O O . LYS A 1 345 ? -13.089 11.821 6.327 1.00 96.69 345 LYS A O 1
ATOM 2794 N N . LEU A 1 346 ? -14.080 10.855 8.088 1.00 96.81 346 LEU A N 1
ATOM 2795 C CA . LEU A 1 346 ? -15.299 10.467 7.381 1.00 96.81 346 LEU A CA 1
ATOM 2796 C C . LEU A 1 346 ? -16.368 11.561 7.434 1.00 96.81 346 LEU A C 1
ATOM 2798 O O . LEU A 1 346 ? -16.397 12.410 8.320 1.00 96.81 346 LEU A O 1
ATOM 2802 N N . LYS A 1 347 ? -17.308 11.512 6.485 1.00 96.50 347 LYS A N 1
ATOM 2803 C CA . LYS A 1 347 ? -18.513 12.353 6.534 1.00 96.50 347 LYS A CA 1
ATOM 2804 C C . LYS A 1 347 ? -19.438 11.885 7.672 1.00 96.50 347 LYS A C 1
ATOM 2806 O O . LYS A 1 347 ? -19.550 10.673 7.865 1.00 96.50 347 LYS A O 1
ATOM 2811 N N . PRO A 1 348 ? -20.190 12.786 8.336 1.00 97.12 348 PRO A N 1
ATOM 2812 C CA . PRO A 1 348 ? -21.093 12.422 9.434 1.00 97.12 348 PRO A CA 1
ATOM 2813 C C . PRO A 1 348 ? -22.078 11.289 9.106 1.00 97.12 348 PRO A C 1
ATOM 2815 O O . PRO A 1 348 ? -22.296 10.402 9.926 1.00 97.12 348 PRO A O 1
ATOM 2818 N N . SER A 1 349 ? -22.599 11.250 7.875 1.00 96.38 349 SER A N 1
ATOM 2819 C CA . SER A 1 349 ? -23.500 10.188 7.415 1.00 96.38 349 SER A CA 1
ATOM 2820 C C . SER A 1 349 ? -22.835 8.810 7.309 1.00 96.38 349 SER A C 1
ATOM 2822 O O . SER A 1 349 ? -23.492 7.796 7.521 1.00 96.38 349 SER A O 1
ATOM 2824 N N . GLU A 1 350 ? -21.536 8.736 7.004 1.00 95.44 350 GLU A N 1
ATOM 2825 C CA . GLU A 1 350 ? -20.791 7.470 6.992 1.00 95.44 350 GLU A CA 1
ATOM 2826 C C . GLU A 1 350 ? -20.463 7.003 8.415 1.00 95.44 350 GLU A C 1
ATOM 2828 O O . GLU A 1 350 ? -20.535 5.808 8.696 1.00 95.44 350 GLU A O 1
ATOM 2833 N N . ILE A 1 351 ? -20.177 7.936 9.329 1.00 96.69 351 ILE A N 1
ATOM 2834 C CA . ILE A 1 351 ? -19.969 7.630 10.752 1.00 96.69 351 ILE A CA 1
ATOM 2835 C C . ILE A 1 351 ? -21.257 7.061 11.359 1.00 96.69 351 ILE A C 1
ATOM 2837 O O . ILE A 1 351 ? -21.220 6.008 11.996 1.00 96.69 351 ILE A O 1
ATOM 2841 N N . ALA A 1 352 ? -22.407 7.688 11.090 1.00 96.62 352 ALA A N 1
ATOM 2842 C CA . ALA A 1 352 ? -23.709 7.194 11.534 1.00 96.62 352 ALA A CA 1
ATOM 2843 C C . ALA A 1 352 ? -23.998 5.773 11.018 1.00 96.62 352 ALA A C 1
ATOM 2845 O O . ALA A 1 352 ? -24.440 4.923 11.787 1.00 96.62 352 ALA A O 1
ATOM 2846 N N . LYS A 1 353 ? -23.661 5.461 9.756 1.00 95.31 353 LYS A N 1
ATOM 2847 C CA . LYS A 1 353 ? -23.775 4.088 9.226 1.00 95.31 353 LYS A CA 1
ATOM 2848 C C . LYS A 1 353 ? -22.925 3.084 10.008 1.00 95.31 353 LYS A C 1
ATOM 2850 O O . LYS A 1 353 ? -23.391 1.976 10.242 1.00 95.31 353 LYS A O 1
ATOM 2855 N N . ILE A 1 354 ? -21.699 3.446 10.403 1.00 94.81 354 ILE A N 1
ATOM 2856 C CA . ILE A 1 354 ? -20.836 2.575 11.223 1.00 94.81 354 ILE A CA 1
ATOM 2857 C C . ILE A 1 354 ? -21.466 2.351 12.603 1.00 94.81 354 ILE A C 1
ATOM 2859 O O . ILE A 1 354 ? -21.504 1.220 13.078 1.00 94.81 354 ILE A O 1
ATOM 2863 N N . ILE A 1 355 ? -22.002 3.400 13.228 1.00 95.69 355 ILE A N 1
ATOM 2864 C CA . ILE A 1 355 ? -22.681 3.312 14.531 1.00 95.69 355 ILE A CA 1
ATOM 2865 C C . ILE A 1 355 ? -23.908 2.395 14.447 1.00 95.69 355 ILE A C 1
ATOM 2867 O O . ILE A 1 355 ? -24.063 1.506 15.281 1.00 95.69 355 ILE A O 1
ATOM 2871 N N . ILE A 1 356 ? -24.742 2.557 13.417 1.00 94.38 356 ILE A N 1
ATOM 2872 C CA . ILE A 1 356 ? -25.923 1.712 13.183 1.00 94.38 356 ILE A CA 1
ATOM 2873 C C . ILE A 1 356 ? -25.512 0.250 12.926 1.00 94.38 356 ILE A C 1
ATOM 2875 O O . ILE A 1 356 ? -26.133 -0.672 13.454 1.00 94.38 356 ILE A O 1
ATOM 2879 N N . ASP A 1 357 ? -24.440 0.008 12.170 1.00 91.88 357 ASP A N 1
ATOM 2880 C CA . ASP A 1 357 ? -23.909 -1.345 11.931 1.00 91.88 357 ASP A CA 1
ATOM 2881 C C . ASP A 1 357 ? -23.415 -2.012 13.233 1.00 91.88 357 ASP A C 1
ATOM 2883 O O . ASP A 1 357 ? -23.668 -3.193 13.484 1.00 91.88 357 ASP A O 1
ATOM 2887 N N . LEU A 1 358 ? -22.784 -1.246 14.130 1.00 93.00 358 LEU A N 1
ATOM 2888 C CA . LEU A 1 358 ? -22.392 -1.728 15.461 1.00 93.00 358 LEU A CA 1
ATOM 2889 C C . LEU A 1 358 ? -23.604 -1.991 16.369 1.00 93.00 358 LEU A C 1
ATOM 2891 O O . LEU A 1 358 ? -23.611 -2.973 17.115 1.00 93.00 358 LEU A O 1
ATOM 2895 N N . ALA A 1 359 ? -24.623 -1.135 16.299 1.00 91.69 359 ALA A N 1
ATOM 2896 C CA . ALA A 1 359 ? -25.864 -1.245 17.065 1.00 91.69 359 ALA A CA 1
ATOM 2897 C C . ALA A 1 359 ? -26.732 -2.434 16.627 1.00 91.69 359 ALA A C 1
ATOM 2899 O O . ALA A 1 359 ? -27.359 -3.092 17.455 1.00 91.69 359 ALA A O 1
ATOM 2900 N N . THR A 1 360 ? -26.731 -2.766 15.338 1.00 89.06 360 THR A N 1
ATOM 2901 C CA . THR A 1 360 ? -27.413 -3.964 14.823 1.00 89.06 360 THR A CA 1
ATOM 2902 C C . THR A 1 360 ? -26.657 -5.245 15.192 1.00 89.06 360 THR A C 1
ATOM 2904 O O . THR A 1 360 ? -27.275 -6.251 15.547 1.00 89.06 360 THR A O 1
ATOM 2907 N N . ASN A 1 361 ? -25.320 -5.200 15.228 1.00 85.81 361 ASN A N 1
ATOM 2908 C CA . ASN A 1 361 ? -24.450 -6.339 15.534 1.00 85.81 361 ASN A CA 1
ATOM 2909 C C . ASN A 1 361 ? -23.802 -6.260 16.932 1.00 85.81 361 ASN A C 1
ATOM 2911 O O . ASN A 1 361 ? -22.574 -6.304 17.071 1.00 85.81 361 ASN A O 1
ATOM 2915 N N . LEU A 1 362 ? -24.627 -6.204 17.987 1.00 84.75 362 LEU A N 1
ATOM 2916 C CA . LEU A 1 362 ? -24.184 -6.164 19.393 1.00 84.75 362 LEU A CA 1
ATOM 2917 C C . LEU A 1 362 ? -23.470 -7.460 19.823 1.00 84.75 362 LEU A C 1
ATOM 2919 O O . LEU A 1 362 ? -24.067 -8.356 20.421 1.00 84.75 362 LEU A O 1
ATOM 2923 N N . ARG A 1 363 ? -22.170 -7.555 19.541 1.00 84.31 363 ARG A N 1
ATOM 2924 C CA . ARG A 1 363 ? -21.269 -8.614 20.019 1.00 84.31 363 ARG A CA 1
ATOM 2925 C C . ARG A 1 363 ? -20.149 -7.997 20.851 1.00 84.31 363 ARG A C 1
ATOM 2927 O O . ARG A 1 363 ? -19.720 -6.878 20.581 1.00 84.31 363 ARG A O 1
ATOM 2934 N N . LYS A 1 364 ? -19.645 -8.704 21.865 1.00 79.31 364 LYS A N 1
ATOM 2935 C CA . LYS A 1 364 ? -18.372 -8.300 22.483 1.00 79.31 364 LYS A CA 1
ATOM 2936 C C . LYS A 1 364 ? -17.251 -8.537 21.459 1.00 79.31 364 LYS A C 1
ATOM 2938 O O . LYS A 1 364 ? -17.276 -9.585 20.817 1.00 79.31 364 LYS A O 1
ATOM 2943 N N . PRO A 1 365 ? -16.285 -7.617 21.303 1.00 81.88 365 PRO A N 1
ATOM 2944 C CA . PRO A 1 365 ? -16.092 -6.358 22.041 1.00 81.88 365 PRO A CA 1
ATOM 2945 C C . PRO A 1 365 ? -16.759 -5.102 21.424 1.00 81.88 365 PRO A C 1
ATOM 2947 O O . PRO A 1 365 ? -16.731 -4.049 22.062 1.00 81.88 365 PRO A O 1
ATOM 2950 N N . ASN A 1 366 ? -17.396 -5.198 20.248 1.00 86.25 366 ASN A N 1
ATOM 2951 C CA . ASN A 1 366 ? -18.040 -4.088 19.514 1.00 86.25 366 ASN A CA 1
ATOM 2952 C C . ASN A 1 366 ? -18.971 -3.215 20.368 1.00 86.25 366 ASN A C 1
ATOM 2954 O O . ASN A 1 366 ? -19.012 -2.001 20.183 1.00 86.25 366 ASN A O 1
ATOM 2958 N N . VAL A 1 367 ? -19.680 -3.806 21.335 1.00 90.44 367 VAL A N 1
ATOM 2959 C CA . VAL A 1 367 ? -20.567 -3.045 22.231 1.00 90.44 367 VAL A CA 1
ATOM 2960 C C . VAL A 1 367 ? -19.810 -1.956 22.997 1.00 90.44 367 VAL A C 1
ATOM 2962 O O . VAL A 1 367 ? -20.309 -0.846 23.110 1.00 90.44 367 VAL A O 1
ATOM 2965 N N . TYR A 1 368 ? -18.582 -2.208 23.462 1.00 92.12 368 TYR A N 1
ATOM 2966 C CA . TYR A 1 368 ? -17.812 -1.189 24.186 1.00 92.12 368 TYR A CA 1
ATOM 2967 C C . TYR A 1 368 ? -17.337 -0.049 23.281 1.00 92.12 368 TYR A C 1
ATOM 2969 O O . TYR A 1 368 ? -17.165 1.070 23.759 1.00 92.12 368 TYR A O 1
ATOM 2977 N N . ILE A 1 369 ? -17.129 -0.312 21.988 1.00 94.00 369 ILE A N 1
ATOM 2978 C CA . ILE A 1 369 ? -16.856 0.747 21.007 1.00 94.00 369 ILE A CA 1
ATOM 2979 C C . ILE A 1 369 ? -18.099 1.609 20.832 1.00 94.00 369 ILE A C 1
ATOM 2981 O O . ILE A 1 369 ? -18.010 2.829 20.930 1.00 94.00 369 ILE A O 1
ATOM 2985 N N . LEU A 1 370 ? -19.256 0.971 20.644 1.00 94.94 370 LEU A N 1
ATOM 2986 C CA . LEU A 1 370 ? -20.529 1.668 20.510 1.00 94.94 370 LEU A CA 1
ATOM 2987 C C . LEU A 1 370 ? -20.836 2.530 21.743 1.00 94.94 370 LEU A C 1
ATOM 2989 O O . LEU A 1 370 ? -21.193 3.689 21.582 1.00 94.94 370 LEU A O 1
ATOM 2993 N N . MET A 1 371 ? -20.609 2.013 22.956 1.00 94.75 371 MET A N 1
ATOM 2994 C CA . MET A 1 371 ? -20.776 2.773 24.204 1.00 94.75 371 MET A CA 1
ATOM 2995 C C . MET A 1 371 ? -19.877 4.014 24.247 1.00 94.75 371 MET A C 1
ATOM 2997 O O . MET A 1 371 ? -20.333 5.092 24.615 1.00 94.75 371 MET A O 1
ATOM 3001 N N . ARG A 1 372 ? -18.601 3.883 23.858 1.00 95.50 372 ARG A N 1
ATOM 3002 C CA . ARG A 1 372 ? -17.670 5.022 23.804 1.00 95.50 372 ARG A CA 1
ATOM 3003 C C . ARG A 1 372 ? -18.106 6.053 22.768 1.00 95.50 372 ARG A C 1
ATOM 3005 O O . ARG A 1 372 ? -18.083 7.237 23.070 1.00 95.50 372 ARG A O 1
ATOM 3012 N N . LEU A 1 373 ? -18.524 5.614 21.580 1.00 96.19 373 LEU A N 1
ATOM 3013 C CA . LEU A 1 373 ? -19.054 6.507 20.548 1.00 96.19 373 LEU A CA 1
ATOM 3014 C C . LEU A 1 373 ? -20.313 7.231 21.035 1.00 96.19 373 LEU A C 1
ATOM 3016 O O . LEU A 1 373 ? -20.381 8.443 20.893 1.00 96.19 373 LEU A O 1
ATOM 3020 N N . ALA A 1 374 ? -21.260 6.528 21.660 1.00 96.12 374 ALA A N 1
ATOM 3021 C CA . ALA A 1 374 ? -22.464 7.138 22.222 1.00 96.12 374 ALA A CA 1
ATOM 3022 C C . ALA A 1 374 ? -22.120 8.220 23.259 1.00 96.12 374 ALA A C 1
ATOM 3024 O O . ALA A 1 374 ? -22.631 9.328 23.159 1.00 96.12 374 ALA A O 1
ATOM 3025 N N . ILE A 1 375 ? -21.184 7.948 24.179 1.00 96.75 375 ILE A N 1
ATOM 3026 C CA . ILE A 1 375 ? -20.713 8.946 25.156 1.00 96.75 375 ILE A CA 1
ATOM 3027 C C . ILE A 1 375 ? -20.132 10.185 24.474 1.00 96.75 375 ILE A C 1
ATOM 3029 O O . ILE A 1 375 ? -20.466 11.301 24.861 1.00 96.75 375 ILE A O 1
ATOM 3033 N N . LEU A 1 376 ? -19.260 10.005 23.477 1.00 96.44 376 LEU A N 1
ATOM 3034 C CA . LEU A 1 376 ? -18.648 11.132 22.764 1.00 96.44 376 LEU A CA 1
ATOM 3035 C C . LEU A 1 376 ? -19.679 11.953 21.976 1.00 96.44 376 LEU A C 1
ATOM 3037 O O . LEU A 1 376 ? -19.460 13.134 21.727 1.00 96.44 376 LEU A O 1
ATOM 3041 N N . LEU A 1 377 ? -20.799 11.343 21.585 1.00 96.19 377 LEU A N 1
ATOM 3042 C CA . LEU A 1 377 ? -21.900 12.021 20.901 1.00 96.19 377 LEU A CA 1
ATOM 3043 C C . LEU A 1 377 ? -22.855 12.769 21.852 1.00 96.19 377 LEU A C 1
ATOM 3045 O O . LEU A 1 377 ? -23.685 13.546 21.375 1.00 96.19 377 LEU A O 1
ATOM 3049 N N . GLY A 1 378 ? -22.730 12.572 23.168 1.00 94.75 378 GLY A N 1
ATOM 3050 C CA . GLY A 1 378 ? -23.503 13.269 24.199 1.00 94.75 378 GLY A CA 1
ATOM 3051 C C . GLY A 1 378 ? -24.719 12.496 24.724 1.00 94.75 378 GLY A C 1
ATOM 3052 O O . GLY A 1 378 ? -24.957 11.345 24.359 1.00 94.75 378 GLY A O 1
ATOM 3053 N N . SER A 1 379 ? -25.492 13.142 25.607 1.00 93.25 379 SER A N 1
ATOM 3054 C CA . SER A 1 379 ? -26.619 12.535 26.338 1.00 93.25 379 SER A CA 1
ATOM 3055 C C . SER A 1 379 ? -27.659 11.898 25.422 1.00 93.25 379 SER A C 1
ATOM 3057 O O . SER A 1 379 ? -28.013 10.748 25.643 1.00 93.25 379 SER A O 1
ATOM 3059 N N . ASP A 1 380 ? -28.068 12.582 24.350 1.00 93.94 380 ASP A N 1
ATOM 3060 C CA . ASP A 1 380 ? -29.136 12.097 23.464 1.00 93.94 380 ASP A CA 1
ATOM 3061 C C . ASP A 1 380 ? -28.770 10.744 22.825 1.00 93.94 380 ASP A C 1
ATOM 3063 O O . ASP A 1 380 ? -29.584 9.827 22.740 1.00 93.94 380 ASP A O 1
ATOM 3067 N N . ALA A 1 381 ? -27.506 10.588 22.414 1.00 95.19 381 ALA A N 1
ATOM 3068 C CA . ALA A 1 381 ? -27.010 9.346 21.827 1.00 95.19 381 ALA A CA 1
ATOM 3069 C C . ALA A 1 381 ? -26.878 8.222 22.868 1.00 95.19 381 ALA A C 1
ATOM 3071 O O . ALA A 1 381 ? -27.053 7.044 22.544 1.00 95.19 381 ALA A O 1
ATOM 3072 N N . VAL A 1 382 ? -26.570 8.571 24.119 1.00 95.38 382 VAL A N 1
ATOM 3073 C CA . VAL A 1 382 ? -26.530 7.624 25.238 1.00 95.38 382 VAL A CA 1
ATOM 3074 C C . VAL A 1 382 ? -27.935 7.161 25.606 1.00 95.38 382 VAL A C 1
ATOM 3076 O O . VAL A 1 382 ? -28.135 5.958 25.769 1.00 95.38 382 VAL A O 1
ATOM 3079 N N . ASP A 1 383 ? -28.906 8.068 25.664 1.00 94.38 383 ASP A N 1
ATOM 3080 C CA . ASP A 1 383 ? -30.310 7.756 25.938 1.00 94.38 383 ASP A CA 1
ATOM 3081 C C . ASP A 1 383 ? -30.895 6.863 24.844 1.00 94.38 383 ASP A C 1
ATOM 3083 O O . ASP A 1 383 ? -31.484 5.823 25.147 1.00 94.38 383 ASP A O 1
ATOM 3087 N N . TRP A 1 384 ? -30.633 7.190 23.576 1.00 94.88 384 TRP A N 1
ATOM 3088 C CA . TRP A 1 384 ? -30.966 6.336 22.437 1.00 94.88 384 TRP A CA 1
ATOM 3089 C C . TRP A 1 384 ? -30.394 4.918 22.588 1.00 94.88 384 TRP A C 1
ATOM 3091 O O . TRP A 1 384 ? -31.104 3.919 22.430 1.00 94.88 384 TRP A O 1
ATOM 3101 N N . MET A 1 385 ? -29.111 4.802 22.945 1.00 94.00 385 MET A N 1
ATOM 3102 C CA . MET A 1 385 ? -28.472 3.502 23.144 1.00 94.00 385 MET A CA 1
ATOM 3103 C C . MET A 1 385 ? -29.055 2.750 24.354 1.00 94.00 385 MET A C 1
ATOM 3105 O O . MET A 1 385 ? -29.232 1.530 24.282 1.00 94.00 385 MET A O 1
ATOM 3109 N N . CYS A 1 386 ? -29.372 3.446 25.448 1.00 93.12 386 CYS A N 1
ATOM 3110 C CA . CYS A 1 386 ? -30.039 2.879 26.620 1.00 93.12 386 CYS A CA 1
ATOM 3111 C C . CYS A 1 386 ? -31.414 2.317 26.253 1.00 93.12 386 CYS A C 1
ATOM 3113 O O . CYS A 1 386 ? -31.667 1.151 26.542 1.00 93.12 386 CYS A O 1
ATOM 3115 N N . GLN A 1 387 ? -32.248 3.083 25.543 1.00 93.50 387 GLN A N 1
ATOM 3116 C CA . GLN A 1 387 ? -33.560 2.630 25.068 1.00 93.50 387 GLN A CA 1
ATOM 3117 C C . GLN A 1 387 ? -33.437 1.399 24.165 1.00 93.50 387 GLN A C 1
ATOM 3119 O O . GLN A 1 387 ? -34.155 0.414 24.337 1.00 93.50 387 GLN A O 1
ATOM 3124 N N . MET A 1 388 ? -32.477 1.409 23.235 1.00 92.56 388 MET A N 1
ATOM 3125 C CA . MET A 1 388 ? -32.199 0.259 22.375 1.00 92.56 388 MET A CA 1
ATOM 3126 C C . MET A 1 388 ? -31.842 -0.995 23.191 1.00 92.56 388 MET A C 1
ATOM 3128 O O . MET A 1 388 ? -32.310 -2.093 22.877 1.00 92.56 388 MET A O 1
ATOM 3132 N N . LEU A 1 389 ? -31.009 -0.864 24.229 1.00 91.12 389 LEU A N 1
ATOM 3133 C CA . LEU A 1 389 ? -30.643 -1.997 25.079 1.00 91.12 389 LEU A CA 1
ATOM 3134 C C . LEU A 1 389 ? -31.775 -2.421 26.025 1.00 91.12 389 LEU A C 1
ATOM 3136 O O . LEU A 1 389 ? -31.941 -3.622 26.235 1.00 91.12 389 LEU A O 1
ATOM 3140 N N . ASP A 1 390 ? -32.561 -1.486 26.556 1.00 92.06 390 ASP A N 1
ATOM 3141 C CA . ASP A 1 390 ? -33.742 -1.764 27.382 1.00 92.06 390 ASP A CA 1
ATOM 3142 C C . ASP A 1 390 ? -34.771 -2.574 26.588 1.00 92.06 390 ASP A C 1
ATOM 3144 O O . ASP A 1 390 ? -35.227 -3.617 27.059 1.00 92.06 390 ASP A O 1
ATOM 3148 N N . ASN A 1 391 ? -35.044 -2.193 25.339 1.00 91.06 391 ASN A N 1
ATOM 3149 C CA . ASN A 1 391 ? -35.930 -2.946 24.447 1.00 91.06 391 ASN A CA 1
ATOM 3150 C C . ASN A 1 391 ? -35.451 -4.387 24.213 1.00 91.06 391 ASN A C 1
ATOM 3152 O O . ASN A 1 391 ? -36.258 -5.288 23.995 1.00 91.06 391 ASN A O 1
ATOM 3156 N N . LYS A 1 392 ? -34.136 -4.623 24.266 1.00 89.56 392 LYS A N 1
ATOM 3157 C CA . LYS A 1 392 ? -33.545 -5.945 24.037 1.00 89.56 392 LYS A CA 1
ATOM 3158 C C . LYS A 1 392 ? -33.436 -6.797 25.308 1.00 89.56 392 LYS A C 1
ATOM 3160 O O . LYS A 1 392 ? -33.523 -8.022 25.211 1.00 89.56 392 LYS A O 1
ATOM 3165 N N . TRP A 1 393 ? -33.219 -6.181 26.474 1.00 90.06 393 TRP A N 1
ATOM 3166 C CA . TRP A 1 393 ? -32.789 -6.890 27.690 1.00 90.06 393 TRP A CA 1
ATOM 3167 C C . TRP A 1 393 ? -33.615 -6.615 28.959 1.00 90.06 393 TRP A C 1
ATOM 3169 O O . TRP A 1 393 ? -33.430 -7.347 29.929 1.00 90.06 393 TRP A O 1
ATOM 3179 N N . SER A 1 394 ? -34.523 -5.631 28.991 1.00 82.75 394 SER A N 1
ATOM 3180 C CA . SER A 1 394 ? -35.257 -5.222 30.213 1.00 82.75 394 SER A CA 1
ATOM 3181 C C . SER A 1 394 ? -36.072 -6.338 30.886 1.00 82.75 394 SER A C 1
ATOM 3183 O O . SER A 1 394 ? -36.259 -6.303 32.099 1.00 82.75 394 SER A O 1
ATOM 3185 N N . GLY A 1 395 ? -36.508 -7.349 30.129 1.00 81.56 395 GLY A N 1
ATOM 3186 C CA . GLY A 1 395 ? -37.250 -8.510 30.637 1.00 81.56 395 GLY A CA 1
ATOM 3187 C C . GLY A 1 395 ? -36.412 -9.765 30.903 1.00 81.56 395 GLY A C 1
ATOM 3188 O O . GLY A 1 395 ? -36.977 -10.804 31.235 1.00 81.56 395 GLY A O 1
ATOM 3189 N N . GLN A 1 396 ? -35.088 -9.720 30.727 1.00 87.00 396 GLN A N 1
ATOM 3190 C CA . GLN A 1 396 ? -34.236 -10.897 30.913 1.00 87.00 396 GLN A CA 1
ATOM 3191 C C . GLN A 1 396 ? -33.630 -10.945 32.316 1.00 87.00 396 GLN A C 1
ATOM 3193 O O . GLN A 1 396 ? -32.990 -9.998 32.764 1.00 87.00 396 GLN A O 1
ATOM 3198 N N . THR A 1 397 ? -33.753 -12.094 32.985 1.00 80.88 397 THR A N 1
ATOM 3199 C CA . THR A 1 397 ? -33.234 -12.320 34.347 1.00 80.88 397 THR A CA 1
ATOM 3200 C C . THR A 1 397 ? -31.708 -12.188 34.435 1.00 80.88 397 THR A C 1
ATOM 3202 O O . THR A 1 397 ? -31.174 -11.890 35.499 1.00 80.8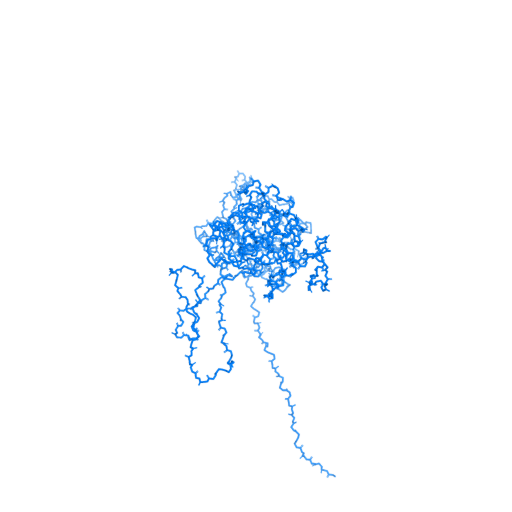8 397 THR A O 1
ATOM 3205 N N . GLN A 1 398 ? -30.994 -12.395 33.323 1.00 85.50 398 GLN A N 1
ATOM 3206 C CA . GLN A 1 398 ? -29.535 -12.291 33.239 1.00 85.50 398 GLN A CA 1
ATOM 3207 C C . GLN A 1 398 ? -29.108 -11.439 32.038 1.00 85.50 398 GLN A C 1
ATOM 3209 O O . GLN A 1 398 ? -28.581 -11.939 31.044 1.00 85.50 398 GLN A O 1
ATOM 3214 N N . ALA A 1 399 ? -29.336 -10.127 32.128 1.00 87.94 399 ALA A N 1
ATOM 3215 C CA . ALA A 1 399 ? -28.845 -9.193 31.123 1.00 87.94 399 ALA A CA 1
ATOM 3216 C C . ALA A 1 399 ? -27.295 -9.179 31.067 1.00 87.94 399 ALA A C 1
ATOM 3218 O O . ALA A 1 399 ? -26.626 -9.318 32.098 1.00 87.94 399 ALA A O 1
ATOM 3219 N N . PRO A 1 400 ? -26.683 -8.975 29.886 1.00 88.44 400 PRO A N 1
ATOM 3220 C CA . PRO A 1 400 ? -25.228 -8.935 29.754 1.00 88.44 400 PRO A CA 1
ATOM 3221 C C . PRO A 1 400 ? -24.583 -7.796 30.558 1.00 88.44 400 PRO A C 1
ATOM 3223 O O . PRO A 1 400 ? -25.101 -6.689 30.590 1.00 88.44 400 PRO A O 1
ATOM 3226 N N . ALA A 1 401 ? -23.378 -7.998 31.101 1.00 88.81 401 ALA A N 1
ATOM 3227 C CA . ALA A 1 401 ? -22.695 -6.992 31.937 1.00 88.81 401 ALA A CA 1
ATOM 3228 C C . ALA A 1 401 ? -22.571 -5.581 31.310 1.00 88.81 401 ALA A C 1
ATOM 3230 O O . ALA A 1 401 ? -22.591 -4.581 32.024 1.00 88.81 401 ALA A O 1
ATOM 3231 N N . TYR A 1 402 ? -22.464 -5.484 29.977 1.00 89.12 402 TYR A N 1
ATOM 3232 C CA . TYR A 1 402 ? -22.375 -4.193 29.283 1.00 89.12 402 TYR A CA 1
ATOM 3233 C C . TYR A 1 402 ? -23.659 -3.354 29.393 1.00 89.12 402 TYR A C 1
ATOM 3235 O O . TYR A 1 402 ? -23.583 -2.133 29.316 1.00 89.12 402 TYR A O 1
ATOM 3243 N N . TYR A 1 403 ? -24.816 -3.991 29.595 1.00 89.56 403 TYR A N 1
ATOM 3244 C CA . TYR A 1 403 ? -26.101 -3.321 29.789 1.00 89.56 403 TYR A CA 1
ATOM 3245 C C . TYR A 1 403 ? -26.079 -2.465 31.059 1.00 89.56 403 TYR A C 1
ATOM 3247 O O . TYR A 1 403 ? -26.373 -1.274 31.014 1.00 89.56 403 TYR A O 1
ATOM 3255 N N . PHE A 1 404 ? -25.621 -3.045 32.170 1.00 89.94 404 PHE A N 1
ATOM 3256 C CA . PHE A 1 404 ? -25.465 -2.326 33.434 1.00 89.94 404 PHE A CA 1
ATOM 3257 C C . PHE A 1 404 ? -24.331 -1.298 33.374 1.00 89.94 404 PHE A C 1
ATOM 3259 O O . PHE A 1 404 ? -24.492 -0.184 33.866 1.00 89.94 404 PHE A O 1
ATOM 3266 N N . SER A 1 405 ? -23.216 -1.633 32.708 1.00 90.62 405 SER A N 1
ATOM 3267 C CA . SER A 1 405 ? -22.108 -0.686 32.520 1.00 90.62 405 SER A CA 1
ATOM 3268 C C . SER A 1 405 ? -22.536 0.580 31.773 1.00 90.62 405 SER A C 1
ATOM 3270 O O . SER A 1 405 ? -22.056 1.654 32.109 1.00 90.62 405 SER A O 1
ATOM 3272 N N . LEU A 1 406 ? -23.420 0.490 30.770 1.00 89.94 406 LEU A N 1
ATOM 3273 C CA . LEU A 1 406 ? -23.884 1.685 30.061 1.00 89.94 406 LEU A CA 1
ATOM 3274 C C . LEU A 1 406 ? -24.716 2.592 30.968 1.00 89.94 406 LEU A C 1
ATOM 3276 O O . LEU A 1 406 ? -24.498 3.797 30.953 1.00 89.94 406 LEU A O 1
ATOM 3280 N N . LYS A 1 407 ? -25.614 2.029 31.784 1.00 88.81 407 LYS A N 1
ATOM 3281 C CA . LYS A 1 407 ? -26.432 2.811 32.727 1.00 88.81 407 LYS A CA 1
ATOM 3282 C C . LYS A 1 407 ? -25.577 3.530 33.768 1.00 88.81 407 LYS A C 1
ATOM 3284 O O . LYS A 1 407 ? -25.825 4.693 34.072 1.00 88.81 407 LYS A O 1
ATOM 3289 N N . GLU A 1 408 ? -24.539 2.858 34.263 1.00 89.75 408 GLU A N 1
ATOM 3290 C CA . GLU A 1 408 ? -23.538 3.472 35.138 1.00 89.75 408 GLU A CA 1
ATOM 3291 C C . GLU A 1 408 ? -22.866 4.665 34.438 1.00 89.75 408 GLU A C 1
ATOM 3293 O O . GLU A 1 408 ? -22.843 5.767 34.982 1.00 89.75 408 GLU A O 1
ATOM 3298 N N . TRP A 1 409 ? -22.399 4.477 33.198 1.00 90.00 409 TRP A N 1
ATOM 3299 C CA . TRP A 1 409 ? -21.701 5.525 32.444 1.00 90.00 409 TRP A CA 1
ATOM 3300 C C . TRP A 1 409 ? -22.616 6.694 32.085 1.00 90.00 409 TRP A C 1
ATOM 3302 O O . TRP A 1 409 ? -22.189 7.841 32.170 1.00 90.00 409 TRP A O 1
ATOM 3312 N N . ALA A 1 410 ? -23.873 6.424 31.730 1.00 89.25 410 ALA A N 1
ATOM 3313 C CA . ALA A 1 410 ? -24.864 7.435 31.377 1.00 89.25 410 ALA A CA 1
ATOM 3314 C C . ALA A 1 410 ? -25.065 8.462 32.499 1.00 89.25 410 ALA A C 1
ATOM 3316 O O . ALA A 1 410 ? -25.165 9.658 32.235 1.00 89.25 410 ALA A O 1
ATOM 3317 N N . SER A 1 411 ? -25.021 8.012 33.759 1.00 88.31 411 SER A N 1
ATOM 3318 C CA . SER A 1 411 ? -25.166 8.883 34.932 1.00 88.31 411 SER A CA 1
ATOM 3319 C C . SER A 1 411 ? -24.033 9.907 35.113 1.00 88.31 411 SER A C 1
ATOM 3321 O O . SER A 1 411 ? -24.184 10.863 35.885 1.00 88.31 411 SER A O 1
ATOM 3323 N N . ASP A 1 412 ? -22.912 9.713 34.412 1.00 89.50 412 ASP A N 1
ATOM 3324 C CA . ASP A 1 412 ? -21.719 10.555 34.470 1.00 89.50 412 ASP A CA 1
ATOM 3325 C C . ASP A 1 412 ? -21.561 11.486 33.265 1.00 89.50 412 ASP A C 1
ATOM 3327 O O . ASP A 1 412 ? -20.851 12.487 33.373 1.00 89.50 412 ASP A O 1
ATOM 3331 N N . VAL A 1 413 ? -22.224 11.194 32.141 1.00 89.88 413 VAL A N 1
ATOM 3332 C CA . VAL A 1 413 ? -22.104 11.963 30.885 1.00 89.88 413 VAL A CA 1
ATOM 3333 C C . VAL A 1 413 ? -22.558 13.411 31.057 1.00 89.88 413 VAL A C 1
ATOM 3335 O O . VAL A 1 413 ? -21.957 14.311 30.485 1.00 89.88 413 VAL A O 1
ATOM 3338 N N . SER A 1 414 ? -23.570 13.665 31.890 1.00 83.94 414 SER A N 1
ATOM 3339 C CA . SER A 1 414 ? -24.039 15.028 32.178 1.00 83.94 414 SER A CA 1
ATOM 3340 C C . SER A 1 414 ? -23.157 15.796 33.171 1.00 83.94 414 SER A C 1
ATOM 3342 O O . SER A 1 414 ? -23.334 16.999 33.344 1.00 83.94 414 SER A O 1
ATOM 3344 N N . LYS A 1 415 ? -22.219 15.117 33.846 1.00 87.69 415 LYS A N 1
ATOM 3345 C CA . LYS A 1 415 ? -21.427 15.677 34.956 1.00 87.69 415 LYS A CA 1
ATOM 3346 C C . LYS A 1 415 ? -19.957 15.891 34.610 1.00 87.69 415 LYS A C 1
ATOM 3348 O O . LYS A 1 415 ? -19.272 16.625 35.319 1.00 87.69 415 LYS A O 1
ATOM 3353 N N . ARG A 1 416 ? -19.440 15.187 33.603 1.00 89.12 416 ARG A N 1
ATOM 3354 C CA . ARG A 1 416 ? -18.009 15.117 33.280 1.00 89.12 416 ARG A CA 1
ATOM 3355 C C . ARG A 1 416 ? -17.804 15.141 31.771 1.00 89.12 416 ARG A C 1
ATOM 3357 O O . ARG A 1 416 ? -18.681 14.727 31.023 1.00 89.12 416 ARG A O 1
ATOM 3364 N N . ASP A 1 417 ? -16.621 15.570 31.338 1.00 91.50 417 ASP A N 1
ATOM 3365 C CA . ASP A 1 417 ? -16.232 15.508 29.926 1.00 91.50 417 ASP A CA 1
ATOM 3366 C C . ASP A 1 417 ? -16.335 14.068 29.389 1.00 91.50 417 ASP A C 1
ATOM 3368 O O . ASP A 1 417 ? -15.852 13.110 30.013 1.00 91.50 417 ASP A O 1
ATOM 3372 N N . GLY A 1 418 ? -16.957 13.927 28.216 1.00 92.38 418 GLY A N 1
ATOM 3373 C CA . GLY A 1 418 ? -17.219 12.643 27.575 1.00 92.38 418 GLY A CA 1
ATOM 3374 C C . GLY A 1 418 ? -15.959 11.809 27.327 1.00 92.38 418 GLY A C 1
ATOM 3375 O O . GLY A 1 418 ? -16.017 10.583 27.442 1.00 92.38 418 GLY A O 1
ATOM 3376 N N . ILE A 1 419 ? -14.798 12.424 27.079 1.00 93.81 419 ILE A N 1
ATOM 3377 C CA . ILE A 1 419 ? -13.531 11.698 26.896 1.00 93.81 419 ILE A CA 1
ATOM 3378 C C . ILE A 1 419 ? -13.144 10.971 28.190 1.00 93.81 419 ILE A C 1
ATOM 3380 O O . ILE A 1 419 ? -12.801 9.785 28.158 1.00 93.81 419 ILE A O 1
ATOM 3384 N N . TYR A 1 420 ? -13.244 11.636 29.346 1.00 94.44 420 TYR A N 1
ATOM 3385 C CA . TYR A 1 420 ? -12.922 11.020 30.638 1.00 94.44 420 TYR A CA 1
ATOM 3386 C C . TYR A 1 420 ? -13.906 9.907 31.002 1.00 94.44 420 TYR A C 1
ATOM 3388 O O . TYR A 1 420 ? -13.481 8.856 31.498 1.00 94.44 420 TYR A O 1
ATOM 3396 N N . VAL A 1 421 ? -15.196 10.095 30.707 1.00 94.12 421 VAL A N 1
ATOM 3397 C CA . VAL A 1 421 ? -16.225 9.062 30.907 1.00 94.12 421 VAL A CA 1
ATOM 3398 C C . VAL A 1 421 ? -15.942 7.847 30.016 1.00 94.12 421 VAL A C 1
ATOM 3400 O O . VAL A 1 421 ? -15.875 6.723 30.516 1.00 94.12 421 VAL A O 1
ATOM 3403 N N . ALA A 1 422 ? -15.654 8.054 28.728 1.00 93.69 422 ALA A N 1
ATOM 3404 C CA . ALA A 1 422 ? -15.336 6.987 27.775 1.00 93.69 422 ALA A CA 1
ATOM 3405 C C . ALA A 1 422 ? -14.032 6.228 28.114 1.00 93.69 422 ALA A C 1
ATOM 3407 O O . ALA A 1 422 ? -13.908 5.029 27.821 1.00 93.69 422 ALA A O 1
ATOM 3408 N N . LEU A 1 423 ? -13.073 6.897 28.765 1.00 92.56 423 LEU A N 1
ATOM 3409 C CA . LEU A 1 423 ? -11.847 6.295 29.306 1.00 92.56 423 LEU A CA 1
ATOM 3410 C C . LEU A 1 423 ? -12.051 5.593 30.656 1.00 92.56 423 LEU A C 1
ATOM 3412 O O . LEU A 1 423 ? -11.171 4.833 31.066 1.00 92.56 423 LEU A O 1
ATOM 3416 N N . LYS A 1 424 ? -13.173 5.830 31.350 1.00 91.44 424 LYS A N 1
ATOM 3417 C CA . LYS A 1 424 ? -13.404 5.442 32.756 1.00 91.44 424 LYS A CA 1
ATOM 3418 C C . LYS A 1 424 ? -12.331 6.008 33.695 1.00 91.44 424 LYS A C 1
ATOM 3420 O O . LYS A 1 424 ? -11.840 5.321 34.594 1.00 91.44 424 LYS A O 1
ATOM 3425 N N . ARG A 1 425 ? -11.912 7.251 33.455 1.00 92.62 425 ARG A N 1
ATOM 3426 C CA . ARG A 1 425 ? -10.853 7.949 34.203 1.00 92.62 425 ARG A CA 1
ATOM 3427 C C . ARG A 1 425 ? -11.313 9.350 34.605 1.00 92.62 425 ARG A C 1
ATOM 3429 O O . ARG A 1 425 ? -12.451 9.739 34.361 1.00 92.62 425 ARG A O 1
ATOM 3436 N N . ASN A 1 426 ? -10.452 10.083 35.298 1.00 90.00 426 ASN A N 1
ATOM 3437 C CA . ASN A 1 426 ? -10.673 11.481 35.667 1.00 90.00 426 ASN A CA 1
ATOM 3438 C C . ASN A 1 426 ? -9.501 12.349 35.186 1.00 90.00 426 ASN A C 1
ATOM 3440 O O . ASN A 1 426 ? -8.463 11.826 34.785 1.00 90.00 426 ASN A O 1
ATOM 3444 N N . GLU A 1 427 ? -9.645 13.671 35.272 1.00 86.12 427 GLU A N 1
ATOM 3445 C CA . GLU A 1 427 ? -8.613 14.635 34.853 1.00 86.12 427 GLU A CA 1
ATOM 3446 C C . GLU A 1 427 ? -7.253 14.432 35.534 1.00 86.12 427 GLU A C 1
ATOM 3448 O O . GLU A 1 427 ? -6.210 14.691 34.937 1.00 86.12 427 GLU A O 1
ATOM 3453 N N . LYS A 1 428 ? -7.259 13.962 36.787 1.00 88.94 428 LYS A N 1
ATOM 3454 C CA . LYS A 1 428 ? -6.054 13.746 37.602 1.00 88.94 428 LYS A CA 1
ATOM 3455 C C . LYS A 1 428 ? -5.388 12.395 37.336 1.00 88.94 428 LYS A C 1
ATOM 3457 O O . LYS A 1 428 ? -4.338 12.121 37.909 1.00 88.94 428 LYS A O 1
ATOM 3462 N N . SER A 1 429 ? -6.006 11.541 36.522 1.00 92.56 429 SER A N 1
ATOM 3463 C CA . SER A 1 429 ? -5.471 10.222 36.205 1.00 92.56 429 SER A CA 1
ATOM 3464 C C . SER A 1 429 ? -4.189 10.372 35.393 1.00 92.56 429 SER A C 1
ATOM 3466 O O . SER A 1 429 ? -4.114 11.197 34.481 1.00 92.56 429 SER A O 1
ATOM 3468 N N . ILE A 1 430 ? -3.196 9.559 35.734 1.00 93.00 430 ILE A N 1
ATOM 3469 C CA . ILE A 1 430 ? -1.902 9.506 35.057 1.00 93.00 430 ILE A CA 1
ATOM 3470 C C . ILE A 1 430 ? -1.939 8.364 34.040 1.00 93.00 430 ILE A C 1
ATOM 3472 O O . ILE A 1 430 ? -2.562 7.324 34.286 1.00 93.00 430 ILE A O 1
ATOM 3476 N N . ILE A 1 431 ? -1.313 8.575 32.888 1.00 93.06 431 ILE A N 1
ATOM 3477 C CA . ILE A 1 431 ? -1.081 7.546 31.878 1.00 93.06 431 ILE A CA 1
ATOM 3478 C C . ILE A 1 431 ? 0.423 7.330 31.707 1.00 93.06 431 ILE A C 1
ATOM 3480 O O . ILE A 1 431 ? 1.187 8.287 31.584 1.00 93.06 431 ILE A O 1
ATOM 3484 N N . ASP A 1 432 ? 0.826 6.061 31.717 1.00 92.25 432 ASP A N 1
ATOM 3485 C CA . ASP A 1 432 ? 2.195 5.654 31.419 1.00 92.25 432 ASP A CA 1
ATOM 3486 C C . ASP A 1 432 ? 2.428 5.689 29.907 1.00 92.25 432 ASP A C 1
ATOM 3488 O O . ASP A 1 432 ? 1.652 5.112 29.136 1.00 92.25 432 ASP A O 1
ATOM 3492 N N . LEU A 1 433 ? 3.504 6.356 29.501 1.00 92.88 433 LEU A N 1
ATOM 3493 C CA . LEU A 1 433 ? 3.932 6.516 28.117 1.00 92.88 433 LEU A CA 1
ATOM 3494 C C . LEU A 1 433 ? 5.312 5.850 27.970 1.00 92.88 433 LEU A C 1
ATOM 3496 O O . LEU A 1 433 ? 6.345 6.492 28.188 1.00 92.88 433 LEU A O 1
ATOM 3500 N N . PRO A 1 434 ? 5.349 4.530 27.710 1.00 90.00 434 PRO A N 1
ATOM 3501 C CA . PRO A 1 434 ? 6.573 3.735 27.787 1.00 90.00 434 PRO A CA 1
ATOM 3502 C C . PRO A 1 434 ? 7.631 4.112 26.739 1.00 90.00 434 PRO A C 1
ATOM 3504 O O . PRO A 1 434 ? 8.821 3.963 27.011 1.00 90.00 434 PRO A O 1
ATOM 3507 N N . PHE A 1 435 ? 7.239 4.619 25.569 1.00 89.06 435 PHE A N 1
ATOM 3508 C CA . PHE A 1 435 ? 8.157 4.953 24.473 1.00 89.06 435 PHE A CA 1
ATOM 3509 C C . PHE A 1 435 ? 8.805 6.320 24.663 1.00 89.06 435 PHE A C 1
ATOM 3511 O O . PHE A 1 435 ? 9.982 6.497 24.352 1.00 89.06 435 PHE A O 1
ATOM 3518 N N . SER A 1 436 ? 8.063 7.275 25.220 1.00 88.31 436 SER A N 1
ATOM 3519 C CA . SER A 1 436 ? 8.618 8.556 25.663 1.00 88.31 436 SER A CA 1
ATOM 3520 C C . SER A 1 436 ? 9.226 8.505 27.069 1.00 88.31 436 SER A C 1
ATOM 3522 O O . SER A 1 436 ? 9.854 9.480 27.476 1.00 88.31 436 SER A O 1
ATOM 3524 N N . GLN A 1 437 ? 9.083 7.380 27.782 1.00 90.31 437 GLN A N 1
ATOM 3525 C CA . GLN A 1 437 ? 9.544 7.165 29.160 1.00 90.31 437 GLN A CA 1
ATOM 3526 C C . GLN A 1 437 ? 9.005 8.219 30.137 1.00 90.31 437 GLN A C 1
ATOM 3528 O O . GLN A 1 437 ? 9.719 8.712 31.012 1.00 90.31 437 GLN A O 1
ATOM 3533 N N . LYS A 1 438 ? 7.730 8.587 29.974 1.00 90.88 438 LYS A N 1
ATOM 3534 C CA . LYS A 1 438 ? 7.068 9.627 30.768 1.00 90.88 438 LYS A CA 1
ATOM 3535 C C . LYS A 1 438 ? 5.806 9.116 31.443 1.00 90.88 438 LYS A C 1
ATOM 3537 O O . LYS A 1 438 ? 5.154 8.183 30.980 1.00 90.88 438 LYS A O 1
ATOM 3542 N N . GLN A 1 439 ? 5.449 9.789 32.528 1.00 91.19 439 GLN A N 1
ATOM 3543 C CA . GLN A 1 439 ? 4.149 9.683 33.174 1.00 91.19 439 GLN A CA 1
ATOM 3544 C C . GLN A 1 439 ? 3.499 11.056 33.135 1.00 91.19 439 GLN A C 1
ATOM 3546 O O . GLN A 1 439 ? 4.022 12.003 33.717 1.00 91.19 439 GLN A O 1
ATOM 3551 N N . GLU A 1 440 ? 2.374 11.163 32.440 1.00 91.62 440 GLU A N 1
ATOM 3552 C CA . GLU A 1 440 ? 1.701 12.442 32.214 1.00 91.62 440 GLU A CA 1
ATOM 3553 C C . GLU A 1 440 ? 0.244 12.356 32.657 1.00 91.62 440 GLU A C 1
ATOM 3555 O O . GLU A 1 440 ? -0.386 11.292 32.607 1.00 91.62 440 GLU A O 1
ATOM 3560 N N . LYS A 1 441 ? -0.329 13.480 33.092 1.00 92.75 441 LYS A N 1
ATOM 3561 C CA . LYS A 1 441 ? -1.770 13.530 33.359 1.00 92.75 441 LYS A CA 1
ATOM 3562 C C . LYS A 1 441 ? -2.513 13.464 32.033 1.00 92.75 441 LYS A C 1
ATOM 3564 O O . LYS A 1 441 ? -2.125 14.112 31.065 1.00 92.75 441 LYS A O 1
ATOM 3569 N N . ILE A 1 442 ? -3.638 12.751 32.000 1.00 91.56 442 ILE A N 1
ATOM 3570 C CA . ILE A 1 442 ? -4.434 12.600 30.770 1.00 91.56 442 ILE A CA 1
ATOM 3571 C C . ILE A 1 442 ? -4.804 13.966 30.170 1.00 91.56 442 ILE A C 1
ATOM 3573 O O . ILE A 1 442 ? -4.761 14.121 28.955 1.00 91.56 442 ILE A O 1
ATOM 3577 N N . LYS A 1 443 ? -5.119 14.969 31.002 1.00 90.81 443 LYS A N 1
ATOM 3578 C CA . LYS A 1 443 ? -5.412 16.341 30.552 1.00 90.81 443 LYS A CA 1
ATOM 3579 C C . LYS A 1 443 ? -4.288 16.947 29.703 1.00 90.81 443 LYS A C 1
ATOM 3581 O O . LYS A 1 443 ? -4.562 17.524 28.654 1.00 90.81 443 LYS A O 1
ATOM 3586 N N . ASP A 1 444 ? -3.043 16.763 30.127 1.00 89.62 444 ASP A N 1
ATOM 3587 C CA . ASP A 1 444 ? -1.874 17.332 29.458 1.00 89.62 444 ASP A CA 1
ATOM 3588 C C . ASP A 1 444 ? -1.605 16.595 28.130 1.00 89.62 444 ASP A C 1
ATOM 3590 O O . ASP A 1 444 ? -1.285 17.212 27.109 1.00 89.62 444 ASP A O 1
ATOM 3594 N N . VAL A 1 445 ? -1.864 15.282 28.094 1.00 89.19 445 VAL A N 1
ATOM 3595 C CA . VAL A 1 445 ? -1.790 14.475 26.863 1.00 89.19 445 VAL A CA 1
ATOM 3596 C C . VAL A 1 445 ? -2.874 14.867 25.853 1.00 89.19 445 VAL A C 1
ATOM 3598 O O . VAL A 1 445 ? -2.564 14.969 24.672 1.00 89.19 445 VAL A O 1
ATOM 3601 N N . ILE A 1 446 ? -4.112 15.138 26.289 1.00 87.06 446 ILE A N 1
ATOM 3602 C CA . ILE A 1 446 ? -5.199 15.607 25.401 1.00 87.06 446 ILE A CA 1
ATOM 3603 C C . ILE A 1 446 ? -4.813 16.931 24.727 1.00 87.06 446 ILE A C 1
ATOM 3605 O O . ILE A 1 446 ? -5.073 17.129 23.543 1.00 87.06 446 ILE A O 1
ATOM 3609 N N . SER A 1 447 ? -4.179 17.839 25.472 1.00 80.69 447 SER A N 1
ATOM 3610 C CA . SER A 1 447 ? -3.798 19.164 24.968 1.00 80.69 447 SER A CA 1
ATOM 3611 C C . SER A 1 447 ? -2.543 19.186 24.084 1.00 80.69 447 SER A C 1
ATOM 3613 O O . SER A 1 447 ? -2.219 20.228 23.517 1.00 80.69 447 SER A O 1
ATOM 3615 N N . SER A 1 448 ? -1.822 18.068 23.959 1.00 82.75 448 SER A N 1
ATOM 3616 C CA . SER A 1 448 ? -0.521 18.009 23.287 1.00 82.75 448 SER A CA 1
ATOM 3617 C C . SER A 1 448 ? -0.487 16.993 22.140 1.00 82.75 448 SER A C 1
ATOM 3619 O O . SER A 1 448 ? -1.297 16.076 22.048 1.00 82.75 448 SER A O 1
ATOM 3621 N N . HIS A 1 449 ? 0.512 17.110 21.259 1.00 78.56 449 HIS A N 1
ATOM 3622 C CA . HIS A 1 449 ? 0.766 16.116 20.203 1.00 78.56 449 HIS A CA 1
ATOM 3623 C C . HIS A 1 449 ? 1.378 14.804 20.727 1.00 78.56 449 HIS A C 1
ATOM 3625 O O . HIS A 1 449 ? 1.577 13.858 19.964 1.00 78.56 449 HIS A O 1
ATOM 3631 N N . LEU A 1 450 ? 1.676 14.733 22.028 1.00 85.06 450 LEU A N 1
ATOM 3632 C CA . LEU A 1 450 ? 2.363 13.614 22.665 1.00 85.06 450 LEU A CA 1
ATOM 3633 C C . LEU A 1 450 ? 1.592 12.294 22.488 1.00 85.06 450 LEU A C 1
ATOM 3635 O O . LEU A 1 450 ? 2.192 11.269 22.169 1.00 85.06 450 LEU A O 1
ATOM 3639 N N . GLY A 1 451 ? 0.259 12.336 22.614 1.00 87.69 451 GLY A N 1
ATOM 3640 C CA . GLY A 1 451 ? -0.600 11.157 22.469 1.00 87.69 451 GLY A CA 1
ATOM 3641 C C . GLY A 1 451 ? -0.541 10.525 21.076 1.00 87.69 451 GLY A C 1
ATOM 3642 O O . GLY A 1 451 ? -0.525 9.301 20.961 1.00 87.69 451 GLY A O 1
ATOM 3643 N N . ALA A 1 452 ? -0.432 11.342 20.022 1.00 91.56 452 ALA A N 1
ATOM 3644 C CA . ALA A 1 452 ? -0.378 10.862 18.642 1.00 91.56 452 ALA A CA 1
ATOM 3645 C C . ALA A 1 452 ? 0.925 10.107 18.344 1.00 91.56 452 ALA A C 1
ATOM 3647 O O . ALA A 1 452 ? 0.880 9.040 17.724 1.00 91.56 452 ALA A O 1
ATOM 3648 N N . ASN A 1 453 ? 2.060 10.640 18.807 1.00 91.44 453 ASN A N 1
ATOM 3649 C CA . ASN A 1 453 ? 3.372 10.019 18.626 1.00 91.44 453 ASN A CA 1
ATOM 3650 C C . ASN A 1 453 ? 3.474 8.717 19.420 1.00 91.44 453 ASN A C 1
ATOM 3652 O O . ASN A 1 453 ? 3.853 7.685 18.867 1.00 91.44 453 ASN A O 1
ATOM 3656 N N . GLU A 1 454 ? 3.070 8.743 20.693 1.00 94.06 454 GLU A N 1
ATOM 3657 C CA . GLU A 1 454 ? 3.076 7.553 21.543 1.00 94.06 454 GLU A CA 1
ATOM 3658 C C . GLU A 1 454 ? 2.178 6.450 20.963 1.00 94.06 454 GLU A C 1
ATOM 3660 O O . GLU A 1 454 ? 2.556 5.281 20.944 1.00 94.06 454 GLU A O 1
ATOM 3665 N N . LEU A 1 455 ? 1.012 6.820 20.421 1.00 95.88 455 LEU A N 1
ATOM 3666 C CA . LEU A 1 455 ? 0.110 5.892 19.742 1.00 95.88 455 LEU A CA 1
ATOM 3667 C C . LEU A 1 455 ? 0.765 5.242 18.522 1.00 95.88 455 LEU A C 1
ATOM 3669 O O . LEU A 1 455 ? 0.617 4.038 18.321 1.00 95.88 455 LEU A O 1
ATOM 3673 N N . SER A 1 456 ? 1.494 6.014 17.713 1.00 95.19 456 SER A N 1
ATOM 3674 C CA . SER A 1 456 ? 2.221 5.475 16.562 1.00 95.19 456 SER A CA 1
ATOM 3675 C C . SER A 1 456 ? 3.282 4.462 16.993 1.00 95.19 456 SER A C 1
ATOM 3677 O O . SER A 1 456 ? 3.328 3.363 16.437 1.00 95.19 456 SER A O 1
ATOM 3679 N N . PHE A 1 457 ? 4.071 4.776 18.026 1.00 93.88 457 PHE A N 1
ATOM 3680 C CA . PHE A 1 457 ? 5.073 3.851 18.561 1.00 93.88 457 PHE A CA 1
ATOM 3681 C C . PHE A 1 457 ? 4.447 2.594 19.168 1.00 93.88 457 PHE A C 1
ATOM 3683 O O . PHE A 1 457 ? 4.900 1.495 18.862 1.00 93.88 457 PHE A O 1
ATOM 3690 N N . ALA A 1 458 ? 3.368 2.730 19.942 1.00 94.81 458 ALA A N 1
ATOM 3691 C CA . ALA A 1 458 ? 2.670 1.596 20.542 1.00 94.81 458 ALA A CA 1
ATOM 3692 C C . ALA A 1 458 ? 2.082 0.644 19.489 1.00 94.81 458 ALA A C 1
ATOM 3694 O O . ALA A 1 458 ? 2.191 -0.574 19.625 1.00 94.81 458 ALA A O 1
ATOM 3695 N N . CYS A 1 459 ? 1.502 1.186 18.415 1.00 95.06 459 CYS A N 1
ATOM 3696 C CA . CYS A 1 459 ? 1.007 0.389 17.295 1.00 95.06 459 CYS A CA 1
ATOM 3697 C C . CYS A 1 459 ? 2.145 -0.311 16.534 1.00 95.06 459 CYS A C 1
ATOM 3699 O O . CYS A 1 459 ? 1.990 -1.462 16.125 1.00 95.06 459 CYS A O 1
ATOM 3701 N N . LEU A 1 460 ? 3.284 0.364 16.349 1.00 91.12 460 LEU A N 1
ATOM 3702 C CA . LEU A 1 460 ? 4.439 -0.209 15.658 1.00 91.12 460 LEU A CA 1
ATOM 3703 C C . LEU A 1 460 ? 5.115 -1.315 16.477 1.00 91.12 460 LEU A C 1
ATOM 3705 O O . LEU A 1 460 ? 5.518 -2.331 15.917 1.00 91.12 460 LEU A O 1
ATOM 3709 N N . ASP A 1 461 ? 5.234 -1.118 17.787 1.00 90.94 461 ASP A N 1
ATOM 3710 C CA . ASP A 1 461 ? 5.751 -2.114 18.724 1.00 90.94 461 ASP A CA 1
ATOM 3711 C C . ASP A 1 461 ? 4.872 -3.365 18.743 1.00 90.94 461 ASP A C 1
ATOM 3713 O O . ASP A 1 461 ? 5.391 -4.475 18.651 1.00 90.94 461 ASP A O 1
ATOM 3717 N N . LEU A 1 462 ? 3.547 -3.190 18.750 1.00 90.62 462 LEU A N 1
ATOM 3718 C CA . LEU A 1 462 ? 2.613 -4.307 18.656 1.00 90.62 462 LEU A CA 1
ATOM 3719 C C . LEU A 1 462 ? 2.829 -5.101 17.363 1.00 90.62 462 LEU A C 1
ATOM 3721 O O . LEU A 1 462 ? 2.985 -6.314 17.428 1.00 90.62 462 LEU A O 1
ATOM 3725 N N . PHE A 1 463 ? 2.932 -4.421 16.219 1.00 88.25 463 PHE A N 1
ATOM 3726 C CA . PHE A 1 463 ? 3.193 -5.075 14.934 1.00 88.25 463 PHE A CA 1
ATOM 3727 C C . PHE A 1 463 ? 4.532 -5.833 14.898 1.00 88.25 463 PHE A C 1
ATOM 3729 O O . PHE A 1 463 ? 4.606 -6.922 14.334 1.00 88.25 463 PHE A O 1
ATOM 3736 N N . LYS A 1 464 ? 5.604 -5.261 15.462 1.00 86.25 464 LYS A N 1
ATOM 3737 C CA . LYS A 1 464 ? 6.951 -5.857 15.401 1.00 86.25 464 LYS A CA 1
ATOM 3738 C C . LYS A 1 464 ? 7.157 -6.981 16.411 1.00 86.25 464 LYS A C 1
ATOM 3740 O O . LYS A 1 464 ? 7.777 -7.988 16.087 1.00 86.25 464 LYS A O 1
ATOM 3745 N N . ASN A 1 465 ? 6.681 -6.778 17.634 1.00 82.38 465 ASN A N 1
ATOM 3746 C CA . ASN A 1 465 ? 7.043 -7.592 18.790 1.00 82.38 465 ASN A CA 1
ATOM 3747 C C . ASN A 1 465 ? 5.861 -8.406 19.338 1.00 82.38 465 ASN A C 1
ATOM 3749 O O . ASN A 1 465 ? 6.045 -9.183 20.275 1.00 82.38 465 ASN A O 1
ATOM 3753 N N . GLY A 1 466 ? 4.646 -8.225 18.804 1.00 80.62 466 GLY A N 1
ATOM 3754 C CA . GLY A 1 466 ? 3.437 -8.896 19.291 1.00 80.62 466 GLY A CA 1
ATOM 3755 C C . GLY A 1 466 ? 3.085 -8.536 20.738 1.00 80.62 466 GLY A C 1
ATOM 3756 O O . GLY A 1 466 ? 2.405 -9.301 21.427 1.00 80.62 466 GLY A O 1
ATOM 3757 N N . THR A 1 467 ? 3.582 -7.404 21.247 1.00 76.56 467 THR A N 1
ATOM 3758 C CA . THR A 1 467 ? 3.361 -6.976 22.631 1.00 76.56 467 THR A CA 1
ATOM 3759 C C . THR A 1 467 ? 1.876 -6.708 22.873 1.00 76.56 467 THR A C 1
ATOM 3761 O O . THR A 1 467 ? 1.166 -6.133 22.047 1.00 76.56 467 THR A O 1
ATOM 3764 N N . ASN A 1 468 ? 1.365 -7.091 24.047 1.00 78.75 468 ASN A N 1
ATOM 3765 C CA . ASN A 1 468 ? -0.053 -6.923 24.383 1.00 78.75 468 ASN A CA 1
ATOM 3766 C C . ASN A 1 468 ? -0.397 -5.480 24.818 1.00 78.75 468 ASN A C 1
ATOM 3768 O O . ASN A 1 468 ? -1.075 -5.252 25.819 1.00 78.75 468 ASN A O 1
ATOM 3772 N N . ASN A 1 469 ? 0.044 -4.488 24.043 1.00 87.50 469 ASN A N 1
ATOM 3773 C CA . ASN A 1 469 ? -0.199 -3.062 24.277 1.00 87.50 469 ASN A CA 1
ATOM 3774 C C . ASN A 1 469 ? -1.511 -2.566 23.634 1.00 87.50 469 ASN A C 1
ATOM 3776 O O . ASN A 1 469 ? -1.743 -1.361 23.506 1.00 87.50 469 ASN A O 1
ATOM 3780 N N . LYS A 1 470 ? -2.422 -3.481 23.262 1.00 92.62 470 LYS A N 1
ATOM 3781 C CA . LYS A 1 470 ? -3.697 -3.167 22.584 1.00 92.62 470 LYS A CA 1
ATOM 3782 C C . LYS A 1 470 ? -4.547 -2.162 23.357 1.00 92.62 470 LYS A C 1
ATOM 3784 O O . LYS A 1 470 ? -5.191 -1.294 22.768 1.00 92.62 470 LYS A O 1
ATOM 3789 N N . ASP A 1 471 ? -4.568 -2.290 24.680 1.00 92.81 471 ASP A N 1
ATOM 3790 C CA . ASP A 1 471 ? -5.348 -1.407 25.542 1.00 92.81 471 ASP A CA 1
ATOM 3791 C C . ASP A 1 471 ? -4.779 0.012 25.612 1.00 92.81 471 ASP A C 1
ATOM 3793 O O . ASP A 1 471 ? -5.539 0.977 25.517 1.00 92.81 471 ASP A O 1
ATOM 3797 N N . LEU A 1 472 ? -3.451 0.133 25.695 1.00 94.25 472 LEU A N 1
ATOM 3798 C CA . LEU A 1 472 ? -2.761 1.418 25.625 1.00 94.25 472 LEU A CA 1
ATOM 3799 C C . LEU A 1 472 ? -3.068 2.114 24.294 1.00 94.25 472 LEU A C 1
ATOM 3801 O O . LEU A 1 472 ? -3.494 3.266 24.303 1.00 94.25 472 LEU A O 1
ATOM 3805 N N . CYS A 1 473 ? -2.968 1.392 23.173 1.00 95.81 473 CYS A N 1
ATOM 3806 C CA . CYS A 1 473 ? -3.277 1.934 21.849 1.00 95.81 473 CYS A CA 1
ATOM 3807 C C . CYS A 1 473 ? -4.711 2.484 21.781 1.00 95.81 473 CYS A C 1
ATOM 3809 O O . CYS A 1 473 ? -4.926 3.610 21.347 1.00 95.81 473 CYS A O 1
ATOM 3811 N N . ARG A 1 474 ? -5.713 1.731 22.258 1.00 95.25 474 ARG A N 1
ATOM 3812 C CA . ARG A 1 474 ? -7.113 2.198 22.270 1.00 95.25 474 ARG A CA 1
ATOM 3813 C C . ARG A 1 474 ? -7.323 3.430 23.150 1.00 95.25 474 ARG A C 1
ATOM 3815 O O . ARG A 1 474 ? -8.130 4.290 22.803 1.00 95.25 474 ARG A O 1
ATOM 3822 N N . ARG A 1 475 ? -6.655 3.495 24.306 1.00 94.88 475 ARG A N 1
ATOM 3823 C CA . ARG A 1 475 ? -6.746 4.646 25.214 1.00 94.88 475 ARG A CA 1
ATOM 3824 C C . ARG A 1 475 ? -6.118 5.884 24.589 1.00 94.88 475 ARG A C 1
ATOM 3826 O O . ARG A 1 475 ? -6.763 6.925 24.572 1.00 94.88 475 ARG A O 1
ATOM 3833 N N . LEU A 1 476 ? -4.911 5.757 24.041 1.00 96.06 476 LEU A N 1
ATOM 3834 C CA . LEU A 1 476 ? -4.218 6.851 23.361 1.00 96.06 476 LEU A CA 1
ATOM 3835 C C . LEU A 1 476 ? -4.988 7.330 22.126 1.00 96.06 476 LEU A C 1
ATOM 3837 O O . LEU A 1 476 ? -5.072 8.532 21.899 1.00 96.06 476 LEU A O 1
ATOM 3841 N N . ASP A 1 477 ? -5.615 6.423 21.378 1.00 97.00 477 ASP A N 1
ATOM 3842 C CA . ASP A 1 477 ? -6.477 6.766 20.243 1.00 97.00 477 ASP A CA 1
ATOM 3843 C C . ASP A 1 477 ? -7.676 7.630 20.650 1.00 97.00 477 ASP A C 1
ATOM 3845 O O . ASP A 1 477 ? -7.931 8.679 20.058 1.00 97.00 477 ASP A O 1
ATOM 3849 N N . LEU A 1 478 ? -8.373 7.224 21.715 1.00 95.88 478 LEU A N 1
ATOM 3850 C CA . LEU A 1 478 ? -9.487 7.983 22.278 1.00 95.88 478 LEU A CA 1
ATOM 3851 C C . LEU A 1 478 ? -9.032 9.340 22.838 1.00 95.88 478 LEU A C 1
ATOM 3853 O O . LEU A 1 478 ? -9.696 10.343 22.603 1.00 95.88 478 LEU A O 1
ATOM 3857 N N . ILE A 1 479 ? -7.894 9.385 23.536 1.00 95.25 479 ILE A N 1
ATOM 3858 C CA . ILE A 1 479 ? -7.302 10.624 24.067 1.00 95.25 479 ILE A CA 1
ATOM 3859 C C . ILE A 1 479 ? -6.960 11.598 22.934 1.00 95.25 479 ILE A C 1
ATOM 3861 O O . ILE A 1 479 ? -7.241 12.787 23.038 1.00 95.25 479 ILE A O 1
ATOM 3865 N N . THR A 1 480 ? -6.374 11.089 21.850 1.00 95.31 480 THR A N 1
ATOM 3866 C CA . THR A 1 480 ? -5.832 11.915 20.764 1.00 95.31 480 THR A CA 1
ATOM 3867 C C . THR A 1 480 ? -6.924 12.423 19.823 1.00 95.31 480 THR A C 1
ATOM 3869 O O . THR A 1 480 ? -6.849 13.550 19.335 1.00 95.31 480 THR A O 1
ATOM 3872 N N . TYR A 1 481 ? -7.937 11.601 19.533 1.00 96.06 481 TYR A N 1
ATOM 3873 C CA . TYR A 1 481 ? -8.919 11.899 18.484 1.00 96.06 481 TYR A CA 1
ATOM 3874 C C . TYR A 1 481 ? -10.367 11.986 18.978 1.00 96.06 481 TYR A C 1
ATOM 3876 O O . TYR A 1 481 ? -11.231 12.408 18.209 1.00 96.06 481 TYR A O 1
ATOM 3884 N N . GLY A 1 482 ? -10.648 11.650 20.242 1.00 95.38 482 GLY A N 1
ATOM 3885 C CA . GLY A 1 482 ? -11.999 11.682 20.811 1.00 95.38 482 GLY A CA 1
ATOM 3886 C C . GLY A 1 482 ? -12.646 13.064 20.744 1.00 95.38 482 GLY A C 1
ATOM 3887 O O . GLY A 1 482 ? -13.798 13.166 20.335 1.00 95.38 482 GLY A O 1
ATOM 3888 N N . GLN A 1 483 ? -11.883 14.127 21.024 1.00 94.44 483 GLN A N 1
ATOM 3889 C CA . GLN A 1 483 ? -12.379 15.509 20.984 1.00 94.44 483 GLN A CA 1
ATOM 3890 C C . GLN A 1 483 ? -1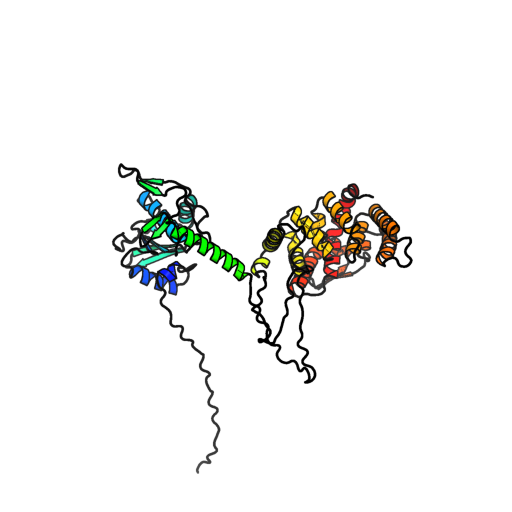2.961 15.883 19.615 1.00 94.44 483 GLN A C 1
ATOM 3892 O O . GLN A 1 483 ? -14.040 16.460 19.528 1.00 94.44 483 GLN A O 1
ATOM 3897 N N . ARG A 1 484 ? -12.288 15.480 18.532 1.00 95.12 484 ARG A N 1
ATOM 3898 C CA . ARG A 1 484 ? -12.752 15.743 17.162 1.00 95.12 484 ARG A CA 1
ATOM 3899 C C . ARG A 1 484 ? -14.057 15.020 16.844 1.00 95.12 484 ARG A C 1
ATOM 3901 O O . ARG A 1 484 ? -14.849 15.508 16.048 1.00 95.12 484 ARG A O 1
ATOM 3908 N N . VAL A 1 485 ? -14.302 13.857 17.450 1.00 95.69 485 VAL A N 1
ATOM 3909 C CA . VAL A 1 485 ? -15.593 13.167 17.310 1.00 95.69 485 VAL A CA 1
ATOM 3910 C C . VAL A 1 485 ? -16.689 13.922 18.055 1.00 95.69 485 VAL A C 1
ATOM 3912 O O . VAL A 1 485 ? -17.774 14.095 17.499 1.00 95.69 485 VAL A O 1
ATOM 3915 N N . THR A 1 486 ? -16.396 14.430 19.254 1.00 95.44 486 THR A N 1
ATOM 3916 C CA . THR A 1 486 ? -17.315 15.281 20.025 1.00 95.44 486 THR A CA 1
ATOM 3917 C C . THR A 1 486 ? -17.699 16.543 19.248 1.00 95.44 486 THR A C 1
ATOM 3919 O O . THR A 1 486 ? -18.878 16.883 19.168 1.00 95.44 486 THR A O 1
ATOM 3922 N N . GLU A 1 487 ? -16.741 17.195 18.585 1.00 95.81 487 GLU A N 1
ATOM 3923 C CA . GLU A 1 487 ? -16.978 18.368 17.722 1.00 95.81 487 GLU A CA 1
ATOM 3924 C C . GLU A 1 487 ? -17.900 18.063 16.527 1.00 95.81 487 GLU A C 1
ATOM 3926 O O . GLU A 1 487 ? -18.615 18.936 16.037 1.00 95.81 487 GLU A O 1
ATOM 3931 N N . MET A 1 488 ? -17.917 16.815 16.052 1.00 95.75 488 MET A N 1
ATOM 3932 C CA . MET A 1 488 ? -18.778 16.369 14.951 1.00 95.75 488 MET A CA 1
ATOM 3933 C C . MET A 1 488 ? -20.157 15.874 15.417 1.00 95.75 488 MET A C 1
ATOM 3935 O O . MET A 1 488 ? -20.990 15.537 14.568 1.00 95.75 488 MET A O 1
ATOM 3939 N N . SER A 1 489 ? -20.410 15.820 16.729 1.00 95.31 489 SER A N 1
ATOM 3940 C CA . SER A 1 489 ? -21.555 15.125 17.332 1.00 95.31 489 SER A CA 1
ATOM 3941 C C . SER A 1 489 ? -22.905 15.561 16.767 1.00 95.31 489 SER A C 1
ATOM 3943 O O . SER A 1 489 ? -23.627 14.727 16.221 1.00 95.31 489 SER A O 1
ATOM 3945 N N . ASP A 1 490 ? -23.220 16.855 16.788 1.00 95.50 490 ASP A N 1
ATOM 3946 C CA . ASP A 1 490 ? -24.502 17.385 16.300 1.00 95.50 490 ASP A CA 1
ATOM 3947 C C . ASP A 1 490 ? -24.759 17.064 14.826 1.00 95.50 490 ASP A C 1
ATOM 3949 O O . ASP A 1 490 ? -25.896 16.852 14.405 1.00 95.50 490 ASP A O 1
ATOM 3953 N N . ASN A 1 491 ? -23.700 16.980 14.020 1.00 96.44 491 ASN A N 1
ATOM 3954 C CA . ASN A 1 491 ? -23.826 16.622 12.613 1.00 96.44 491 ASN A CA 1
ATOM 3955 C C . ASN A 1 491 ? -24.010 15.119 12.404 1.00 96.44 491 ASN A C 1
ATOM 3957 O O . ASN A 1 491 ? -24.675 14.731 11.445 1.00 96.44 491 ASN A O 1
ATOM 3961 N N . ILE A 1 492 ? -23.437 14.280 13.268 1.00 95.88 492 ILE A N 1
ATOM 3962 C CA . ILE A 1 492 ? -23.618 12.824 13.227 1.00 95.88 492 ILE A CA 1
ATOM 3963 C C . ILE A 1 492 ? -25.028 12.463 13.708 1.00 95.88 492 ILE A C 1
ATOM 3965 O O . ILE A 1 492 ? -25.705 11.676 13.045 1.00 95.88 492 ILE A O 1
ATOM 3969 N N . LYS A 1 493 ? -25.498 13.084 14.801 1.00 95.44 493 LYS A N 1
ATOM 3970 C CA . LYS A 1 493 ? -26.818 12.838 15.407 1.00 95.44 493 LYS A CA 1
ATOM 3971 C C . LYS A 1 493 ? -27.976 13.025 14.421 1.00 95.44 493 LYS A C 1
ATOM 3973 O O . LYS A 1 493 ? -28.905 12.232 14.447 1.00 95.44 493 LYS A O 1
ATOM 3978 N N . LYS A 1 494 ? -27.875 13.965 13.470 1.00 95.69 494 LYS A N 1
ATOM 3979 C CA . LYS A 1 494 ? -28.869 14.174 12.388 1.00 95.69 494 LYS A CA 1
ATOM 3980 C C . LYS A 1 494 ? -29.154 12.934 11.527 1.00 95.69 494 LYS A C 1
ATOM 3982 O O . LYS A 1 494 ? -30.164 12.902 10.834 1.00 95.69 494 LYS A O 1
ATOM 3987 N N . TYR A 1 495 ? -28.250 11.956 11.515 1.00 96.06 495 TYR A N 1
ATOM 3988 C CA . TYR A 1 495 ? -28.372 10.723 10.734 1.00 96.06 495 TYR A CA 1
ATOM 3989 C C . TYR A 1 495 ? -28.596 9.482 11.606 1.00 96.06 495 TYR A C 1
ATOM 3991 O O . TYR A 1 495 ? -28.675 8.374 11.072 1.00 96.06 495 TYR A O 1
ATOM 3999 N N . LEU A 1 496 ? -28.649 9.645 12.930 1.00 92.31 496 LEU A N 1
ATOM 4000 C CA . LEU A 1 496 ? -28.964 8.573 13.863 1.00 92.31 496 LEU A CA 1
ATOM 4001 C C . LEU A 1 496 ? -30.468 8.586 14.173 1.00 92.31 496 LEU A C 1
ATOM 4003 O O . LEU A 1 496 ? -31.076 9.653 14.172 1.00 92.31 496 LEU A O 1
ATOM 4007 N N . PRO A 1 497 ? -31.080 7.421 14.443 1.00 88.12 497 PRO A N 1
ATOM 4008 C CA . PRO A 1 497 ? -32.488 7.332 14.817 1.00 88.12 497 PRO A CA 1
ATOM 4009 C C . PRO A 1 497 ? -32.674 7.651 16.312 1.00 88.12 497 PRO A C 1
ATOM 4011 O O . PRO A 1 497 ? -33.137 6.787 17.054 1.00 88.12 497 PRO A O 1
ATOM 4014 N N . ILE A 1 498 ? -32.222 8.839 16.737 1.00 83.56 498 ILE A N 1
ATOM 4015 C CA . ILE A 1 498 ? -32.299 9.361 18.116 1.00 83.56 498 ILE A CA 1
ATOM 4016 C C . ILE A 1 498 ? -33.657 10.011 18.360 1.00 83.56 498 ILE A C 1
ATOM 4018 O O . ILE A 1 498 ? -34.122 10.739 17.451 1.00 83.56 498 ILE A O 1
#

Sequence (498 aa):
MKSGEARKDVLIPLFMPSLFIIERQMNPSLKKLASMASPLEDSATRKMLKMKLVDASTENRVLEWKSTGLFGDSVTKRIKYRTVKAIISFANTEGGFVVFGVSDDGAWKGLKDEEIKEFDMSKIEELVNSSVTPAIKRFGLCEMKHIRKKFIVLHIPPSDLLPHITTKEIYDQSSGKAQMLLGKHYLYCRYGGKSDIAKPADYQRIALRRAELLRNEMLRRFQEVTVNKCEDAAFSEANERVVVRTIVTSDDSSLPSIRLSRDKNITQGPFYHEVLSDSLFEEINNVVDANKLLVQSHKKFIFGEEVYYRIYSEREHVIYEKDIFALLARTGCRFYAPHFYWITKLKPSEIAKIIIDLATNLRKPNVYILMRLAILLGSDAVDWMCQMLDNKWSGQTQAPAYYFSLKEWASDVSKRDGIYVALKRNEKSIIDLPFSQKQEKIKDVISSHLGANELSFACLDLFKNGTNNKDLCRRLDLITYGQRVTEMSDNIKKYLPI